Protein 6KVS (pdb70)

Radius of gyration: 23.6 Å; Cα contacts (8 Å, |Δi|>4): 1829; chains: 2; bounding box: 57×62×59 Å

Solvent-accessible surface area: 22141 Å² total; per-residue (Å²): 124,39,2,0,11,48,1,10,4,2,47,22,1,152,90,91,14,76,1,54,75,4,90,123,136,31,122,18,41,55,123,150,1,25,129,57,10,14,0,100,61,0,24,23,6,54,147,136,25,36,0,7,37,0,0,53,60,0,0,51,90,0,10,79,76,10,70,24,111,40,134,58,2,33,5,0,0,0,0,4,10,8,24,26,32,42,8,5,0,0,0,0,41,0,9,81,101,14,52,12,35,121,25,4,0,3,1,0,15,2,8,21,0,1,3,1,0,0,0,0,0,0,26,2,4,4,53,39,37,92,22,105,15,0,0,0,0,0,0,0,16,6,20,64,18,1,29,83,116,54,122,71,6,0,7,25,18,0,0,0,0,0,0,0,0,0,0,104,13,59,150,31,46,0,12,78,10,30,47,20,0,0,23,8,71,4,6,151,36,14,67,19,25,126,140,78,28,67,13,74,60,70,32,177,69,11,61,114,21,0,31,120,8,1,0,63,3,0,35,130,0,7,107,106,14,139,51,82,29,139,66,3,58,8,0,0,0,2,2,19,17,49,113,10,1,48,40,0,37,123,144,12,56,9,54,130,125,79,13,2,46,1,0,54,65,30,1,7,1,5,1,0,2,4,0,3,0,1,20,28,12,54,146,100,36,131,6,127,83,72,29,14,0,0,0,0,0,10,0,1,0,8,0,22,0,0,0,0,1,66,21,7,113,130,56,2,0,9,42,1,12,3,1,47,24,1,155,86,95,10,79,1,53,81,0,88,136,91,26,117,16,38,63,124,73,0,28,170,72,0,17,0,108,53,0,21,23,5,62,147,129,25,22,0,8,36,0,0,51,63,0,0,53,87,0,15,79,76,10,69,26,107,30,121,65,3,33,0,0,0,0,0,4,10,7,21,20,22,42,8,7,0,1,0,0,38,0,7,85,109,14,48,13,38,122,25,4,0,0,2,1,16,1,9,23,0,1,3,1,7,0,0,1,0,0,29,3,0,2,59,39,37,89,23,96,15,0,0,0,0,0,0,0,14,7,19,75,18,0,22,63,117,54,97,49,5,0,0,25,17,0,0,0,0,0,0,0,0,0,0,99,11,59,168,42,47,0,14,79,4,26,37,21,0,0,19,4,75,4,7,143,32,16,67,20,32,165,133,80,27,63,13,70,62,70,33,213,62,11,69,139,24,0,47,133,2,2,2,28,0,0,44,105,0,10,124,137,14,140,47,91,38,144,63,3,56,5,0,0,0,6,1,23,21,46,118,14,1,43,35,1,27,116,124,15,51,15,51,149,123,76,13,0,54,0,0,49,69,32,1,4,1,5,1,0,2,6,0,4,0,2,19,26,13,51,146,94,32,136,6,124,86,66,28,12,0,0,0,0,0,15,0,3,0,8,0,20,0,0,0,0,1,63,20,7,111

Organism: Staphylococcus aureus (strain Mu3 / ATCC 700698) (NCBI:txid418127)

Sequence (626 aa):
MNVGIKGFGAYAPEKIIDNAYFEQFFLDTSDEWISKMTGIKERHWADDDDQDTSDLAYEASVKAIADAGIQPEDIDMIIVATATGDMPFPTVANMLQERLGTGKVASMMDQLAACSGFMYSMITAKQYVQSGDYHNILVVGADKLSKITDLTDRSTAVLFGDGAGAVIIGEVSEGRGIISYEMGSDGTGGKHLYLDKDTGKLKMNGREVFKFAVRIMGDASTRVVEKANLTSDDIDLFIPHQANIRIMESARERLGISKDKMSVSVNKYGNTSAASIPLSIDQELKNGKLKDDDTIVLVGFGGGLTWGAMTIKWGKMNVGIKGFGAYAPEKIIDNAYFEQFLDTSDEWISKMTGIKERHWADDDQDTSDLAYEASVKAIADAGIQPEDIDMIIVATATGDMPFPTVANMLQERLGTGKVASMDQLAACSGFMYSMITAKQYVQSGDYHNILVVGADKLSKITDLTDRSTAVLFGDGAGAVIIGEVSEGRGIISYEMMGSDGTGGKHLYLDKDTGKLKMNGREVFKFAVRIMGDASTRVVEKANLTSDDIDLFIPHHQANIRIMESARERLGISKDKMSVSVNKYGNTSAASIPLSIDQELKNGKLKDDDTIVLVGFGGGLTWGAMTIKWGK

Secondary structure (DSSP, 8-state):
--EEEEEEEEE--SEEEEGGGGGGTSS--HHHHHHHH--SEEEE--TT--HHHHHHHHHHHHHHHHT--GGG--EEEEE-SS-S-SSS-HHHHHHHHHT--SB-EEEEE-GGGHHHHHHHHHHHHHHTTS-S-EEEEEEEEGGGG--TT-HHHHTTB-EEEEEEEEEE-STT-EEEEEEEEE-GGGGGGEEE-TTT--EEE-HHHHHHHHHHHHHHHHHHHHHHTT--GGG-SEEEE--S-HHHHHHHHHHHT--GGGB---HHHH-B-GGGHHHHHHHHHHHTT---TT-EEEEEEEETTTEEEEEEEE---/--EEEEEEEEE--SEEEEGGGGGGTSS--HHHHHHHH--SEEEE--TT--HHHHHHHHHHHHHHHHT--GGG--EEEEE-SS-S-SSS-HHHHHHHHHT--S--EEEEE-GGGHHHHHHHHHHHHHHTTS-S-EEEEEEEEGGGG--TT-HHHHTTB-EEEEEEEEEE-STT-EEEEEEEEE-GGGGGGEEE-TTT-SEEE-HHHHHHHHHHHHHHHHHHHHHHTT--GGG-SEEEE-SS-HHHHHHHHHHTT--GGGB---HHHH-B-GGGHHHHHHHHHHHTT---TT-EEEEEEEETTTEEEEEEEE---

Structure (mmCIF, N/CA/C/O backbone):
data_6KVS
#
_entry.id   6KVS
#
_cell.length_a   64.754
_cell.length_b   91.573
_cell.length_c   109.811
_cell.angle_alpha   90.000
_cell.angle_beta   90.000
_cell.angle_gamma   90.000
#
_symmetry.space_group_name_H-M   'P 21 21 21'
#
loop_
_entity.id
_entity.type
_entity.pdbx_description
1 polymer '3-oxoacyl-[acyl-carrier-protein] synthase 3'
2 non-polymer 4-chloranyl-N-[[cyclopropylmethyl(methanoyl)amino]methyl]benzamide
3 water water
#
loop_
_atom_site.group_PDB
_atom_site.id
_atom_site.type_symbol
_atom_site.label_atom_id
_atom_site.label_alt_id
_atom_site.label_comp_id
_atom_site.label_asym_id
_atom_site.label_entity_id
_atom_site.label_seq_id
_atom_site.pdbx_PDB_ins_code
_atom_site.Cartn_x
_atom_site.Cartn_y
_atom_site.Cartn_z
_atom_site.occupancy
_atom_site.B_iso_or_equiv
_atom_site.auth_seq_id
_atom_site.auth_comp_id
_atom_site.auth_asym_id
_atom_site.auth_atom_id
_atom_site.pdbx_PDB_model_num
ATOM 1 N N . MET A 1 1 ? -18.040 -4.496 2.363 1.00 36.28 314 MET A N 1
ATOM 2 C CA . MET A 1 1 ? -17.167 -5.095 3.429 1.00 36.77 314 MET A CA 1
ATOM 3 C C . MET A 1 1 ? -16.501 -3.975 4.251 1.00 34.44 314 MET A C 1
ATOM 4 O O . MET A 1 1 ? -16.239 -2.898 3.693 1.00 31.94 314 MET A O 1
ATOM 9 N N . ASN A 1 2 ? -16.273 -4.220 5.544 1.00 32.68 315 ASN A N 1
ATOM 10 C CA . ASN A 1 2 ? -15.579 -3.289 6.471 1.00 31.84 315 ASN A CA 1
ATOM 11 C C . ASN A 1 2 ? -14.125 -3.758 6.608 1.00 31.92 315 ASN A C 1
ATOM 12 O O . ASN A 1 2 ? -13.884 -4.796 7.256 1.00 33.35 315 ASN A O 1
ATOM 17 N N . VAL A 1 3 ? -13.179 -3.033 6.013 1.00 28.63 316 VAL A N 1
ATOM 18 C CA . VAL A 1 3 ? -11.741 -3.417 6.048 1.00 26.11 316 VAL A CA 1
ATOM 19 C C . VAL A 1 3 ? -10.979 -2.294 6.732 1.00 23.50 316 VAL A C 1
ATOM 20 O O . VAL A 1 3 ? -11.072 -1.148 6.268 1.00 23.31 316 VAL A O 1
ATOM 24 N N . GLY A 1 4 ? -10.254 -2.629 7.793 1.00 22.13 317 GLY A N 1
ATOM 25 C CA . GLY A 1 4 ? -9.665 -1.639 8.708 1.00 20.12 317 GLY A CA 1
ATOM 26 C C . GLY A 1 4 ? -8.387 -2.156 9.316 1.00 19.85 317 GLY A C 1
ATOM 27 O O . GLY A 1 4 ? -7.783 -3.075 8.737 1.00 17.29 317 GLY A O 1
ATOM 28 N N . ILE A 1 5 ? -7.988 -1.553 10.432 1.00 20.99 318 ILE A N 1
ATOM 29 C CA . ILE A 1 5 ? -6.733 -1.869 11.155 1.00 22.25 318 ILE A CA 1
ATOM 30 C C . ILE A 1 5 ? -7.069 -2.786 12.340 1.00 25.75 318 ILE A C 1
ATOM 31 O O . ILE A 1 5 ? -7.702 -2.308 13.304 1.00 25.69 318 ILE A O 1
ATOM 36 N N . LYS A 1 6 ? -6.729 -4.078 12.221 1.00 25.68 319 LYS A N 1
ATOM 37 C CA . LYS A 1 6 ? -7.034 -5.122 13.230 1.00 25.21 319 LYS A CA 1
ATOM 38 C C . LYS A 1 6 ? -5.994 -5.081 14.346 1.00 24.42 319 LYS A C 1
ATOM 39 O O . LYS A 1 6 ? -6.279 -5.627 15.433 1.00 23.51 319 LYS A O 1
ATOM 45 N N . GLY A 1 7 ? -4.810 -4.526 14.054 1.00 22.65 320 GLY A N 1
ATOM 46 C CA . GLY A 1 7 ? -3.727 -4.303 15.033 1.00 21.16 320 GLY A CA 1
ATOM 47 C C . GLY A 1 7 ? -2.706 -3.297 14.524 1.00 20.29 320 GLY A C 1
ATOM 48 O O . GLY A 1 7 ? -2.557 -3.153 13.297 1.00 20.66 320 GLY A O 1
ATOM 49 N N . PHE A 1 8 ? -1.998 -2.637 15.434 1.00 20.37 321 PHE A N 1
ATOM 50 C CA . PHE A 1 8 ? -1.026 -1.563 15.120 1.00 19.68 321 PHE A CA 1
ATOM 51 C C . PHE A 1 8 ? 0.194 -1.660 16.027 1.00 18.16 321 PHE A C 1
ATOM 52 O O . PHE A 1 8 ? 0.041 -1.998 17.196 1.00 17.89 321 PHE A O 1
ATOM 60 N N . GLY A 1 9 ? 1.358 -1.295 15.490 1.00 18.67 322 GLY A N 1
ATOM 61 C CA . GLY A 1 9 ? 2.626 -1.154 16.229 1.00 18.42 322 GLY A CA 1
ATOM 62 C C . GLY A 1 9 ? 3.588 -0.227 15.502 1.00 19.39 322 GLY A C 1
ATOM 63 O O . GLY A 1 9 ? 3.454 -0.018 14.284 1.00 22.32 322 GLY A O 1
ATOM 64 N N . ALA A 1 10 ? 4.519 0.367 16.225 1.00 18.97 323 ALA A N 1
ATOM 65 C CA . ALA A 1 10 ? 5.504 1.302 15.655 1.00 18.54 323 ALA A CA 1
ATOM 66 C C . ALA A 1 10 ? 6.813 1.135 16.427 1.00 18.63 323 ALA A C 1
ATOM 67 O O . ALA A 1 10 ? 6.769 0.692 17.590 1.00 18.03 323 ALA A O 1
ATOM 69 N N . TYR A 1 11 ? 7.928 1.485 15.797 1.00 18.82 324 TYR A N 1
ATOM 70 C CA . TYR A 1 11 ? 9.276 1.378 16.389 1.00 17.64 324 TYR A CA 1
ATOM 71 C C . TYR A 1 11 ? 10.172 2.437 15.756 1.00 17.31 324 TYR A C 1
ATOM 72 O O . TYR A 1 11 ? 10.247 2.508 14.530 1.00 15.43 324 TYR A O 1
ATOM 81 N N . ALA A 1 12 ? 10.822 3.220 16.610 1.00 17.89 325 ALA A N 1
ATOM 82 C CA . ALA A 1 12 ? 11.985 4.073 16.303 1.00 18.92 325 ALA A CA 1
ATOM 83 C C . ALA A 1 12 ? 13.204 3.472 16.998 1.00 19.27 325 ALA A C 1
ATOM 84 O O . ALA A 1 12 ? 13.093 3.002 18.126 1.00 19.60 325 ALA A O 1
ATOM 86 N N . PRO A 1 13 ? 14.404 3.480 16.379 1.00 19.50 326 PRO A N 1
ATOM 87 C CA . PRO A 1 13 ? 15.600 2.918 17.020 1.00 21.54 326 PRO A CA 1
ATOM 88 C C . PRO A 1 13 ? 16.046 3.749 18.239 1.00 23.65 326 PRO A C 1
ATOM 89 O O . PRO A 1 13 ? 15.467 4.824 18.483 1.00 25.66 326 PRO A O 1
ATOM 93 N N . GLU A 1 14 ? 17.033 3.233 18.982 1.00 25.81 327 GLU A N 1
ATOM 94 C CA . GLU A 1 14 ? 17.501 3.749 20.309 1.00 28.76 327 GLU A CA 1
ATOM 95 C C . GLU A 1 14 ? 18.192 5.113 20.170 1.00 25.11 327 GLU A C 1
ATOM 96 O O . GLU A 1 14 ? 17.920 6.016 20.988 1.00 25.39 327 GLU A O 1
ATOM 102 N N . LYS A 1 15 ? 19.143 5.215 19.241 1.00 23.83 328 LYS A N 1
ATOM 103 C CA . LYS A 1 15 ? 20.048 6.385 19.132 1.00 24.12 328 LYS A CA 1
ATOM 104 C C . LYS A 1 15 ? 19.235 7.605 18.699 1.00 23.50 328 LYS A C 1
ATOM 105 O O . LYS A 1 15 ? 18.676 7.578 17.608 1.00 22.14 328 LYS A O 1
ATOM 111 N N . ILE A 1 16 ? 19.157 8.593 19.590 1.00 25.20 329 ILE A N 1
ATOM 112 C CA . ILE A 1 16 ? 18.462 9.899 19.433 1.00 26.25 329 ILE A CA 1
ATOM 113 C C . ILE A 1 16 ? 19.537 10.950 19.143 1.00 27.10 329 ILE A C 1
ATOM 114 O O . ILE A 1 16 ? 20.510 11.031 19.902 1.00 26.49 329 ILE A O 1
ATOM 119 N N . ILE A 1 17 ? 19.357 11.724 18.076 1.00 27.34 330 ILE A N 1
ATOM 120 C CA . ILE A 1 17 ? 20.309 12.776 17.619 1.00 25.05 330 ILE A CA 1
ATOM 121 C C . ILE A 1 17 ? 19.611 14.118 17.818 1.00 23.47 330 ILE A C 1
ATOM 122 O O . ILE A 1 17 ? 18.517 14.279 17.262 1.00 26.38 330 ILE A O 1
ATOM 127 N N . ASP A 1 18 ? 20.177 15.010 18.621 1.00 22.82 331 ASP A N 1
ATOM 128 C CA . ASP A 1 18 ? 19.625 16.377 18.817 1.00 23.34 331 ASP A CA 1
ATOM 129 C C . ASP A 1 18 ? 20.147 17.300 17.704 1.00 21.17 331 ASP A C 1
ATOM 130 O O . ASP A 1 18 ? 21.066 16.919 16.945 1.00 19.04 331 ASP A O 1
ATOM 135 N N . ASN A 1 19 ? 19.520 18.462 17.588 1.00 20.10 332 ASN A N 1
ATOM 136 C CA . ASN A 1 19 ? 19.882 19.528 16.628 1.00 20.25 332 ASN A CA 1
ATOM 137 C C . ASN A 1 19 ? 21.334 19.961 16.869 1.00 21.32 332 ASN A C 1
ATOM 138 O O . ASN A 1 19 ? 22.064 20.099 15.885 1.00 20.17 332 ASN A O 1
ATOM 143 N N . ALA A 1 20 ? 21.739 20.145 18.130 1.00 23.63 333 ALA A N 1
ATOM 144 C CA . ALA A 1 20 ? 23.075 20.671 18.514 1.00 25.51 333 ALA A CA 1
ATOM 145 C C . ALA A 1 20 ? 24.188 19.766 17.954 1.00 24.53 333 ALA A C 1
ATOM 146 O O . ALA A 1 20 ? 25.275 20.308 17.666 1.00 25.37 333 ALA A O 1
ATOM 148 N N . TYR A 1 21 ? 23.909 18.469 17.747 1.00 24.79 334 TYR A N 1
ATOM 149 C CA . TYR A 1 21 ? 24.849 17.440 17.215 1.00 24.28 334 TYR A CA 1
ATOM 150 C C . TYR A 1 21 ? 25.493 17.889 15.898 1.00 23.40 334 TYR A C 1
ATOM 151 O O . TYR A 1 21 ? 26.666 17.567 15.675 1.00 22.74 334 TYR A O 1
ATOM 160 N N . PHE A 1 22 ? 24.733 18.543 15.019 1.00 23.31 335 PHE A N 1
ATOM 161 C CA . PHE A 1 22 ? 25.147 18.843 13.618 1.00 21.97 335 PHE A CA 1
ATOM 162 C C . PHE A 1 22 ? 26.175 19.987 13.593 1.00 23.30 335 PHE A C 1
ATOM 163 O O . PHE A 1 22 ? 26.966 20.036 12.631 1.00 22.74 335 PHE A O 1
ATOM 171 N N . GLU A 1 23 ? 26.162 20.859 14.611 1.00 24.70 336 GLU A N 1
ATOM 172 C CA . GLU A 1 23 ? 26.997 22.095 14.733 1.00 27.44 336 GLU A CA 1
ATOM 173 C C . GLU A 1 23 ? 28.496 21.774 14.684 1.00 30.15 336 GLU A C 1
ATOM 174 O O . GLU A 1 23 ? 29.294 22.695 14.455 1.00 33.55 336 GLU A O 1
ATOM 180 N N . GLN A 1 24 ? 28.891 20.533 14.937 1.00 30.53 337 GLN A N 1
ATOM 181 C CA . GLN A 1 24 ? 30.328 20.176 14.994 1.00 31.40 337 GLN A CA 1
ATOM 182 C C . GLN A 1 24 ? 30.885 19.858 13.589 1.00 31.08 337 GLN A C 1
ATOM 183 O O . GLN A 1 24 ? 32.141 19.865 13.451 1.00 31.57 337 GLN A O 1
ATOM 189 N N A PHE A 1 25 ? 29.999 19.599 12.614 0.50 30.32 338 PHE A N 1
ATOM 190 N N B PHE A 1 25 ? 30.060 19.604 12.561 0.50 29.49 338 PHE A N 1
ATOM 191 C CA A PHE A 1 25 ? 30.337 19.219 11.212 0.50 31.10 338 PHE A CA 1
ATOM 192 C CA B PHE A 1 25 ? 30.572 19.448 11.165 0.50 29.67 338 PHE A CA 1
ATOM 193 C C A PHE A 1 25 ? 29.812 20.256 10.187 0.50 31.39 338 PHE A C 1
ATOM 194 C C B PHE A 1 25 ? 29.805 20.287 10.130 0.50 30.44 338 PHE A C 1
ATOM 195 O O A PHE A 1 25 ? 30.398 20.320 9.084 0.50 31.55 338 PHE A O 1
ATOM 196 O O B PHE A 1 25 ? 30.211 20.224 8.948 0.50 30.61 338 PHE A O 1
ATOM 211 N N . LEU A 1 26 ? 28.773 21.046 10.523 1.00 29.89 339 LEU A N 1
ATOM 212 C CA . LEU A 1 26 ? 27.974 21.878 9.565 1.00 28.12 339 LEU A CA 1
ATOM 213 C C . LEU A 1 26 ? 27.674 23.258 10.147 1.00 27.78 339 LEU A C 1
ATOM 214 O O . LEU A 1 26 ? 27.613 23.397 11.369 1.00 29.10 339 LEU A O 1
ATOM 219 N N . ASP A 1 27 ? 27.409 24.232 9.287 1.00 27.87 340 ASP A N 1
ATOM 220 C CA . ASP A 1 27 ? 27.000 25.592 9.721 1.00 28.48 340 ASP A CA 1
ATOM 221 C C . ASP A 1 27 ? 25.472 25.605 9.906 1.00 28.24 340 ASP A C 1
ATOM 222 O O . ASP A 1 27 ? 24.758 26.144 9.044 1.00 29.66 340 ASP A O 1
ATOM 227 N N . THR A 1 28 ? 24.985 24.991 10.985 1.00 25.83 341 THR A N 1
ATOM 228 C CA . THR A 1 28 ? 23.553 24.904 11.356 1.00 25.91 341 THR A CA 1
ATOM 229 C C . THR A 1 28 ? 23.423 25.337 12.810 1.00 26.38 341 THR A C 1
ATOM 230 O O . THR A 1 28 ? 24.442 25.334 13.513 1.00 24.99 341 THR A O 1
ATOM 234 N N . SER A 1 29 ? 22.205 25.623 13.255 1.00 28.41 342 SER A N 1
ATOM 235 C CA . SER A 1 29 ? 21.865 25.812 14.686 1.00 28.23 342 SER A CA 1
ATOM 236 C C . SER A 1 29 ? 20.501 25.180 14.966 1.00 28.75 342 SER A C 1
ATOM 237 O O . SER A 1 29 ? 19.665 25.111 14.033 1.00 25.76 342 SER A O 1
ATOM 240 N N . ASP A 1 30 ? 20.347 24.690 16.199 1.00 30.02 343 ASP A N 1
ATOM 241 C CA . ASP A 1 30 ? 19.067 24.402 16.890 1.00 31.14 343 ASP A CA 1
ATOM 242 C C . ASP A 1 30 ? 18.010 25.433 16.477 1.00 32.73 343 ASP A C 1
ATOM 243 O O . ASP A 1 30 ? 16.931 25.024 15.978 1.00 33.12 343 ASP A O 1
ATOM 248 N N . GLU A 1 31 ? 18.305 26.720 16.688 1.00 34.82 344 GLU A N 1
ATOM 249 C CA . GLU A 1 31 ? 17.376 27.854 16.418 1.00 36.35 344 GLU A CA 1
ATOM 250 C C . GLU A 1 31 ? 16.953 27.819 14.939 1.00 32.98 344 GLU A C 1
ATOM 251 O O . GLU A 1 31 ? 15.732 27.885 14.681 1.00 32.63 344 GLU A O 1
ATOM 257 N N . TRP A 1 32 ? 17.911 27.699 14.014 1.00 33.17 345 TRP A N 1
ATOM 258 C CA . TRP A 1 32 ? 17.655 27.594 12.547 1.00 35.43 345 TRP A CA 1
ATOM 259 C C . TRP A 1 32 ? 16.757 26.382 12.245 1.00 31.20 345 TRP A C 1
ATOM 260 O O . TRP A 1 32 ? 15.687 26.583 11.675 1.00 29.60 345 TRP A O 1
ATOM 271 N N . ILE A 1 33 ? 17.189 25.174 12.638 1.00 32.30 346 ILE A N 1
ATOM 272 C CA . ILE A 1 33 ? 16.530 23.864 12.341 1.00 30.65 346 ILE A CA 1
ATOM 273 C C . ILE A 1 33 ? 15.120 23.838 12.944 1.00 30.00 346 ILE A C 1
ATOM 274 O O . ILE A 1 33 ? 14.199 23.401 12.241 1.00 28.83 346 ILE A O 1
ATOM 279 N N . SER A 1 34 ? 14.979 24.251 14.207 1.00 31.62 347 SER A N 1
ATOM 280 C CA . SER A 1 34 ? 13.687 24.339 14.941 1.00 34.08 347 SER A CA 1
ATOM 281 C C . SER A 1 34 ? 12.706 25.266 14.216 1.00 34.51 347 SER A C 1
ATOM 282 O O . SER A 1 34 ? 11.584 24.827 13.939 1.00 39.21 347 SER A O 1
ATOM 285 N N . LYS A 1 35 ? 13.094 26.518 13.987 1.00 38.60 348 LYS A N 1
ATOM 286 C CA . LYS A 1 35 ? 12.265 27.541 13.293 1.00 43.39 348 LYS A CA 1
ATOM 287 C C . LYS A 1 35 ? 11.705 26.953 11.995 1.00 42.24 348 LYS A C 1
ATOM 288 O O . LYS A 1 35 ? 10.483 27.030 11.793 1.00 42.15 348 LYS A O 1
ATOM 294 N N . MET A 1 36 ? 12.593 26.422 11.148 1.00 41.04 349 MET A N 1
ATOM 295 C CA . MET A 1 36 ? 12.309 26.054 9.736 1.00 41.21 349 MET A CA 1
ATOM 296 C C . MET A 1 36 ? 11.505 24.749 9.661 1.00 36.99 349 MET A C 1
ATOM 297 O O . MET A 1 36 ? 10.687 24.657 8.729 1.00 37.49 349 MET A O 1
ATOM 302 N N . THR A 1 37 ? 11.712 23.790 10.579 1.00 30.35 350 THR A N 1
ATOM 303 C CA . THR A 1 37 ? 11.189 22.397 10.431 1.00 28.60 350 THR A CA 1
ATOM 304 C C . THR A 1 37 ? 10.309 21.960 11.611 1.00 25.35 350 THR A C 1
ATOM 305 O O . THR A 1 37 ? 9.462 21.086 11.399 1.00 25.10 350 THR A O 1
ATOM 309 N N . GLY A 1 38 ? 10.536 22.500 12.806 1.00 23.50 351 GLY A N 1
ATOM 310 C CA . GLY A 1 38 ? 9.921 22.009 14.048 1.00 22.61 351 GLY A CA 1
ATOM 311 C C . GLY A 1 38 ? 10.622 20.774 14.591 1.00 22.53 351 GLY A C 1
ATOM 312 O O . GLY A 1 38 ? 10.123 20.204 15.580 1.00 26.11 351 GLY A O 1
ATOM 313 N N . ILE A 1 39 ? 11.743 20.357 14.010 1.00 21.65 352 ILE A N 1
ATOM 314 C CA . ILE A 1 39 ? 12.492 19.156 14.490 1.00 22.42 352 ILE A CA 1
ATOM 315 C C . ILE A 1 39 ? 13.389 19.566 15.658 1.00 21.88 352 ILE A C 1
ATOM 316 O O . ILE A 1 39 ? 14.043 20.600 15.547 1.00 20.48 352 ILE A O 1
ATOM 321 N N . LYS A 1 40 ? 13.398 18.762 16.721 1.00 22.42 353 LYS A N 1
ATOM 322 C CA . LYS A 1 40 ? 14.262 18.951 17.917 1.00 24.41 353 LYS A CA 1
ATOM 323 C C . LYS A 1 40 ? 15.253 17.792 17.992 1.00 22.76 353 LYS A C 1
ATOM 324 O O . LYS A 1 40 ? 16.455 18.040 18.249 1.00 23.28 353 LYS A O 1
ATOM 330 N N . GLU A 1 41 ? 14.739 16.574 17.819 1.00 21.14 354 GLU A N 1
ATOM 331 C CA . GLU A 1 41 ? 15.549 15.348 17.727 1.00 21.54 354 GLU A CA 1
ATOM 332 C C . GLU A 1 41 ? 15.009 14.476 16.599 1.00 19.73 354 GLU A C 1
ATOM 333 O O . GLU A 1 41 ? 13.889 14.713 16.111 1.00 17.76 354 GLU A O 1
ATOM 339 N N . ARG A 1 42 ? 15.815 13.488 16.232 1.00 19.22 355 ARG A N 1
ATOM 340 C CA . ARG A 1 42 ? 15.439 12.373 15.333 1.00 18.65 355 ARG A CA 1
ATOM 341 C C . ARG A 1 42 ? 16.145 11.110 15.827 1.00 17.97 355 ARG A C 1
ATOM 342 O O . ARG A 1 42 ? 17.132 11.230 16.588 1.00 18.78 355 ARG A O 1
ATOM 350 N N . HIS A 1 43 ? 15.629 9.949 15.432 1.00 18.49 356 HIS A N 1
ATOM 351 C CA . HIS A 1 43 ? 16.181 8.616 15.766 1.00 18.85 356 HIS A CA 1
ATOM 352 C C . HIS A 1 43 ? 16.887 8.070 14.528 1.00 19.13 356 HIS A C 1
ATOM 353 O O . HIS A 1 43 ? 16.307 8.166 13.402 1.00 17.55 356 HIS A O 1
ATOM 360 N N . TRP A 1 44 ? 18.088 7.523 14.753 1.00 18.71 357 TRP A N 1
ATOM 361 C CA . TRP A 1 44 ? 18.961 6.919 13.719 1.00 18.83 357 TRP A CA 1
ATOM 362 C C . TRP A 1 44 ? 19.250 5.485 14.126 1.00 20.28 357 TRP A C 1
ATOM 363 O O . TRP A 1 44 ? 19.714 5.268 15.272 1.00 21.13 357 TRP A O 1
ATOM 374 N N . ALA A 1 45 ? 18.943 4.558 13.227 1.00 20.91 358 ALA A N 1
ATOM 375 C CA . ALA A 1 45 ? 19.344 3.152 13.331 1.00 21.92 358 ALA A CA 1
ATOM 376 C C . ALA A 1 45 ? 20.875 3.081 13.420 1.00 22.38 358 ALA A C 1
ATOM 377 O O . ALA A 1 45 ? 21.572 3.869 12.732 1.00 23.23 358 ALA A O 1
ATOM 379 N N A ASP A 1 46 ? 21.354 2.134 14.245 0.70 23.64 359 ASP A N 1
ATOM 380 N N B ASP A 1 46 ? 21.416 2.201 14.258 0.30 22.39 359 ASP A N 1
ATOM 381 C CA A ASP A 1 46 ? 22.769 1.686 14.386 0.70 23.59 359 ASP A CA 1
ATOM 382 C CA B ASP A 1 46 ? 22.884 1.994 14.273 0.30 22.03 359 ASP A CA 1
ATOM 383 C C A ASP A 1 46 ? 23.201 1.058 13.054 0.70 24.08 359 ASP A C 1
ATOM 384 C C B ASP A 1 46 ? 23.219 1.104 13.075 0.30 23.32 359 ASP A C 1
ATOM 385 O O A ASP A 1 46 ? 22.305 0.600 12.288 0.70 23.12 359 ASP A O 1
ATOM 386 O O B ASP A 1 46 ? 22.289 0.565 12.427 0.30 22.91 359 ASP A O 1
ATOM 395 N N . ASP A 1 47 ? 24.514 0.980 12.822 1.00 24.70 360 ASP A N 1
ATOM 396 C CA . ASP A 1 47 ? 25.130 0.484 11.568 1.00 28.59 360 ASP A CA 1
ATOM 397 C C . ASP A 1 47 ? 24.724 -0.967 11.260 1.00 30.28 360 ASP A C 1
ATOM 398 O O . ASP A 1 47 ? 24.726 -1.307 10.064 1.00 31.40 360 ASP A O 1
ATOM 403 N N . ASP A 1 48 ? 24.364 -1.777 12.264 1.00 30.92 361 ASP A N 1
ATOM 404 C CA . ASP A 1 48 ? 24.064 -3.226 12.083 1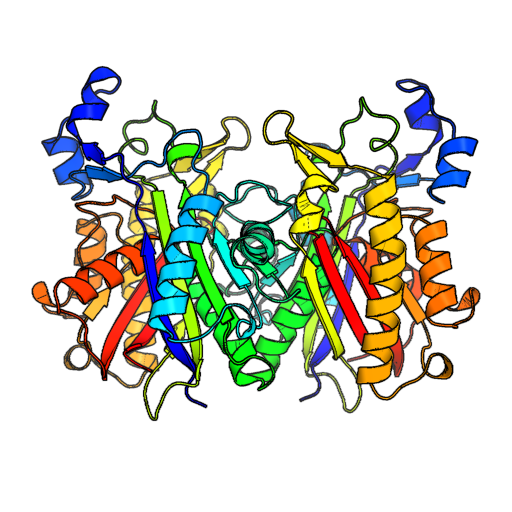.00 35.66 361 ASP A CA 1
ATOM 405 C C . ASP A 1 48 ? 22.550 -3.463 12.106 1.00 33.80 361 ASP A C 1
ATOM 406 O O . ASP A 1 48 ? 22.141 -4.645 12.090 1.00 37.50 361 ASP A O 1
ATOM 411 N N . GLN A 1 49 ? 21.764 -2.379 12.146 1.00 31.21 362 GLN A N 1
ATOM 412 C CA . GLN A 1 49 ? 20.281 -2.370 12.258 1.00 27.37 362 GLN A CA 1
ATOM 413 C C . GLN A 1 49 ? 19.732 -1.731 10.965 1.00 24.72 362 GLN A C 1
ATOM 414 O O . GLN A 1 49 ? 19.778 -0.494 10.818 1.00 22.10 362 GLN A O 1
ATOM 420 N N . ASP A 1 50 ? 19.295 -2.543 10.010 1.00 22.91 363 ASP A N 1
ATOM 421 C CA . ASP A 1 50 ? 18.790 -2.048 8.707 1.00 21.47 363 ASP A CA 1
ATOM 422 C C . ASP A 1 50 ? 17.264 -1.853 8.765 1.00 22.23 363 ASP A C 1
ATOM 423 O O . ASP A 1 50 ? 16.611 -2.191 9.794 1.00 21.43 363 ASP A O 1
ATOM 428 N N . THR A 1 51 ? 16.704 -1.332 7.676 1.00 19.59 364 THR A N 1
ATOM 429 C CA . THR A 1 51 ? 15.256 -1.120 7.516 1.00 17.73 364 THR A CA 1
ATOM 430 C C . THR A 1 51 ? 14.492 -2.356 7.984 1.00 17.57 364 THR A C 1
ATOM 431 O O . THR A 1 51 ? 13.529 -2.167 8.742 1.00 18.19 364 THR A O 1
ATOM 435 N N . SER A 1 52 ? 14.886 -3.550 7.530 1.00 17.05 365 SER A N 1
ATOM 436 C CA . SER A 1 52 ? 14.197 -4.833 7.842 1.00 17.04 365 SER A CA 1
ATOM 437 C C . SER A 1 52 ? 14.106 -5.026 9.365 1.00 16.96 365 SER A C 1
ATOM 438 O O . SER A 1 52 ? 13.091 -5.507 9.824 1.00 15.76 365 SER A O 1
ATOM 441 N N . ASP A 1 53 ? 15.138 -4.640 10.112 1.00 19.06 366 ASP A N 1
ATOM 442 C CA . ASP A 1 53 ? 15.196 -4.769 11.596 1.00 19.77 366 ASP A CA 1
ATOM 443 C C . ASP A 1 53 ? 14.158 -3.837 12.203 1.00 20.40 366 ASP A C 1
ATOM 444 O O . ASP A 1 53 ? 13.476 -4.278 13.157 1.00 21.58 366 ASP A O 1
ATOM 449 N N . LEU A 1 54 ? 14.021 -2.619 11.662 1.00 19.11 367 LEU A N 1
ATOM 450 C CA . LEU A 1 54 ? 13.003 -1.658 12.153 1.00 18.77 367 LEU A CA 1
ATOM 451 C C . LEU A 1 54 ? 11.617 -2.236 11.866 1.00 18.52 367 LEU A C 1
ATOM 452 O O . LEU A 1 54 ? 10.770 -2.167 12.761 1.00 17.17 367 LEU A O 1
ATOM 457 N N . ALA A 1 55 ? 11.428 -2.781 10.658 1.00 17.73 368 ALA A N 1
ATOM 458 C CA . ALA A 1 55 ? 10.164 -3.362 10.162 1.00 17.44 368 ALA A CA 1
ATOM 459 C C . ALA A 1 55 ? 9.725 -4.511 11.077 1.00 17.49 368 ALA A C 1
ATOM 460 O O . ALA A 1 55 ? 8.518 -4.552 11.438 1.00 17.69 368 ALA A O 1
ATOM 462 N N . TYR A 1 56 ? 10.662 -5.409 11.393 1.00 17.04 369 TYR A N 1
ATOM 463 C CA . TYR A 1 56 ? 10.510 -6.561 12.321 1.00 18.18 369 TYR A CA 1
ATOM 464 C C . TYR A 1 56 ? 9.931 -6.088 13.659 1.00 17.55 369 TYR A C 1
ATOM 465 O O . TYR A 1 56 ? 8.931 -6.641 14.074 1.00 17.01 369 TYR A O 1
ATOM 474 N N . GLU A 1 57 ? 10.543 -5.077 14.277 1.00 17.74 370 GLU A N 1
ATOM 475 C CA . GLU A 1 57 ? 10.168 -4.554 15.616 1.00 19.14 370 GLU A CA 1
ATOM 476 C C . GLU A 1 57 ? 8.726 -4.027 15.575 1.00 20.27 370 GLU A C 1
ATOM 477 O O . GLU A 1 57 ? 7.943 -4.382 16.497 1.00 19.38 370 GLU A O 1
ATOM 483 N N . ALA A 1 58 ? 8.360 -3.256 14.546 1.00 19.64 371 ALA A N 1
ATOM 484 C CA . ALA A 1 58 ? 6.988 -2.723 14.372 1.00 19.08 371 ALA A CA 1
ATOM 485 C C . ALA A 1 58 ? 5.975 -3.859 14.109 1.00 19.94 371 ALA A C 1
ATOM 486 O O . ALA A 1 58 ? 4.864 -3.796 14.711 1.00 19.20 371 ALA A O 1
ATOM 488 N N . SER A 1 59 ? 6.314 -4.851 13.269 1.00 18.58 372 SER A N 1
ATOM 489 C CA . SER A 1 59 ? 5.419 -5.976 12.869 1.00 19.20 372 SER A CA 1
ATOM 490 C C . SER A 1 59 ? 5.065 -6.871 14.085 1.00 20.51 372 SER A C 1
ATOM 491 O O . SER A 1 59 ? 3.872 -7.185 14.278 1.00 20.79 372 SER A O 1
ATOM 494 N N . VAL A 1 60 ? 6.034 -7.282 14.903 1.00 22.62 373 VAL A N 1
ATOM 495 C CA . VAL A 1 60 ? 5.759 -8.155 16.093 1.00 26.84 373 VAL A CA 1
ATOM 496 C C . VAL A 1 60 ? 4.766 -7.451 17.037 1.00 25.92 373 VAL A C 1
ATOM 497 O O . VAL A 1 60 ? 3.901 -8.155 17.624 1.00 24.69 373 VAL A O 1
ATOM 501 N N . LYS A 1 61 ? 4.887 -6.131 17.207 1.00 24.57 374 LYS A N 1
ATOM 502 C CA . LYS A 1 61 ? 3.940 -5.332 18.043 1.00 25.10 374 LYS A CA 1
ATOM 503 C C . LYS A 1 61 ? 2.556 -5.299 17.386 1.00 23.48 374 LYS A C 1
ATOM 504 O O . LYS A 1 61 ? 1.580 -5.483 18.129 1.00 26.97 374 LYS A O 1
ATOM 510 N N . ALA A 1 62 ? 2.478 -5.093 16.061 1.00 22.02 375 ALA A N 1
ATOM 511 C CA . ALA A 1 62 ? 1.224 -5.132 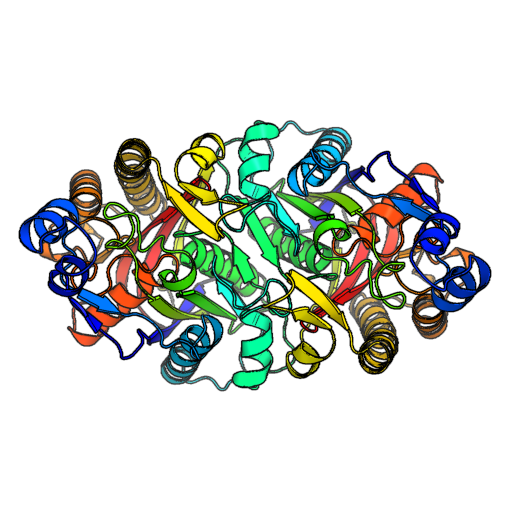15.265 1.00 22.15 375 ALA A CA 1
ATOM 512 C C . ALA A 1 62 ? 0.515 -6.476 15.474 1.00 22.34 375 ALA A C 1
ATOM 513 O O . ALA A 1 62 ? -0.723 -6.497 15.582 1.00 20.66 375 ALA A O 1
ATOM 515 N N . ILE A 1 63 ? 1.270 -7.571 15.467 1.00 22.63 376 ILE A N 1
ATOM 516 C CA . ILE A 1 63 ? 0.678 -8.931 15.530 1.00 23.92 376 ILE A CA 1
ATOM 517 C C . ILE A 1 63 ? 0.132 -9.164 16.955 1.00 23.41 376 ILE A C 1
ATOM 518 O O . ILE A 1 63 ? -1.007 -9.649 17.068 1.00 23.99 376 ILE A O 1
ATOM 523 N N . ALA A 1 64 ? 0.858 -8.751 17.995 1.00 22.75 377 ALA A N 1
ATOM 524 C CA . ALA A 1 64 ? 0.405 -8.838 19.405 1.00 24.63 377 ALA A CA 1
ATOM 525 C C . ALA A 1 64 ? -0.846 -7.961 19.593 1.00 25.53 377 ALA A C 1
ATOM 526 O O . ALA A 1 64 ? -1.847 -8.498 20.130 1.00 24.93 377 ALA A O 1
ATOM 528 N N . ASP A 1 65 ? -0.824 -6.706 19.101 1.00 24.79 378 ASP A N 1
ATOM 529 C CA . ASP A 1 65 ? -1.978 -5.768 19.183 1.00 23.64 378 ASP A CA 1
ATOM 530 C C . ASP A 1 65 ? -3.177 -6.355 18.440 1.00 22.72 378 ASP A C 1
ATOM 531 O O . ASP A 1 65 ? -4.297 -6.074 18.864 1.00 21.85 378 ASP A O 1
ATOM 536 N N . ALA A 1 66 ? -2.955 -7.161 17.402 1.00 23.34 379 ALA A N 1
ATOM 537 C CA . ALA A 1 66 ? -4.027 -7.764 16.576 1.00 25.39 379 ALA A CA 1
ATOM 538 C C . ALA A 1 66 ? -4.615 -9.007 17.258 1.00 27.83 379 ALA A C 1
ATOM 539 O O . ALA A 1 66 ? -5.715 -9.435 16.838 1.00 28.95 379 ALA A O 1
ATOM 541 N N . GLY A 1 67 ? -3.896 -9.584 18.233 1.00 29.81 380 GLY A N 1
ATOM 542 C CA . GLY A 1 67 ? -4.256 -10.847 18.915 1.00 29.83 380 GLY A CA 1
ATOM 543 C C . GLY A 1 67 ? -4.316 -12.033 17.958 1.00 31.24 380 GLY A C 1
ATOM 544 O O . GLY A 1 67 ? -5.066 -12.968 18.236 1.00 32.77 380 GLY A O 1
ATOM 545 N N . ILE A 1 68 ? -3.566 -12.001 16.853 1.00 30.27 381 ILE A N 1
ATOM 546 C CA . ILE A 1 68 ? -3.435 -13.141 15.898 1.00 28.52 381 ILE A CA 1
ATOM 547 C C . ILE A 1 68 ? -2.052 -13.758 16.101 1.00 26.29 381 ILE A C 1
ATOM 548 O O . ILE A 1 68 ? -1.259 -13.182 16.852 1.00 24.11 381 ILE A O 1
ATOM 553 N N . GLN A 1 69 ? -1.798 -14.881 15.435 1.00 28.45 382 GLN A N 1
ATOM 554 C CA . GLN A 1 69 ? -0.506 -15.618 15.452 1.00 29.67 382 GLN A CA 1
ATOM 555 C C . GLN A 1 69 ? 0.168 -15.386 14.105 1.00 28.68 382 GLN A C 1
ATOM 556 O O . GLN A 1 69 ? -0.521 -15.135 13.124 1.00 26.92 382 GLN A O 1
ATOM 562 N N . PRO A 1 70 ? 1.517 -15.427 14.012 1.00 29.17 383 PRO A N 1
ATOM 563 C CA . PRO A 1 70 ? 2.189 -15.272 12.724 1.00 30.43 383 PRO A CA 1
ATOM 564 C C . PRO A 1 70 ? 1.513 -16.093 11.610 1.00 31.86 383 PRO A C 1
ATOM 565 O O . PRO A 1 70 ? 1.308 -15.544 10.534 1.00 32.50 383 PRO A O 1
ATOM 569 N N . GLU A 1 71 ? 1.098 -17.336 11.888 1.00 30.92 384 GLU A N 1
ATOM 570 C CA . GLU A 1 71 ? 0.532 -18.255 10.859 1.00 32.99 384 GLU A CA 1
ATOM 571 C C . GLU A 1 71 ? -0.797 -17.702 10.309 1.00 28.33 384 GLU A C 1
ATOM 572 O O . GLU A 1 71 ? -1.275 -18.247 9.319 1.00 24.46 384 GLU A O 1
ATOM 578 N N . ASP A 1 72 ? -1.394 -16.678 10.937 1.00 26.53 385 ASP A N 1
ATOM 579 C CA . ASP A 1 72 ? -2.659 -16.052 10.460 1.00 26.76 385 ASP A CA 1
ATOM 580 C C . ASP A 1 72 ? -2.390 -15.122 9.266 1.00 24.48 385 ASP A C 1
ATOM 581 O O . ASP A 1 72 ? -3.323 -14.883 8.512 1.00 23.04 385 ASP A O 1
ATOM 586 N N . ILE A 1 73 ? -1.169 -14.598 9.129 1.00 26.35 386 ILE A N 1
ATOM 587 C CA . ILE A 1 73 ? -0.804 -13.590 8.082 1.00 25.54 386 ILE A CA 1
ATOM 588 C C . ILE A 1 73 ? -0.872 -14.296 6.732 1.00 25.08 386 ILE A C 1
ATOM 589 O O . ILE A 1 73 ? -0.200 -15.331 6.584 1.00 24.47 386 ILE A O 1
ATOM 594 N N . ASP A 1 74 ? -1.622 -13.749 5.784 1.00 25.04 387 ASP A N 1
ATOM 595 C CA . ASP A 1 74 ? -1.806 -14.393 4.459 1.00 26.24 387 ASP A CA 1
ATOM 596 C C . ASP A 1 74 ? -1.226 -13.508 3.335 1.00 24.44 387 ASP A C 1
ATOM 597 O O . ASP A 1 74 ? -1.437 -13.848 2.159 1.00 26.06 387 ASP A O 1
ATOM 602 N N . MET A 1 75 ? -0.443 -12.485 3.689 1.00 24.69 388 MET A N 1
ATOM 603 C CA . MET A 1 75 ? 0.361 -11.628 2.765 1.00 22.81 388 MET A CA 1
ATOM 604 C C . MET A 1 75 ? 1.116 -10.575 3.576 1.00 21.63 388 MET A C 1
ATOM 605 O O . MET A 1 75 ? 0.548 -10.058 4.545 1.00 22.50 388 MET A O 1
ATOM 610 N N . ILE A 1 76 ? 2.339 -10.258 3.154 1.00 21.32 389 ILE A N 1
ATOM 611 C CA . ILE A 1 76 ? 3.181 -9.167 3.715 1.00 21.23 389 ILE A CA 1
ATOM 612 C C . ILE A 1 76 ? 3.468 -8.121 2.626 1.00 20.39 389 ILE A C 1
ATOM 613 O O . ILE A 1 76 ? 4.015 -8.473 1.580 1.00 21.46 389 ILE A O 1
ATOM 618 N N . ILE A 1 77 ? 3.081 -6.867 2.859 1.00 20.41 390 ILE A N 1
ATOM 619 C CA . ILE A 1 77 ? 3.453 -5.704 1.995 1.00 18.36 390 ILE A CA 1
ATOM 620 C C . ILE A 1 77 ? 4.251 -4.717 2.848 1.00 17.82 390 ILE A C 1
ATOM 621 O O . ILE A 1 77 ? 3.699 -4.197 3.838 1.00 18.90 390 ILE A O 1
ATOM 626 N N . VAL A 1 78 ? 5.497 -4.465 2.469 1.00 17.26 391 VAL A N 1
ATOM 627 C CA . VAL A 1 78 ? 6.359 -3.428 3.094 1.00 16.93 391 VAL A CA 1
ATOM 628 C C . VAL A 1 78 ? 6.476 -2.257 2.122 1.00 17.34 391 VAL A C 1
ATOM 629 O O . VAL A 1 78 ? 7.008 -2.455 1.016 1.00 17.27 391 VAL A O 1
ATOM 633 N N . ALA A 1 79 ? 5.976 -1.094 2.537 1.00 17.11 392 ALA A N 1
ATOM 634 C CA . ALA A 1 79 ? 6.269 0.225 1.934 1.00 16.74 392 ALA A CA 1
ATOM 635 C C . ALA A 1 79 ? 7.627 0.710 2.453 1.00 16.25 392 ALA A C 1
ATOM 636 O O . ALA A 1 79 ? 7.751 1.002 3.654 1.00 17.13 392 ALA A O 1
ATOM 638 N N . THR A 1 80 ? 8.623 0.770 1.583 1.00 16.46 393 THR A N 1
ATOM 639 C CA . THR A 1 80 ? 9.971 1.311 1.900 1.00 16.91 393 THR A CA 1
ATOM 640 C C . THR A 1 80 ? 10.620 1.797 0.612 1.00 17.46 393 THR A C 1
ATOM 641 O O . THR A 1 80 ? 10.403 1.147 -0.407 1.00 17.91 393 THR A O 1
ATOM 645 N N . ALA A 1 81 ? 11.435 2.846 0.719 1.00 17.33 394 ALA A N 1
ATOM 646 C CA . ALA A 1 81 ? 12.281 3.413 -0.349 1.00 18.05 394 ALA A CA 1
ATOM 647 C C . ALA A 1 81 ? 13.748 3.075 -0.075 1.00 18.50 394 ALA A C 1
ATOM 648 O O . ALA A 1 81 ? 14.623 3.589 -0.837 1.00 17.22 394 ALA A O 1
ATOM 650 N N . THR A 1 82 ? 14.006 2.335 1.013 1.00 17.72 395 THR A N 1
ATOM 651 C CA . THR A 1 82 ? 15.360 2.129 1.592 1.00 16.94 395 THR A CA 1
ATOM 652 C C . THR A 1 82 ? 15.497 0.683 2.071 1.00 16.58 395 THR A C 1
ATOM 653 O O . THR A 1 82 ? 16.169 0.468 3.086 1.00 16.21 395 THR A O 1
ATOM 657 N N . GLY A 1 83 ? 14.887 -0.268 1.357 1.00 17.36 396 GLY A N 1
ATOM 658 C CA . GLY A 1 83 ? 14.993 -1.705 1.678 1.00 17.76 396 GLY A CA 1
ATOM 659 C C . GLY A 1 83 ? 16.451 -2.121 1.698 1.00 18.02 396 GLY A C 1
ATOM 660 O O . GLY A 1 83 ? 17.232 -1.574 0.871 1.00 17.49 396 GLY A O 1
ATOM 661 N N . ASP A 1 84 ? 16.816 -3.006 2.625 1.00 17.08 397 ASP A N 1
ATOM 662 C CA . ASP A 1 84 ? 18.195 -3.546 2.769 1.00 18.74 397 ASP A CA 1
ATOM 663 C C . ASP A 1 84 ? 18.772 -3.860 1.380 1.00 16.59 397 ASP A C 1
ATOM 664 O O . ASP A 1 84 ? 19.940 -3.505 1.120 1.00 16.40 397 ASP A O 1
ATOM 669 N N . MET A 1 85 ? 17.973 -4.529 0.556 1.00 16.00 398 MET A N 1
ATOM 670 C CA . MET A 1 85 ? 18.297 -4.965 -0.820 1.00 17.18 398 MET A CA 1
ATOM 671 C C . MET A 1 85 ? 17.016 -4.936 -1.645 1.00 16.35 398 MET A C 1
ATOM 672 O O . MET A 1 85 ? 15.914 -4.989 -1.101 1.00 15.73 398 MET A O 1
ATOM 677 N N . PRO A 1 86 ? 17.138 -4.822 -2.982 1.00 16.69 399 PRO A N 1
ATOM 678 C CA . PRO A 1 86 ? 15.996 -4.986 -3.880 1.00 16.69 399 PRO A CA 1
ATOM 679 C C . PRO A 1 86 ? 15.454 -6.425 -3.937 1.00 16.94 399 PRO A C 1
ATOM 680 O O . PRO A 1 86 ? 14.270 -6.609 -4.170 1.00 17.30 399 PRO A O 1
ATOM 684 N N . PHE A 1 87 ? 16.324 -7.410 -3.765 1.00 17.09 400 PHE A N 1
ATOM 685 C CA . PHE A 1 87 ? 15.957 -8.833 -3.541 1.00 17.17 400 PHE A CA 1
ATOM 686 C C . PHE A 1 87 ? 17.053 -9.460 -2.681 1.00 17.13 400 PHE A C 1
ATOM 687 O O . PHE A 1 87 ? 18.221 -9.075 -2.800 1.00 15.95 400 PHE A O 1
ATOM 695 N N . PRO A 1 88 ? 16.721 -10.330 -1.700 1.00 16.47 401 PRO A N 1
ATOM 696 C CA . PRO A 1 88 ? 15.361 -10.460 -1.177 1.00 16.42 401 PRO A CA 1
ATOM 697 C C . PRO A 1 88 ? 14.877 -9.129 -0.578 1.00 16.88 401 PRO A C 1
ATOM 698 O O . PRO A 1 88 ? 15.682 -8.335 -0.136 1.00 16.88 401 PRO A O 1
ATOM 702 N N . THR A 1 89 ? 13.568 -8.919 -0.561 1.00 17.12 402 THR A N 1
ATOM 703 C CA . THR A 1 89 ? 12.930 -7.668 -0.070 1.00 17.43 402 THR A CA 1
ATOM 704 C C . THR A 1 89 ? 12.790 -7.708 1.458 1.00 18.41 402 THR A C 1
ATOM 705 O O . THR A 1 89 ? 12.993 -8.792 2.040 1.00 18.42 402 THR A O 1
ATOM 709 N N . VAL A 1 90 ? 12.516 -6.560 2.084 1.00 17.79 403 VAL A N 1
ATOM 710 C CA . VAL A 1 90 ? 12.219 -6.475 3.545 1.00 17.97 403 VAL A CA 1
ATOM 711 C C . VAL A 1 90 ? 11.052 -7.425 3.833 1.00 17.33 403 VAL A C 1
ATOM 712 O O . VAL A 1 90 ? 11.062 -8.082 4.888 1.00 16.52 403 VAL A O 1
ATOM 716 N N . ALA A 1 91 ? 10.103 -7.489 2.898 1.00 16.96 404 ALA A N 1
ATOM 717 C CA . ALA A 1 91 ? 8.891 -8.326 2.964 1.00 17.03 404 ALA A CA 1
ATOM 718 C C . ALA A 1 91 ? 9.286 -9.804 3.049 1.00 17.53 404 ALA A C 1
ATOM 719 O O . ALA A 1 91 ? 8.722 -10.525 3.927 1.00 16.87 404 ALA A O 1
ATOM 721 N N . ASN A 1 92 ? 10.205 -10.235 2.183 1.00 16.49 405 ASN A N 1
ATOM 722 C CA . ASN A 1 92 ? 10.762 -11.609 2.202 1.00 17.36 405 ASN A CA 1
ATOM 723 C C . ASN A 1 92 ? 11.408 -11.903 3.568 1.00 18.26 405 ASN A C 1
ATOM 724 O O . ASN A 1 92 ? 11.116 -12.971 4.152 1.00 20.20 405 ASN A O 1
ATOM 729 N N . MET A 1 93 ? 12.275 -11.021 4.048 1.00 17.98 406 MET A N 1
ATOM 730 C CA . MET A 1 93 ? 13.033 -11.238 5.300 1.00 18.69 406 MET A CA 1
ATOM 731 C C . MET A 1 93 ? 12.058 -11.359 6.480 1.00 19.90 406 MET A C 1
ATOM 732 O O . MET A 1 93 ? 12.360 -12.16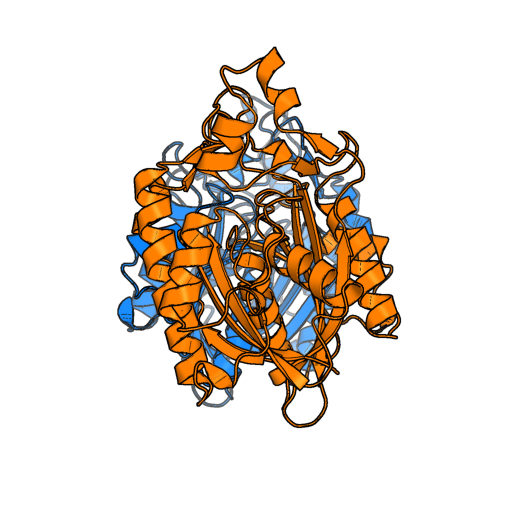6 7.396 1.00 20.62 406 MET A O 1
ATOM 737 N N . LEU A 1 94 ? 10.928 -10.638 6.450 1.00 19.72 407 LEU A N 1
ATOM 738 C CA . LEU A 1 94 ? 9.893 -10.677 7.517 1.00 20.30 407 LEU A CA 1
ATOM 739 C C . LEU A 1 94 ? 9.165 -12.022 7.459 1.00 20.88 407 LEU A C 1
ATOM 740 O O . LEU A 1 94 ? 8.805 -12.516 8.525 1.00 20.57 407 LEU A O 1
ATOM 745 N N . GLN A 1 95 ? 8.908 -12.558 6.264 1.00 21.41 408 GLN A N 1
ATOM 746 C CA . GLN A 1 95 ? 8.321 -13.914 6.114 1.00 22.29 408 GLN A CA 1
ATOM 747 C C . GLN A 1 95 ? 9.168 -14.888 6.947 1.00 25.01 408 GLN A C 1
ATOM 748 O O . GLN A 1 95 ? 8.591 -15.623 7.755 1.00 26.22 408 GLN A O 1
ATOM 754 N N . GLU A 1 96 ? 10.491 -14.843 6.797 1.00 28.06 409 GLU A N 1
ATOM 755 C CA . GLU A 1 96 ? 11.439 -15.707 7.545 1.00 31.84 409 GLU A CA 1
ATOM 756 C C . GLU A 1 96 ? 11.379 -15.371 9.042 1.00 31.55 409 GLU A C 1
ATOM 757 O O . GLU A 1 96 ? 11.045 -16.273 9.820 1.00 34.01 409 GLU A O 1
ATOM 763 N N . ARG A 1 97 ? 11.703 -14.134 9.426 1.00 31.19 410 ARG A N 1
ATOM 764 C CA . ARG A 1 97 ? 11.857 -13.691 10.847 1.00 30.87 410 ARG A CA 1
ATOM 765 C C . ARG A 1 97 ? 10.538 -13.751 11.635 1.00 29.47 410 ARG A C 1
ATOM 766 O O . ARG A 1 97 ? 10.604 -13.989 12.859 1.00 28.51 410 ARG A O 1
ATOM 774 N N . LEU A 1 98 ? 9.394 -13.469 11.010 1.00 27.81 411 LEU A N 1
ATOM 775 C CA . LEU A 1 98 ? 8.081 -13.516 11.711 1.00 28.25 411 LEU A CA 1
ATOM 776 C C . LEU A 1 98 ? 7.597 -14.972 11.835 1.00 30.39 411 LEU A C 1
ATOM 777 O O . LEU A 1 98 ? 6.731 -15.221 12.710 1.00 32.19 411 LEU A O 1
ATOM 782 N N . GLY A 1 99 ? 8.111 -15.880 10.988 1.00 28.77 412 GLY A N 1
ATOM 783 C CA . GLY A 1 99 ? 7.716 -17.303 10.936 1.00 27.07 412 GLY A CA 1
ATOM 784 C C . GLY A 1 99 ? 6.263 -17.487 10.530 1.00 25.57 412 GLY A C 1
ATOM 785 O O . GLY A 1 99 ? 5.579 -18.341 11.139 1.00 26.89 412 GLY A O 1
ATOM 786 N N . THR A 1 100 ? 5.805 -16.722 9.536 1.00 24.41 413 THR A N 1
ATOM 787 C CA . THR A 1 100 ? 4.473 -16.859 8.899 1.00 24.53 413 THR A CA 1
ATOM 788 C C . THR A 1 100 ? 4.512 -18.102 8.014 1.00 24.46 413 THR A C 1
ATOM 789 O O . THR A 1 100 ? 5.576 -18.674 7.895 1.00 22.67 413 THR A O 1
ATOM 793 N N . GLY A 1 101 ? 3.390 -18.491 7.410 1.00 26.81 414 GLY A N 1
ATOM 794 C CA . GLY A 1 101 ? 3.385 -19.427 6.272 1.00 26.20 414 GLY A CA 1
ATOM 795 C C . GLY A 1 101 ? 4.147 -18.820 5.106 1.00 27.85 414 GLY A C 1
ATOM 796 O O . GLY A 1 101 ? 4.679 -17.690 5.276 1.00 26.25 414 GLY A O 1
ATOM 797 N N . LYS A 1 102 ? 4.186 -19.528 3.969 1.00 26.90 415 LYS A N 1
ATOM 798 C CA . LYS A 1 102 ? 4.974 -19.167 2.756 1.00 27.93 415 LYS A CA 1
ATOM 799 C C . LYS A 1 102 ? 4.109 -18.271 1.847 1.00 26.46 415 LYS A C 1
ATOM 800 O O . LYS A 1 102 ? 3.894 -18.558 0.643 1.00 25.05 415 LYS A O 1
ATOM 806 N N . VAL A 1 103 ? 3.637 -17.174 2.424 1.00 24.03 416 VAL A N 1
ATOM 807 C CA . VAL A 1 103 ? 2.615 -16.283 1.806 1.00 22.24 416 VAL A CA 1
ATOM 808 C C . VAL A 1 103 ? 3.320 -15.291 0.877 1.00 20.18 416 VAL A C 1
ATOM 809 O O . VAL A 1 103 ? 4.534 -15.044 1.074 1.00 19.00 416 VAL A O 1
ATOM 813 N N . ALA A 1 104 ? 2.575 -14.740 -0.077 1.00 20.33 417 ALA A N 1
ATOM 814 C CA . ALA A 1 104 ? 3.017 -13.654 -0.979 1.00 19.85 417 ALA A CA 1
ATOM 815 C C . ALA A 1 104 ? 3.643 -12.559 -0.112 1.00 20.76 417 ALA A C 1
ATOM 816 O O . ALA A 1 104 ? 3.053 -12.218 0.933 1.00 20.14 417 ALA A O 1
ATOM 818 N N . SER A 1 105 ? 4.827 -12.078 -0.487 1.00 20.07 418 SER A N 1
ATOM 819 C CA . SER A 1 105 ? 5.487 -10.941 0.192 1.00 19.30 418 SER A CA 1
ATOM 820 C C . SER A 1 105 ? 6.237 -10.079 -0.840 1.00 18.59 418 SER A C 1
ATOM 821 O O . SER A 1 105 ? 6.927 -10.644 -1.702 1.00 17.90 418 SER A O 1
ATOM 824 N N A MET A 1 106 ? 6.045 -8.754 -0.765 0.70 19.26 419 MET A N 1
ATOM 825 N N B MET A 1 106 ? 6.066 -8.752 -0.772 0.30 18.40 419 MET A N 1
ATOM 826 C CA A MET A 1 106 ? 6.638 -7.748 -1.691 0.70 19.45 419 MET A CA 1
ATOM 827 C CA B MET A 1 106 ? 6.672 -7.785 -1.728 0.30 18.18 419 MET A CA 1
ATOM 828 C C A MET A 1 106 ? 6.849 -6.406 -0.980 0.70 19.17 419 MET A C 1
ATOM 829 C C B MET A 1 106 ? 6.779 -6.391 -1.099 0.30 18.20 419 MET A C 1
ATOM 830 O O A MET A 1 106 ? 6.129 -6.101 0.022 0.70 18.43 419 MET A O 1
ATOM 831 O O B MET A 1 106 ? 5.914 -6.034 -0.264 0.30 18.34 419 MET A O 1
ATOM 840 N N . ASP A 1 107 ? 7.828 -5.656 -1.483 1.00 17.64 420 ASP A N 1
ATOM 841 C CA . ASP A 1 107 ? 8.005 -4.217 -1.191 1.00 16.98 420 ASP A CA 1
ATOM 842 C C . ASP A 1 107 ? 7.289 -3.453 -2.298 1.00 16.31 420 ASP A C 1
ATOM 843 O O . ASP A 1 107 ? 7.282 -3.921 -3.446 1.00 15.17 420 ASP A O 1
ATOM 848 N N . GLN A 1 108 ? 6.609 -2.383 -1.899 1.00 16.82 421 GLN A N 1
ATOM 849 C CA . GLN A 1 108 ? 5.906 -1.406 -2.753 1.00 17.73 421 GLN A CA 1
ATOM 850 C C . GLN A 1 108 ? 6.638 -0.079 -2.581 1.00 15.94 421 GLN A C 1
ATOM 851 O O . GLN A 1 108 ? 6.790 0.319 -1.411 1.00 15.80 421 GLN A O 1
ATOM 857 N N . LEU A 1 109 ? 7.053 0.581 -3.665 1.00 15.11 422 LEU A N 1
ATOM 858 C CA . LEU A 1 109 ? 7.720 1.919 -3.573 1.00 15.08 422 LEU A CA 1
ATOM 859 C C . LEU A 1 109 ? 6.759 3.019 -4.046 1.00 13.97 422 LEU A C 1
ATOM 860 O O . LEU A 1 109 ? 6.338 2.997 -5.226 1.00 13.94 422 LEU A O 1
ATOM 865 N N . ALA A 1 110 ? 6.396 3.904 -3.119 1.00 13.49 423 ALA A N 1
ATOM 866 C CA . ALA A 1 110 ? 5.762 5.221 -3.367 1.00 13.43 423 ALA A CA 1
ATOM 867 C C . ALA A 1 110 ? 6.336 6.274 -2.398 1.00 13.30 423 ALA A C 1
ATOM 868 O O . ALA A 1 110 ? 5.590 7.213 -2.003 1.00 13.45 423 ALA A O 1
ATOM 870 N N . ALA A 1 111 ? 7.612 6.136 -2.025 1.00 12.97 424 ALA A N 1
ATOM 871 C CA . ALA A 1 111 ? 8.349 7.116 -1.204 1.00 13.42 424 ALA A CA 1
ATOM 872 C C . ALA A 1 111 ? 7.567 7.289 0.095 1.00 13.71 424 ALA A C 1
ATOM 873 O O . ALA A 1 111 ? 7.029 6.314 0.615 1.00 12.83 424 ALA A O 1
ATOM 875 N N . CYS A 1 112 ? 7.465 8.483 0.649 1.00 13.69 425 CYS A N 1
ATOM 876 C CA . CYS A 1 112 ? 6.739 9.116 1.727 1.00 14.42 425 CYS A CA 1
ATOM 877 C C . CYS A 1 112 ? 5.265 8.735 1.832 1.00 15.41 425 CYS A C 1
ATOM 878 O O . CYS A 1 112 ? 4.742 8.603 2.939 1.00 16.85 425 CYS A O 1
ATOM 881 N N . SER A 1 113 ? 4.669 8.325 0.685 1.00 14.86 426 SER A N 1
ATOM 882 C CA . SER A 1 113 ? 3.255 7.991 0.622 1.00 14.09 426 SER A CA 1
ATOM 883 C C . SER A 1 113 ? 3.021 6.471 0.685 1.00 13.13 426 SER A C 1
ATOM 884 O O . SER A 1 113 ? 1.884 6.073 0.654 1.00 12.78 426 SER A O 1
ATOM 887 N N . GLY A 1 114 ? 4.073 5.670 0.763 1.00 13.12 427 GLY A N 1
ATOM 888 C CA . GLY A 1 114 ? 4.052 4.204 0.637 1.00 13.48 427 GLY A CA 1
ATOM 889 C C . GLY A 1 114 ? 3.123 3.519 1.618 1.00 13.77 427 GLY A C 1
ATOM 890 O O . GLY A 1 114 ? 2.352 2.638 1.187 1.00 13.99 427 GLY A O 1
ATOM 891 N N . PHE A 1 115 ? 3.177 3.888 2.894 1.00 14.30 428 PHE A N 1
ATOM 892 C CA . PHE A 1 115 ? 2.318 3.265 3.934 1.00 14.90 428 PHE A CA 1
ATOM 893 C C . PHE A 1 115 ? 0.846 3.351 3.511 1.00 15.12 428 PHE A C 1
ATOM 894 O O . PHE A 1 115 ? 0.118 2.349 3.670 1.00 13.95 428 PHE A O 1
ATOM 902 N N . MET A 1 116 ? 0.411 4.486 2.958 1.00 15.85 429 MET A N 1
ATOM 903 C CA . MET A 1 116 ? -1.008 4.660 2.535 1.00 16.83 429 MET A CA 1
ATOM 904 C C . MET A 1 116 ? -1.302 3.834 1.280 1.00 16.85 429 MET A C 1
ATOM 905 O O . MET A 1 116 ? -2.313 3.119 1.283 1.00 16.23 429 MET A O 1
ATOM 910 N N . TYR A 1 117 ? -0.422 3.890 0.279 1.00 16.94 430 TYR A N 1
ATOM 911 C CA . TYR A 1 117 ? -0.468 3.015 -0.927 1.00 16.95 430 TYR A CA 1
ATOM 912 C C . TYR A 1 117 ? -0.587 1.531 -0.525 1.00 16.01 430 TYR A C 1
ATOM 913 O O . TYR A 1 117 ? -1.393 0.841 -1.121 1.00 17.07 430 TYR A O 1
ATOM 922 N N . SER A 1 118 ? 0.180 1.053 0.453 1.00 15.70 431 SER A N 1
ATOM 923 C CA . SER A 1 118 ? 0.222 -0.384 0.839 1.00 15.72 431 SER A CA 1
ATOM 924 C C . SER A 1 118 ? -1.053 -0.778 1.617 1.00 16.68 431 SER A C 1
ATOM 925 O O . SER A 1 118 ? -1.597 -1.898 1.402 1.00 16.24 431 SER A O 1
ATOM 928 N N . MET A 1 119 ? -1.519 0.084 2.518 1.00 16.01 432 MET A N 1
ATOM 929 C CA . MET A 1 119 ? -2.765 -0.183 3.269 1.00 16.84 432 MET A CA 1
ATOM 930 C C . MET A 1 119 ? -3.922 -0.296 2.270 1.00 17.80 432 MET A C 1
ATOM 931 O O . MET A 1 119 ? -4.723 -1.211 2.440 1.00 19.33 432 MET A O 1
ATOM 936 N N . ILE A 1 120 ? -3.960 0.556 1.244 1.00 18.29 433 ILE A N 1
ATOM 937 C CA . ILE A 1 120 ? -5.038 0.567 0.207 1.00 19.52 433 ILE A CA 1
ATOM 938 C C . ILE A 1 120 ? -4.914 -0.711 -0.616 1.00 19.20 433 ILE A C 1
ATOM 939 O O . ILE A 1 120 ? -5.952 -1.353 -0.869 1.00 19.49 433 ILE A O 1
ATOM 944 N N . THR A 1 121 ? -3.687 -1.056 -1.011 1.00 19.29 434 THR A N 1
ATOM 945 C CA . THR A 1 121 ? -3.364 -2.324 -1.709 1.00 18.47 434 THR A CA 1
ATOM 946 C C . THR A 1 121 ? -3.958 -3.449 -0.840 1.00 18.36 434 THR A C 1
ATOM 947 O O . THR A 1 121 ? -4.866 -4.140 -1.316 1.00 17.61 434 THR A O 1
ATOM 951 N N . ALA A 1 122 ? -3.558 -3.566 0.432 1.00 18.85 435 ALA A N 1
ATOM 952 C CA . ALA A 1 122 ? -4.053 -4.626 1.343 1.00 19.32 435 ALA A CA 1
ATOM 953 C C . ALA A 1 122 ? -5.589 -4.666 1.338 1.00 21.04 435 ALA A C 1
ATOM 954 O O . ALA A 1 122 ? -6.158 -5.789 1.318 1.00 19.99 435 ALA A O 1
ATOM 956 N N . LYS A 1 123 ? -6.243 -3.498 1.354 1.00 21.13 436 LYS A N 1
ATOM 957 C CA . LYS A 1 123 ? -7.727 -3.401 1.391 1.00 22.12 436 LYS A CA 1
ATOM 958 C C . LYS A 1 123 ? -8.313 -4.146 0.180 1.00 21.14 436 LYS A C 1
ATOM 959 O O . LYS A 1 123 ? -9.266 -4.953 0.378 1.00 21.66 436 LYS A O 1
ATOM 965 N N . GLN A 1 124 ? -7.777 -3.905 -1.017 1.00 19.54 437 GLN A N 1
ATOM 966 C CA . GLN A 1 124 ? -8.287 -4.520 -2.271 1.00 19.43 437 GLN A CA 1
ATOM 967 C C . GLN A 1 124 ? -8.260 -6.044 -2.099 1.00 19.84 437 GLN A C 1
ATOM 968 O O . GLN A 1 124 ? -9.295 -6.698 -2.354 1.00 20.25 437 GLN A O 1
ATOM 974 N N . TYR A 1 125 ? -7.145 -6.585 -1.608 1.00 20.02 438 TYR A N 1
ATOM 975 C CA . TYR A 1 125 ? -6.972 -8.038 -1.370 1.00 21.26 438 TYR A CA 1
ATOM 976 C C . TYR A 1 125 ? -8.050 -8.547 -0.398 1.00 22.63 438 TYR A C 1
ATOM 977 O O . TYR A 1 125 ? -8.742 -9.504 -0.750 1.00 26.49 438 TYR A O 1
ATOM 986 N N . VAL A 1 126 ? -8.197 -7.944 0.781 1.00 24.06 439 VAL A N 1
ATOM 987 C CA . VAL A 1 126 ? -9.177 -8.377 1.828 1.00 25.04 439 VAL A CA 1
ATOM 988 C C . VAL A 1 126 ? -10.610 -8.362 1.267 1.00 26.20 439 VAL A C 1
ATOM 989 O O . VAL A 1 126 ? -11.406 -9.246 1.634 1.00 26.57 439 VAL A O 1
ATOM 993 N N . GLN A 1 127 ? -10.929 -7.385 0.424 1.00 28.02 440 GLN A N 1
ATOM 994 C CA . GLN A 1 127 ? -12.279 -7.203 -0.169 1.00 31.24 440 GLN A CA 1
ATOM 995 C C . GLN A 1 127 ? -12.606 -8.328 -1.163 1.00 29.96 440 GLN A C 1
ATOM 996 O O . GLN A 1 127 ? -13.790 -8.522 -1.419 1.00 28.17 440 GLN A O 1
ATOM 1002 N N . SER A 1 128 ? -11.609 -9.015 -1.726 1.00 30.14 441 SER A N 1
ATOM 1003 C CA . SER A 1 128 ? -11.809 -10.151 -2.668 1.00 31.00 441 SER A CA 1
ATOM 1004 C C . SER A 1 128 ? -12.407 -11.368 -1.933 1.00 31.01 441 SER A C 1
ATOM 1005 O O . SER A 1 128 ? -13.054 -12.196 -2.601 1.00 33.57 441 SER A O 1
ATOM 1008 N N . GLY A 1 129 ? -12.174 -11.498 -0.623 1.00 29.20 442 GLY A N 1
ATOM 1009 C CA . GLY A 1 129 ? -12.606 -12.651 0.199 1.00 29.00 442 GLY A CA 1
ATOM 1010 C C . GLY A 1 129 ? -11.468 -13.627 0.472 1.00 28.31 442 GLY A C 1
ATOM 1011 O O . GLY A 1 129 ? -11.633 -14.504 1.318 1.00 28.81 442 GLY A O 1
ATOM 1012 N N . ASP A 1 130 ? -10.332 -13.464 -0.208 1.00 29.40 443 ASP A N 1
ATOM 1013 C CA . ASP A 1 130 ? -9.231 -14.462 -0.261 1.00 28.43 443 ASP A CA 1
ATOM 1014 C C . ASP A 1 130 ? -8.189 -14.155 0.821 1.00 27.07 443 ASP A C 1
ATOM 1015 O O . ASP A 1 130 ? -7.368 -15.032 1.107 1.00 28.90 443 ASP A O 1
ATOM 1020 N N . TYR A 1 131 ? -8.218 -12.964 1.412 1.00 26.12 444 TYR A N 1
ATOM 1021 C CA . TYR A 1 131 ? -7.199 -12.524 2.394 1.00 25.13 444 TYR A CA 1
ATOM 1022 C C . TYR A 1 131 ? -7.913 -11.938 3.609 1.00 23.82 444 TYR A C 1
ATOM 1023 O O . TYR A 1 131 ? -8.936 -11.274 3.410 1.00 20.91 444 TYR A O 1
ATOM 1032 N N . HIS A 1 132 ? -7.369 -12.208 4.806 1.00 23.22 445 HIS A N 1
ATOM 1033 C CA . HIS A 1 132 ? -8.020 -12.031 6.133 1.00 22.61 445 HIS A CA 1
ATOM 1034 C C . HIS A 1 132 ? -7.108 -11.249 7.093 1.00 22.71 445 HIS A C 1
ATOM 1035 O O . HIS A 1 132 ? -7.646 -10.527 7.972 1.00 22.39 445 HIS A O 1
ATOM 1042 N N . ASN A 1 133 ? -5.786 -11.380 6.961 1.00 21.17 446 ASN A N 1
ATOM 1043 C CA . ASN A 1 133 ? -4.825 -10.776 7.910 1.00 21.15 446 ASN A CA 1
ATOM 1044 C C . ASN A 1 133 ? -3.577 -10.364 7.134 1.00 22.22 446 ASN A C 1
ATOM 1045 O O . ASN A 1 133 ? -2.582 -11.129 7.163 1.00 25.44 446 ASN A O 1
ATOM 1050 N N . ILE A 1 134 ? -3.595 -9.193 6.490 1.00 20.94 447 ILE A N 1
ATOM 1051 C CA . ILE A 1 134 ? -2.431 -8.733 5.675 1.00 19.67 447 ILE A CA 1
ATOM 1052 C C . ILE A 1 134 ? -1.561 -7.789 6.510 1.00 19.97 447 ILE A C 1
ATOM 1053 O O . ILE A 1 134 ? -2.064 -6.737 6.937 1.00 21.31 447 ILE A O 1
ATOM 1058 N N . LEU A 1 135 ? -0.294 -8.149 6.709 1.00 18.69 448 LEU A N 1
ATOM 1059 C CA . LEU A 1 135 ? 0.701 -7.296 7.401 1.00 17.91 448 LEU A CA 1
ATOM 1060 C C . LEU A 1 135 ? 1.204 -6.243 6.418 1.00 17.25 448 LEU A C 1
ATOM 1061 O O . LEU A 1 135 ? 1.777 -6.621 5.373 1.00 15.30 448 LEU A O 1
ATOM 1066 N N . VAL A 1 136 ? 0.940 -4.975 6.742 1.00 16.82 449 VAL A N 1
ATOM 1067 C CA . VAL A 1 136 ? 1.400 -3.794 5.972 1.00 15.64 449 VAL A CA 1
ATOM 1068 C C . VAL A 1 136 ? 2.389 -3.058 6.865 1.00 14.53 449 VAL A C 1
ATOM 1069 O O . VAL A 1 136 ? 2.030 -2.782 8.021 1.00 13.20 449 VAL A O 1
ATOM 1073 N N . VAL A 1 137 ? 3.602 -2.835 6.364 1.00 13.61 450 VAL A N 1
ATOM 1074 C CA . VAL A 1 137 ? 4.679 -2.145 7.119 1.00 13.38 450 VAL A CA 1
ATOM 1075 C C . VAL A 1 137 ? 4.998 -0.886 6.327 1.00 13.93 450 VAL A C 1
ATOM 1076 O O . VAL A 1 137 ? 4.960 -0.956 5.090 1.00 15.00 450 VAL A O 1
ATOM 1080 N N . GLY A 1 138 ? 5.247 0.216 7.025 1.00 13.64 451 GLY A N 1
ATOM 1081 C CA . GLY A 1 138 ? 5.972 1.372 6.483 1.00 13.68 451 GLY A CA 1
ATOM 1082 C C . GLY A 1 138 ? 7.263 1.545 7.238 1.00 13.27 451 GLY A C 1
ATOM 1083 O O . GLY A 1 138 ? 7.200 1.897 8.440 1.00 14.22 451 GLY A O 1
ATOM 1084 N N . ALA A 1 139 ? 8.388 1.312 6.573 1.00 13.06 452 ALA A N 1
ATOM 1085 C CA . ALA A 1 139 ? 9.737 1.333 7.185 1.00 13.33 452 ALA A CA 1
ATOM 1086 C C . ALA A 1 139 ? 10.688 2.102 6.283 1.00 12.81 452 ALA A C 1
ATOM 1087 O O . ALA A 1 139 ? 10.780 1.794 5.101 1.00 12.71 452 ALA A O 1
ATOM 1089 N N . ASP A 1 140 ? 11.427 3.038 6.843 1.00 13.31 453 ASP A N 1
ATOM 1090 C CA . ASP A 1 140 ? 12.543 3.656 6.101 1.00 13.46 453 ASP A CA 1
ATOM 1091 C C . ASP A 1 140 ? 13.675 3.883 7.077 1.00 13.96 453 ASP A C 1
ATOM 1092 O O . ASP A 1 140 ? 13.411 4.440 8.160 1.00 13.98 453 ASP A O 1
ATOM 1097 N N . LYS A 1 141 ? 14.876 3.490 6.668 1.00 14.58 454 LYS A N 1
ATOM 1098 C CA . LYS A 1 141 ? 16.130 3.975 7.284 1.00 15.60 454 LYS A CA 1
ATOM 1099 C C . LYS A 1 141 ? 16.646 5.111 6.402 1.00 14.67 454 LYS A C 1
ATOM 1100 O O . LYS A 1 141 ? 17.484 4.846 5.506 1.00 14.49 454 LYS A O 1
ATOM 1106 N N . LEU A 1 142 ? 16.151 6.323 6.607 1.00 14.05 455 LEU A N 1
ATOM 1107 C CA . LEU A 1 142 ? 16.517 7.447 5.708 1.00 14.45 455 LEU A CA 1
ATOM 1108 C C . LEU A 1 142 ? 17.968 7.867 5.984 1.00 15.43 455 LEU A C 1
ATOM 1109 O O . LEU A 1 142 ? 18.596 8.404 5.068 1.00 15.45 455 LEU A O 1
ATOM 1114 N N . SER A 1 143 ? 18.480 7.592 7.188 1.00 15.88 456 SER A N 1
ATOM 1115 C CA . SER A 1 143 ? 19.881 7.866 7.610 1.00 16.80 456 SER A CA 1
ATOM 1116 C C . SER A 1 143 ? 20.865 7.286 6.591 1.00 16.12 456 SER A C 1
ATOM 1117 O O . SER A 1 143 ? 21.908 7.890 6.439 1.00 16.42 456 SER A O 1
ATOM 1120 N N . LYS A 1 144 ? 20.529 6.191 5.906 1.00 16.23 457 LYS A N 1
ATOM 1121 C CA . LYS A 1 144 ? 21.401 5.552 4.876 1.00 16.85 457 LYS A CA 1
ATOM 1122 C C . LYS A 1 144 ? 21.569 6.448 3.641 1.00 16.63 457 LYS A C 1
ATOM 1123 O O . LYS A 1 144 ? 22.587 6.287 2.961 1.00 18.47 457 LYS A O 1
ATOM 1129 N N . ILE A 1 145 ? 20.567 7.260 3.292 1.00 16.35 458 ILE A N 1
ATOM 1130 C CA . ILE A 1 145 ? 20.534 8.042 2.015 1.00 16.22 458 ILE A CA 1
ATOM 1131 C C . ILE A 1 145 ? 20.642 9.546 2.306 1.00 17.33 458 ILE A C 1
ATOM 1132 O O . ILE A 1 145 ? 20.430 10.345 1.374 1.00 17.87 458 ILE A O 1
ATOM 1137 N N . THR A 1 146 ? 20.955 9.934 3.546 1.00 18.19 459 THR A N 1
ATOM 1138 C CA . THR A 1 146 ? 21.084 11.359 3.943 1.00 18.34 459 THR A CA 1
ATOM 1139 C C . THR A 1 146 ? 22.504 11.773 3.573 1.00 18.76 459 THR A C 1
ATOM 1140 O O . THR A 1 146 ? 23.435 11.026 3.922 1.00 18.32 459 THR A O 1
ATOM 1144 N N . ASP A 1 147 ? 22.650 12.879 2.842 1.00 19.31 460 ASP A N 1
ATOM 1145 C CA . ASP A 1 147 ? 23.952 13.539 2.573 1.00 20.11 460 ASP A CA 1
ATOM 1146 C C . ASP A 1 147 ? 24.332 14.323 3.830 1.00 19.74 460 ASP A C 1
ATOM 1147 O O . ASP A 1 147 ? 23.798 15.438 4.018 1.00 19.14 460 ASP A O 1
ATOM 1152 N N . LEU A 1 148 ? 25.198 13.764 4.679 1.00 20.66 461 LEU A N 1
ATOM 1153 C CA . LEU A 1 148 ? 25.563 14.394 5.977 1.00 21.95 461 LEU A CA 1
ATOM 1154 C C . LEU A 1 148 ? 26.482 15.609 5.725 1.00 23.21 461 LEU A C 1
ATOM 1155 O O . LEU A 1 148 ? 26.769 16.333 6.715 1.00 22.24 461 LEU A O 1
ATOM 1160 N N . THR A 1 149 ? 26.905 15.855 4.473 1.00 21.96 462 THR A N 1
ATOM 1161 C CA . THR A 1 149 ? 27.668 17.074 4.103 1.00 23.03 462 THR A CA 1
ATOM 1162 C C . THR A 1 149 ? 26.720 18.230 3.742 1.00 23.13 462 THR A C 1
ATOM 1163 O O . THR A 1 149 ? 27.223 19.353 3.684 1.00 22.93 462 THR A O 1
ATOM 1167 N N . ASP A 1 150 ? 25.418 17.993 3.528 1.00 21.73 463 ASP A N 1
ATOM 1168 C CA . ASP A 1 150 ? 24.459 19.057 3.141 1.00 21.06 463 ASP A CA 1
ATOM 1169 C C . ASP A 1 150 ? 23.582 19.441 4.329 1.00 21.58 463 ASP A C 1
ATOM 1170 O O . ASP A 1 150 ? 22.600 18.718 4.599 1.00 22.77 463 ASP A O 1
ATOM 1175 N N . ARG A 1 151 ? 23.869 20.591 4.943 1.00 20.50 464 ARG A N 1
ATOM 1176 C CA . ARG A 1 151 ? 23.087 21.125 6.091 1.00 21.16 464 ARG A CA 1
ATOM 1177 C C . ARG A 1 151 ? 21.589 21.168 5.781 1.00 20.12 464 ARG A C 1
ATOM 1178 O O . ARG A 1 151 ? 20.807 21.026 6.716 1.00 22.56 464 ARG A O 1
ATOM 1186 N N . SER A 1 152 ? 21.193 21.392 4.536 1.00 20.93 465 SER A N 1
ATOM 1187 C CA . SER A 1 152 ? 19.763 21.585 4.174 1.00 21.37 465 SER A CA 1
ATOM 1188 C C . SER A 1 152 ? 19.004 20.255 4.272 1.00 20.62 465 SER A C 1
ATOM 1189 O O . SER A 1 152 ? 17.788 20.324 4.541 1.00 21.25 465 SER A O 1
ATOM 1192 N N . THR A 1 153 ? 19.668 19.103 4.085 1.00 19.38 466 THR A N 1
ATOM 1193 C CA . THR A 1 153 ? 18.990 17.779 4.133 1.00 18.90 466 THR A CA 1
ATOM 1194 C C . THR A 1 153 ? 19.452 16.975 5.352 1.00 18.65 466 THR A C 1
ATOM 1195 O O . THR A 1 153 ? 18.613 16.239 5.901 1.00 16.80 466 THR A O 1
ATOM 1199 N N . ALA A 1 154 ? 20.717 17.108 5.761 1.00 18.45 467 ALA A N 1
ATOM 1200 C CA . ALA A 1 154 ? 21.324 16.269 6.816 1.00 18.15 467 ALA A CA 1
ATOM 1201 C C . ALA A 1 154 ? 20.455 16.318 8.071 1.00 17.68 467 ALA A C 1
ATOM 1202 O O . ALA A 1 154 ? 20.391 15.323 8.778 1.00 18.89 467 ALA A O 1
ATOM 1204 N N . VAL A 1 155 ? 19.788 17.437 8.325 1.00 18.05 468 VAL A N 1
ATOM 1205 C CA . VAL A 1 155 ? 19.026 17.652 9.590 1.00 18.18 468 VAL A CA 1
ATOM 1206 C C . VAL A 1 155 ? 17.588 17.157 9.456 1.00 17.51 468 VAL A C 1
ATOM 1207 O O . VAL A 1 155 ? 16.888 17.193 10.465 1.00 17.92 468 VAL A O 1
ATOM 1211 N N . LEU A 1 156 ? 17.149 16.733 8.274 1.00 17.71 469 LEU A N 1
ATOM 1212 C CA . LEU A 1 156 ? 15.690 16.559 8.017 1.00 18.76 469 LEU A CA 1
ATOM 1213 C C . LEU A 1 156 ? 15.253 15.194 8.543 1.00 18.23 469 LEU A C 1
ATOM 1214 O O . LEU A 1 156 ? 14.132 15.082 9.055 1.00 19.11 469 LEU A O 1
ATOM 1219 N N . PHE A 1 157 ? 16.115 14.195 8.389 1.00 18.01 470 PHE A N 1
ATOM 1220 C CA . PHE A 1 157 ? 15.698 12.790 8.193 1.00 17.52 470 PHE A CA 1
ATOM 1221 C C . PHE A 1 157 ? 16.080 11.931 9.396 1.00 16.71 470 PHE A C 1
ATOM 1222 O O . PHE A 1 157 ? 17.142 12.165 10.016 1.00 14.92 470 PHE A O 1
ATOM 1230 N N . GLY A 1 158 ? 15.198 10.971 9.697 1.00 15.33 471 GLY A N 1
ATOM 1231 C CA . GLY A 1 158 ? 15.455 9.883 10.646 1.00 15.29 471 GLY A CA 1
ATOM 1232 C C . GLY A 1 158 ? 14.885 8.561 10.184 1.00 15.81 471 GLY A C 1
ATOM 1233 O O . GLY A 1 158 ? 14.482 8.423 9.002 1.00 15.99 471 GLY A O 1
ATOM 1234 N N . ASP A 1 159 ? 14.830 7.617 11.114 1.00 15.20 472 ASP A N 1
ATOM 1235 C CA . ASP A 1 159 ? 14.584 6.188 10.828 1.00 14.88 472 ASP A CA 1
ATOM 1236 C C . ASP A 1 159 ? 13.420 5.723 11.703 1.00 14.41 472 ASP A C 1
ATOM 1237 O O . ASP A 1 159 ? 13.212 6.288 12.818 1.00 13.81 472 ASP A O 1
ATOM 1242 N N . GLY A 1 160 ? 12.691 4.734 11.208 1.00 13.39 473 GLY A N 1
ATOM 1243 C CA . GLY A 1 160 ? 11.636 4.072 11.980 1.00 13.83 473 GLY A CA 1
ATOM 1244 C C . GLY A 1 160 ? 10.794 3.189 11.103 1.00 13.66 473 GLY A C 1
ATOM 1245 O O . GLY A 1 160 ? 11.054 3.103 9.890 1.00 14.25 473 GLY A O 1
ATOM 1246 N N . ALA A 1 161 ? 9.791 2.584 11.710 1.00 13.97 474 ALA A N 1
ATOM 1247 C CA . ALA A 1 161 ? 8.876 1.618 11.076 1.00 14.13 474 ALA A CA 1
ATOM 1248 C C . ALA A 1 161 ? 7.541 1.676 11.794 1.00 13.58 474 ALA A C 1
ATOM 1249 O O . ALA A 1 161 ? 7.519 1.891 13.006 1.00 13.26 474 ALA A O 1
ATOM 1251 N N . GLY A 1 162 ? 6.481 1.469 11.037 1.00 13.63 475 GLY A N 1
ATOM 1252 C CA . GLY A 1 162 ? 5.150 1.196 11.573 1.00 13.82 475 GLY A CA 1
ATOM 1253 C C . GLY A 1 162 ? 4.632 -0.048 10.912 1.00 13.51 475 GLY A C 1
ATOM 1254 O O . GLY A 1 162 ? 5.201 -0.425 9.893 1.00 13.82 475 GLY A O 1
ATOM 1255 N N . ALA A 1 163 ? 3.562 -0.620 11.440 1.00 13.26 476 ALA A N 1
ATOM 1256 C CA . ALA A 1 163 ? 2.926 -1.814 10.867 1.00 14.19 476 ALA A CA 1
ATOM 1257 C C . ALA A 1 163 ? 1.506 -1.883 11.392 1.00 14.81 476 ALA A C 1
ATOM 1258 O O . ALA A 1 163 ? 1.241 -1.386 12.510 1.00 15.96 476 ALA A O 1
ATOM 1260 N N . VAL A 1 164 ? 0.642 -2.422 10.545 1.00 15.38 477 VAL A N 1
ATOM 1261 C CA . VAL A 1 164 ? -0.788 -2.708 10.822 1.00 16.14 477 VAL A CA 1
ATOM 1262 C C . VAL A 1 164 ? -1.063 -4.075 10.219 1.00 17.53 477 VAL A C 1
ATOM 1263 O O . VAL A 1 164 ? -0.388 -4.463 9.212 1.00 17.01 477 VAL A O 1
ATOM 1267 N N . ILE A 1 165 ? -1.980 -4.801 10.840 1.00 18.47 478 ILE A N 1
ATOM 1268 C CA . ILE A 1 165 ? -2.689 -5.917 10.165 1.00 18.34 478 ILE A CA 1
ATOM 1269 C C . ILE A 1 165 ? -3.926 -5.277 9.561 1.00 17.44 478 ILE A C 1
ATOM 1270 O O . ILE A 1 165 ? -4.681 -4.653 10.309 1.00 18.38 478 ILE A O 1
ATOM 1275 N N . ILE A 1 166 ? -4.099 -5.418 8.259 1.00 18.21 479 ILE A N 1
ATOM 1276 C CA . ILE A 1 166 ? -5.353 -5.040 7.556 1.00 19.15 479 ILE A CA 1
ATOM 1277 C C . ILE A 1 166 ? -6.222 -6.300 7.463 1.00 21.18 479 ILE A C 1
ATOM 1278 O O . ILE A 1 166 ? -5.705 -7.343 7.015 1.00 21.32 479 ILE A O 1
ATOM 1283 N N . GLY A 1 167 ? -7.466 -6.220 7.949 1.00 22.47 480 GLY A N 1
ATOM 1284 C CA . GLY A 1 167 ? -8.461 -7.311 7.867 1.00 22.29 480 GLY A CA 1
ATOM 1285 C C . GLY A 1 167 ? -9.866 -6.797 8.102 1.00 22.19 480 GLY A C 1
ATOM 1286 O O . GLY A 1 167 ? -10.021 -5.563 8.203 1.00 20.95 480 GLY A O 1
ATOM 1287 N N . GLU A 1 168 ? -10.849 -7.693 8.229 1.00 23.00 481 GLU A N 1
ATOM 1288 C CA . GLU A 1 168 ? -12.245 -7.299 8.554 1.00 24.82 481 GLU A CA 1
ATOM 1289 C C . GLU A 1 168 ? -12.283 -6.644 9.944 1.00 23.58 481 GLU A C 1
ATOM 1290 O O . GLU A 1 168 ? -11.578 -7.097 10.867 1.00 19.80 481 GLU A O 1
ATOM 1296 N N . VAL A 1 169 ? -13.084 -5.585 10.072 1.00 23.65 482 VAL A N 1
ATOM 1297 C CA . VAL A 1 169 ? -13.400 -4.931 11.376 1.00 23.21 482 VAL A CA 1
ATOM 1298 C C . VAL A 1 169 ? -14.923 -4.816 11.488 1.00 23.43 482 VAL A C 1
ATOM 1299 O O . VAL A 1 169 ? -15.609 -5.104 10.494 1.00 21.80 482 VAL A O 1
ATOM 1303 N N . SER A 1 170 ? -15.433 -4.381 12.639 1.00 26.80 483 SER A N 1
ATOM 1304 C CA . SER A 1 170 ? -16.890 -4.308 12.934 1.00 29.64 483 SER A CA 1
ATOM 1305 C C . SER A 1 170 ? -17.549 -3.174 12.133 1.00 32.39 483 SER A C 1
ATOM 1306 O O . SER A 1 170 ? -16.821 -2.360 11.501 1.00 30.04 483 SER A O 1
ATOM 1309 N N . GLU A 1 171 ? -18.885 -3.121 12.165 1.00 33.29 484 GLU A N 1
ATOM 1310 C CA . GLU A 1 171 ? -19.710 -2.274 11.266 1.00 36.08 484 GLU A CA 1
ATOM 1311 C C . GLU A 1 171 ? -19.333 -0.784 11.417 1.00 34.26 484 GLU A C 1
ATOM 1312 O O . GLU A 1 171 ? -19.245 -0.296 12.558 1.00 31.14 484 GLU A O 1
ATOM 1318 N N . GLY A 1 172 ? -19.091 -0.106 10.284 1.00 30.79 485 GLY A N 1
ATOM 1319 C CA . GLY A 1 172 ? -18.861 1.344 10.192 1.00 29.88 485 GLY A CA 1
ATOM 1320 C C . GLY A 1 172 ? -17.407 1.727 10.437 1.00 28.65 485 GLY A C 1
ATOM 1321 O O . GLY A 1 172 ? -17.087 2.914 10.179 1.00 25.58 485 GLY A O 1
ATOM 1322 N N . ARG A 1 173 ? -16.563 0.792 10.908 1.00 25.55 486 ARG A N 1
ATOM 1323 C CA . ARG A 1 173 ? -15.137 1.069 11.232 1.00 25.55 486 ARG A CA 1
ATOM 1324 C C . ARG A 1 173 ? -14.275 0.786 9.997 1.00 25.17 486 ARG A C 1
ATOM 1325 O O . ARG A 1 173 ? -14.790 0.210 9.035 1.00 27.05 486 ARG A O 1
ATOM 1333 N N . GLY A 1 174 ? -13.012 1.216 10.015 1.00 24.67 487 GLY A N 1
ATOM 1334 C CA . GLY A 1 174 ? -12.023 0.876 8.975 1.00 23.96 487 GLY A CA 1
ATOM 1335 C C . GLY A 1 174 ? -11.828 1.980 7.948 1.00 22.82 487 GLY A C 1
ATOM 1336 O O . GLY A 1 174 ? -12.068 3.165 8.271 1.00 20.81 487 GLY A O 1
ATOM 1337 N N . ILE A 1 175 ? -11.380 1.600 6.755 1.00 21.55 488 ILE A N 1
ATOM 1338 C CA . ILE A 1 175 ? -11.030 2.562 5.679 1.00 22.80 488 ILE A CA 1
ATOM 1339 C C . ILE A 1 175 ? -12.315 2.963 4.958 1.00 21.38 488 ILE A C 1
ATOM 1340 O O . ILE A 1 175 ? -12.839 2.173 4.195 1.00 22.25 488 ILE A O 1
ATOM 1345 N N . ILE A 1 176 ? -12.757 4.193 5.200 1.00 21.92 489 ILE A N 1
ATOM 1346 C CA . ILE A 1 176 ? -14.021 4.769 4.659 1.00 22.14 489 ILE A CA 1
ATOM 1347 C C . ILE A 1 176 ? -13.784 5.318 3.249 1.00 19.86 489 ILE A C 1
ATOM 1348 O O . ILE A 1 176 ? -14.691 5.244 2.437 1.00 20.87 489 ILE A O 1
ATOM 1353 N N . SER A 1 177 ? -12.659 5.989 3.033 1.00 19.04 490 SER A N 1
ATOM 1354 C CA . SER A 1 177 ? -12.344 6.707 1.780 1.00 17.13 490 SER A CA 1
ATOM 1355 C C . SER A 1 177 ? -10.829 6.797 1.653 1.00 16.45 490 SER A C 1
ATOM 1356 O O . SER A 1 177 ? -10.149 6.798 2.678 1.00 15.89 490 SER A O 1
ATOM 1359 N N . TYR A 1 178 ? -10.337 6.830 0.423 1.00 17.39 491 TYR A N 1
ATOM 1360 C CA . TYR A 1 178 ? -8.909 7.040 0.109 1.00 18.52 491 TYR A CA 1
ATOM 1361 C C . TYR A 1 178 ? -8.802 7.771 -1.217 1.00 19.23 491 TYR A C 1
ATOM 1362 O O . TYR A 1 178 ? -9.754 7.765 -2.035 1.00 18.31 491 TYR A O 1
ATOM 1371 N N . GLU A 1 179 ? -7.621 8.348 -1.379 1.00 19.92 492 GLU A N 1
ATOM 1372 C CA . GLU A 1 179 ? -7.144 9.097 -2.556 1.00 22.07 492 GLU A CA 1
ATOM 1373 C C . GLU A 1 179 ? -5.660 8.736 -2.700 1.00 21.61 492 GLU A C 1
ATOM 1374 O O . GLU A 1 179 ? -4.911 8.808 -1.683 1.00 20.51 492 GLU A O 1
ATOM 1380 N N . MET A 1 180 ? -5.271 8.297 -3.890 1.00 20.15 493 MET A N 1
ATOM 1381 C CA . MET A 1 180 ? -3.861 8.068 -4.260 1.00 20.05 493 MET A CA 1
ATOM 1382 C C . MET A 1 180 ? -3.599 8.858 -5.536 1.00 18.70 493 MET A C 1
ATOM 1383 O O . MET A 1 180 ? -4.528 8.979 -6.312 1.00 19.21 493 MET A O 1
ATOM 1388 N N . GLY A 1 181 ? -2.382 9.367 -5.733 1.00 17.53 494 GLY A N 1
ATOM 1389 C CA . GLY A 1 181 ? -1.989 9.904 -7.045 1.00 16.19 494 GLY A CA 1
ATOM 1390 C C . GLY A 1 181 ? -0.492 10.031 -7.197 1.00 15.14 494 GLY A C 1
ATOM 1391 O O . GLY A 1 181 ? 0.251 9.724 -6.247 1.00 14.07 494 GLY A O 1
ATOM 1392 N N . SER A 1 182 ? -0.062 10.500 -8.362 1.00 14.76 495 SER A N 1
ATOM 1393 C CA . SER A 1 182 ? 1.359 10.809 -8.637 1.00 14.77 495 SER A CA 1
ATOM 1394 C C . SER A 1 182 ? 1.455 11.837 -9.757 1.00 15.19 495 SER A C 1
ATOM 1395 O O . SER A 1 182 ? 0.482 11.985 -10.518 1.00 14.95 495 SER A O 1
ATOM 1398 N N . ASP A 1 183 ? 2.625 12.461 -9.873 1.00 15.58 496 ASP A N 1
ATOM 1399 C CA . ASP A 1 183 ? 2.938 13.444 -10.928 1.00 16.29 496 ASP A CA 1
ATOM 1400 C C . ASP A 1 183 ? 4.442 13.402 -11.149 1.00 16.61 496 ASP A C 1
ATOM 1401 O O . ASP A 1 183 ? 5.177 14.085 -10.408 1.00 17.71 496 ASP A O 1
ATOM 1406 N N . GLY A 1 184 ? 4.866 12.595 -12.109 1.00 16.06 497 GLY A N 1
ATOM 1407 C CA . GLY A 1 184 ? 6.276 12.399 -12.460 1.00 17.13 497 GLY A CA 1
ATOM 1408 C C . GLY A 1 184 ? 6.967 13.663 -12.931 1.00 17.29 497 GLY A C 1
ATOM 1409 O O . GLY A 1 184 ? 8.217 13.644 -12.973 1.00 16.84 497 GLY A O 1
ATOM 1410 N N . THR A 1 185 ? 6.230 14.735 -13.242 1.00 17.90 498 THR A N 1
ATOM 1411 C CA . THR A 1 185 ? 6.854 16.029 -13.637 1.00 18.81 498 THR A CA 1
ATOM 1412 C C . THR A 1 185 ? 7.662 16.567 -12.449 1.00 19.13 498 THR A C 1
ATOM 1413 O O . THR A 1 185 ? 8.567 17.393 -12.671 1.00 17.66 498 THR A O 1
ATOM 1417 N N . GLY A 1 186 ? 7.368 16.099 -11.232 1.00 19.10 499 GLY A N 1
ATOM 1418 C CA . GLY A 1 186 ? 8.044 16.587 -10.017 1.00 18.40 499 GLY A CA 1
ATOM 1419 C C . GLY A 1 186 ? 9.189 15.697 -9.586 1.00 17.99 499 GLY A C 1
ATOM 1420 O O . GLY A 1 186 ? 9.775 15.994 -8.540 1.00 18.00 499 GLY A O 1
ATOM 1421 N N . GLY A 1 187 ? 9.509 14.655 -10.354 1.00 18.36 500 GLY A N 1
ATOM 1422 C CA . GLY A 1 187 ? 10.590 13.702 -10.034 1.00 19.02 500 GLY A CA 1
ATOM 1423 C C . GLY A 1 187 ? 11.916 14.415 -9.843 1.00 18.94 500 GLY A C 1
ATOM 1424 O O . GLY A 1 187 ? 12.700 14.022 -8.959 1.00 16.81 500 GLY A O 1
ATOM 1425 N N . LYS A 1 188 ? 12.159 15.443 -10.650 1.00 20.14 501 LYS A N 1
ATOM 1426 C CA . LYS A 1 188 ? 13.470 16.144 -10.677 1.00 22.98 501 LYS A CA 1
ATOM 1427 C C . LYS A 1 188 ? 13.621 16.980 -9.395 1.00 20.13 501 LYS A C 1
ATOM 1428 O O . LYS A 1 188 ? 14.738 17.352 -9.089 1.00 18.49 501 LYS A O 1
ATOM 1434 N N . HIS A 1 189 ? 12.533 17.238 -8.673 1.00 17.63 502 HIS A N 1
ATOM 1435 C CA . HIS A 1 189 ? 12.543 18.057 -7.433 1.00 18.39 502 HIS A CA 1
ATOM 1436 C C . HIS A 1 189 ? 12.910 17.242 -6.173 1.00 16.63 502 HIS A C 1
ATOM 1437 O O . HIS A 1 189 ? 13.163 17.888 -5.147 1.00 15.03 502 HIS A O 1
ATOM 1444 N N . LEU A 1 190 ? 12.934 15.901 -6.230 1.00 15.58 503 LEU A N 1
ATOM 1445 C CA . LEU A 1 190 ? 13.151 15.012 -5.049 1.00 15.73 503 LEU A CA 1
ATOM 1446 C C . LEU A 1 190 ? 13.479 13.607 -5.566 1.00 15.83 503 LEU A C 1
ATOM 1447 O O . LEU A 1 190 ? 12.577 12.929 -6.050 1.00 14.83 503 LEU A O 1
ATOM 1452 N N . TYR A 1 191 ? 14.761 13.232 -5.561 1.00 16.51 504 TYR A N 1
ATOM 1453 C CA . TYR A 1 191 ? 15.244 11.970 -6.178 1.00 16.65 504 TYR A CA 1
ATOM 1454 C C . TYR A 1 191 ? 16.481 11.452 -5.443 1.00 15.82 504 TYR A C 1
ATOM 1455 O O . TYR A 1 191 ? 17.086 12.185 -4.670 1.00 14.73 504 TYR A O 1
ATOM 1464 N N . LEU A 1 192 ? 16.802 10.186 -5.678 1.00 16.24 505 LEU A N 1
ATOM 1465 C CA . LEU A 1 192 ? 18.035 9.521 -5.196 1.00 18.34 505 LEU A CA 1
ATOM 1466 C C . LEU A 1 192 ? 19.070 9.630 -6.318 1.00 18.98 505 LEU A C 1
ATOM 1467 O O . LEU A 1 192 ? 18.837 9.039 -7.388 1.00 17.03 505 LEU A O 1
ATOM 1472 N N . ASP A 1 193 ? 20.114 10.430 -6.093 1.00 21.03 506 ASP A N 1
ATOM 1473 C CA . ASP A 1 193 ? 21.238 10.613 -7.039 1.00 25.79 506 ASP A CA 1
ATOM 1474 C C . ASP A 1 193 ? 21.838 9.231 -7.328 1.00 25.70 506 ASP A C 1
ATOM 1475 O O . ASP A 1 193 ? 22.175 8.497 -6.375 1.00 26.27 506 ASP A O 1
ATOM 1480 N N . LYS A 1 194 ? 21.926 8.880 -8.604 1.00 27.63 507 LYS A N 1
ATOM 1481 C CA . LYS A 1 194 ? 22.387 7.550 -9.081 1.00 31.59 507 LYS A CA 1
ATOM 1482 C C . LYS A 1 194 ? 23.870 7.338 -8.725 1.00 32.14 507 LYS A C 1
ATOM 1483 O O . LYS A 1 194 ? 24.266 6.169 -8.611 1.00 31.77 507 LYS A O 1
ATOM 1489 N N . ASP A 1 195 ? 24.656 8.413 -8.571 1.00 33.57 508 ASP A N 1
ATOM 1490 C CA . ASP A 1 195 ? 26.126 8.330 -8.352 1.00 36.79 508 ASP A CA 1
ATOM 1491 C C . ASP A 1 195 ? 26.423 8.266 -6.852 1.00 36.88 508 ASP A C 1
ATOM 1492 O O . ASP A 1 195 ? 27.135 7.314 -6.438 1.00 38.94 508 ASP A O 1
ATOM 1497 N N . THR A 1 196 ? 25.932 9.245 -6.078 1.00 33.12 509 THR A N 1
ATOM 1498 C CA . THR A 1 196 ? 26.284 9.436 -4.641 1.00 27.87 509 THR A CA 1
ATOM 1499 C C . THR A 1 196 ? 25.482 8.463 -3.755 1.00 25.75 509 THR A C 1
ATOM 1500 O O . THR A 1 196 ? 25.959 8.138 -2.685 1.00 28.59 509 THR A O 1
ATOM 1504 N N . GLY A 1 197 ? 24.304 8.025 -4.189 1.00 24.31 510 GLY A N 1
ATOM 1505 C CA . GLY A 1 197 ? 23.350 7.225 -3.392 1.00 23.16 510 GLY A CA 1
ATOM 1506 C C . GLY A 1 197 ? 22.586 8.068 -2.379 1.00 21.00 510 GLY A C 1
ATOM 1507 O O . GLY A 1 197 ? 22.005 7.478 -1.473 1.00 19.68 510 GLY A O 1
ATOM 1508 N N . LYS A 1 198 ? 22.575 9.393 -2.527 1.00 19.49 511 LYS A N 1
ATOM 1509 C CA . LYS A 1 198 ? 22.008 10.308 -1.506 1.00 20.35 511 LYS A CA 1
ATOM 1510 C C . LYS A 1 198 ? 20.779 11.038 -2.062 1.00 21.23 511 LYS A C 1
ATOM 1511 O O . LYS A 1 198 ? 20.673 11.261 -3.328 1.00 19.39 511 LYS A O 1
ATOM 1517 N N . LEU A 1 199 ? 19.862 11.348 -1.142 1.00 19.64 512 LEU A N 1
ATOM 1518 C CA . LEU A 1 199 ? 18.627 12.114 -1.417 1.00 21.14 512 LEU A CA 1
ATOM 1519 C C . LEU A 1 199 ? 19.005 13.523 -1.878 1.00 21.37 512 LEU A C 1
ATOM 1520 O O . LEU A 1 199 ? 19.824 14.200 -1.197 1.00 20.41 512 LEU A O 1
ATOM 1525 N N . LYS A 1 200 ? 18.439 13.923 -3.017 1.00 23.03 513 LYS A N 1
ATOM 1526 C CA . LYS A 1 200 ? 18.631 15.259 -3.646 1.00 24.69 513 LYS A CA 1
ATOM 1527 C C . LYS A 1 200 ? 17.261 15.920 -3.757 1.00 23.17 513 LYS A C 1
ATOM 1528 O O . LYS A 1 200 ? 16.307 15.224 -4.147 1.00 20.47 513 LYS A O 1
ATOM 1534 N N . MET A 1 201 ? 17.172 17.201 -3.398 1.00 22.97 514 MET A N 1
ATOM 1535 C CA . MET A 1 201 ? 15.887 17.921 -3.211 1.00 25.05 514 MET A CA 1
ATOM 1536 C C . MET A 1 201 ? 16.012 19.366 -3.708 1.00 23.95 514 MET A C 1
ATOM 1537 O O . MET A 1 201 ? 16.976 20.042 -3.306 1.00 21.59 514 MET A O 1
ATOM 1542 N N . ASN A 1 202 ? 15.041 19.833 -4.500 1.00 23.54 515 ASN A N 1
ATOM 1543 C CA . ASN A 1 202 ? 14.766 21.287 -4.699 1.00 23.88 515 ASN A CA 1
ATOM 1544 C C . ASN A 1 202 ? 13.744 21.699 -3.620 1.00 23.06 515 ASN A C 1
ATOM 1545 O O . ASN A 1 202 ? 12.521 21.537 -3.844 1.00 21.82 515 ASN A O 1
ATOM 1550 N N . GLY A 1 203 ? 14.233 22.159 -2.462 1.00 21.77 516 GLY A N 1
ATOM 1551 C CA . GLY A 1 203 ? 13.425 22.363 -1.247 1.00 21.98 516 GLY A CA 1
ATOM 1552 C C . GLY A 1 203 ? 12.210 23.237 -1.485 1.00 22.26 516 GLY A C 1
ATOM 1553 O O . GLY A 1 203 ? 11.089 22.822 -1.175 1.00 23.14 516 GLY A O 1
ATOM 1554 N N . ARG A 1 204 ? 12.419 24.394 -2.089 1.00 24.45 517 ARG A N 1
ATOM 1555 C CA . ARG A 1 204 ? 11.369 25.397 -2.386 1.00 24.66 517 ARG A CA 1
ATOM 1556 C C . ARG A 1 204 ? 10.238 24.781 -3.240 1.00 23.42 517 ARG A C 1
ATOM 1557 O O . ARG A 1 204 ? 9.042 25.006 -2.929 1.00 22.02 517 ARG A O 1
ATOM 1565 N N . GLU A 1 205 ? 10.573 24.017 -4.273 1.00 21.23 518 GLU A N 1
ATOM 1566 C CA . GLU A 1 205 ? 9.569 23.345 -5.137 1.00 21.66 518 GLU A CA 1
ATOM 1567 C C . GLU A 1 205 ? 8.873 22.200 -4.376 1.00 19.60 518 GLU A C 1
ATOM 1568 O O . GLU A 1 205 ? 7.647 22.045 -4.506 1.00 16.78 518 GLU A O 1
ATOM 1574 N N . VAL A 1 206 ? 9.613 21.406 -3.611 1.00 18.33 519 VAL A N 1
ATOM 1575 C CA . VAL A 1 206 ? 8.992 20.351 -2.764 1.00 19.25 519 VAL A CA 1
ATOM 1576 C C . VAL A 1 206 ? 8.031 21.063 -1.799 1.00 19.77 519 VAL A C 1
ATOM 1577 O O . VAL A 1 206 ? 6.874 20.617 -1.648 1.00 18.45 519 VAL A O 1
ATOM 1581 N N . PHE A 1 207 ? 8.456 22.180 -1.210 1.00 21.06 520 PHE A N 1
ATOM 1582 C CA . PHE A 1 207 ? 7.599 22.896 -0.234 1.00 25.53 520 PHE A CA 1
ATOM 1583 C C . PHE A 1 207 ? 6.291 23.234 -0.947 1.00 24.59 520 PHE A C 1
ATOM 1584 O O . PHE A 1 207 ? 5.252 22.740 -0.510 1.00 27.83 520 PHE A O 1
ATOM 1592 N N . LYS A 1 208 ? 6.355 23.996 -2.031 1.00 25.27 521 LYS A N 1
ATOM 1593 C CA . LYS A 1 208 ? 5.157 24.540 -2.721 1.00 28.83 521 LYS A CA 1
ATOM 1594 C C . LYS A 1 208 ? 4.236 23.372 -3.089 1.00 27.42 521 LYS A C 1
ATOM 1595 O O . LYS A 1 208 ? 3.039 23.428 -2.769 1.00 24.65 521 LYS A O 1
ATOM 1601 N N . PHE A 1 209 ? 4.791 22.321 -3.679 1.00 24.00 522 PHE A N 1
ATOM 1602 C CA . PHE A 1 209 ? 4.018 21.106 -4.007 1.00 24.95 522 PHE A CA 1
ATOM 1603 C C . PHE A 1 209 ? 3.438 20.469 -2.733 1.00 22.38 522 PHE A C 1
ATOM 1604 O O . PHE A 1 209 ? 2.257 20.081 -2.755 1.00 19.17 522 PHE A O 1
ATOM 1612 N N . ALA A 1 210 ? 4.216 20.318 -1.656 1.00 20.15 523 ALA A N 1
ATOM 1613 C CA . ALA A 1 210 ? 3.697 19.682 -0.419 1.00 20.08 523 ALA A CA 1
ATOM 1614 C C . ALA A 1 210 ? 2.473 20.455 0.116 1.00 19.94 523 ALA A C 1
ATOM 1615 O O . ALA A 1 210 ? 1.468 19.836 0.422 1.00 17.46 523 ALA A O 1
ATOM 1617 N N . VAL A 1 211 ? 2.559 21.779 0.247 1.00 21.62 524 VAL A N 1
ATOM 1618 C CA . VAL A 1 211 ? 1.462 22.648 0.788 1.00 21.63 524 VAL A CA 1
ATOM 1619 C C . VAL A 1 211 ? 0.164 22.391 -0.008 1.00 21.20 524 VAL A C 1
ATOM 1620 O O . VAL A 1 211 ? -0.887 22.217 0.620 1.00 21.13 524 VAL A O 1
ATOM 1624 N N . ARG A 1 212 ? 0.227 22.400 -1.340 1.00 19.28 525 ARG A N 1
ATOM 1625 C CA . ARG A 1 212 ? -0.968 22.290 -2.209 1.00 20.67 525 ARG A CA 1
ATOM 1626 C C . ARG A 1 212 ? -1.560 20.875 -2.143 1.00 19.61 525 ARG A C 1
ATOM 1627 O O . ARG A 1 212 ? -2.795 20.756 -1.934 1.00 18.37 525 ARG A O 1
ATOM 1635 N N . ILE A 1 213 ? -0.739 19.845 -2.351 1.00 18.77 526 ILE A N 1
ATOM 1636 C CA . ILE A 1 213 ? -1.217 18.440 -2.482 1.00 20.62 526 ILE A CA 1
ATOM 1637 C C . ILE A 1 213 ? -1.766 17.955 -1.135 1.00 20.45 526 ILE A C 1
ATOM 1638 O O . ILE A 1 213 ? -2.793 17.260 -1.117 1.00 19.68 526 ILE A O 1
ATOM 1643 N N . MET A 1 214 ? -1.132 18.349 -0.042 1.00 20.43 527 MET A N 1
ATOM 1644 C CA . MET A 1 214 ? -1.535 17.953 1.333 1.00 21.90 527 MET A CA 1
ATOM 1645 C C . MET A 1 214 ? -2.911 18.533 1.672 1.00 21.13 527 MET A C 1
ATOM 1646 O O . MET A 1 214 ? -3.744 17.809 2.294 1.00 18.76 527 MET A O 1
ATOM 1651 N N . GLY A 1 215 ? -3.083 19.823 1.334 1.00 18.97 528 GLY A N 1
ATOM 1652 C CA . GLY A 1 215 ? -4.357 20.551 1.370 1.00 17.78 528 GLY A CA 1
ATOM 1653 C C . GLY A 1 215 ? -5.391 19.885 0.487 1.00 17.84 528 GLY A C 1
ATOM 1654 O O . GLY A 1 215 ? -6.420 19.501 1.023 1.00 18.22 528 GLY A O 1
ATOM 1655 N N . ASP A 1 216 ? -5.113 19.716 -0.812 1.00 16.71 529 ASP A N 1
ATOM 1656 C CA . ASP A 1 216 ? -6.049 19.083 -1.780 1.00 16.17 529 ASP A CA 1
ATOM 1657 C C . ASP A 1 216 ? -6.457 17.682 -1.315 1.00 16.92 529 ASP A C 1
ATOM 1658 O O . ASP A 1 216 ? -7.679 17.393 -1.271 1.00 17.77 529 ASP A O 1
ATOM 1663 N N . ALA A 1 217 ? -5.490 16.805 -1.037 1.00 16.91 530 ALA A N 1
ATOM 1664 C CA . ALA A 1 217 ? -5.756 15.357 -0.850 1.00 17.03 530 ALA A CA 1
ATOM 1665 C C . ALA A 1 217 ? -6.605 15.157 0.417 1.00 16.65 530 ALA A C 1
ATOM 1666 O O . ALA A 1 217 ? -7.529 14.320 0.396 1.00 17.10 530 ALA A O 1
ATOM 1668 N N . SER A 1 218 ? -6.345 15.931 1.470 1.00 16.50 531 SER A N 1
ATOM 1669 C CA . SER A 1 218 ? -7.039 15.771 2.765 1.00 17.29 531 SER A CA 1
ATOM 1670 C C . SER A 1 218 ? -8.484 16.274 2.629 1.00 18.28 531 SER A C 1
ATOM 1671 O O . SER A 1 218 ? -9.406 15.488 2.975 1.00 17.53 531 SER A O 1
ATOM 1674 N N . THR A 1 219 ? -8.726 17.471 2.075 1.00 18.65 532 THR A N 1
ATOM 1675 C CA . THR A 1 219 ? -10.129 17.953 1.920 1.00 19.88 532 THR A CA 1
ATOM 1676 C C . THR A 1 219 ? -10.872 16.975 1.003 1.00 20.26 532 THR A C 1
ATOM 1677 O O . THR A 1 219 ? -12.005 16.620 1.359 1.00 19.37 532 THR A O 1
ATOM 1681 N N . ARG A 1 220 ? -10.258 16.537 -0.102 1.00 20.85 533 ARG A N 1
ATOM 1682 C CA . ARG A 1 220 ? -10.924 15.662 -1.102 1.00 21.56 533 ARG A CA 1
ATOM 1683 C C . ARG A 1 220 ? -11.376 14.358 -0.422 1.00 22.20 533 ARG A C 1
ATOM 1684 O O . ARG A 1 220 ? -12.505 13.917 -0.673 1.00 20.52 533 ARG A O 1
ATOM 1692 N N . VAL A 1 221 ? -10.508 13.756 0.393 1.00 22.25 534 VAL A N 1
ATOM 1693 C CA . VAL A 1 221 ? -10.751 12.428 1.023 1.00 21.83 534 VAL A CA 1
ATOM 1694 C C . VAL A 1 221 ? -11.823 12.568 2.117 1.00 21.69 534 VAL A C 1
ATOM 1695 O O . VAL A 1 221 ? -12.582 11.600 2.346 1.00 22.25 534 VAL A O 1
ATOM 1699 N N . VAL A 1 222 ? -11.932 13.738 2.748 1.00 22.59 535 VAL A N 1
ATOM 1700 C CA . VAL A 1 222 ? -13.064 14.057 3.671 1.00 22.14 535 VAL A CA 1
ATOM 1701 C C . VAL A 1 222 ? -14.370 14.168 2.859 1.00 22.34 535 VAL A C 1
ATOM 1702 O O . VAL A 1 222 ? -15.355 13.526 3.251 1.00 21.46 535 VAL A O 1
ATOM 1706 N N . GLU A 1 223 ? -14.387 14.880 1.731 1.00 23.82 536 GLU A N 1
ATOM 1707 C CA . GLU A 1 223 ? -15.623 15.032 0.913 1.00 25.35 536 GLU A CA 1
ATOM 1708 C C . GLU A 1 223 ? -16.074 13.631 0.498 1.00 23.93 536 GLU A C 1
ATOM 1709 O O . GLU A 1 223 ? -17.251 13.348 0.643 1.00 21.43 536 GLU A O 1
ATOM 1715 N N . LYS A 1 224 ? -15.154 12.788 0.036 1.00 23.17 537 LYS A N 1
ATOM 1716 C CA . LYS A 1 224 ? -15.467 11.436 -0.502 1.00 26.11 537 LYS A CA 1
ATOM 1717 C C . LYS A 1 224 ? -16.067 10.532 0.579 1.00 25.56 537 LYS A C 1
ATOM 1718 O O . LYS A 1 224 ? -16.828 9.623 0.204 1.00 24.46 537 LYS A O 1
ATOM 1724 N N . ALA A 1 225 ? -15.742 10.777 1.858 1.00 22.69 538 ALA A N 1
ATOM 1725 C CA . ALA A 1 225 ? -16.341 10.070 3.008 1.00 21.52 538 ALA A CA 1
ATOM 1726 C C . ALA A 1 225 ? -17.696 10.689 3.373 1.00 22.11 538 ALA A C 1
ATOM 1727 O O . ALA A 1 225 ? -18.334 10.157 4.305 1.00 21.08 538 ALA A O 1
ATOM 1729 N N . ASN A 1 226 ? -18.114 11.764 2.683 1.00 21.92 539 ASN A N 1
ATOM 1730 C CA . ASN A 1 226 ? -19.381 12.505 2.949 1.00 23.54 539 ASN A CA 1
ATOM 1731 C C . ASN A 1 226 ? -19.333 13.123 4.358 1.00 22.54 539 ASN A C 1
ATOM 1732 O O . ASN A 1 226 ? -20.397 13.276 4.984 1.00 20.82 539 ASN A O 1
ATOM 1737 N N . LEU A 1 227 ? -18.134 13.465 4.828 1.00 22.64 540 LEU A N 1
ATOM 1738 C CA . LEU A 1 227 ? -17.885 14.096 6.141 1.00 22.72 540 LEU A CA 1
ATOM 1739 C C . LEU A 1 227 ? -17.457 15.538 5.884 1.00 23.71 540 LEU A C 1
ATOM 1740 O O . LEU A 1 227 ? -17.199 15.880 4.715 1.00 23.44 540 LEU A O 1
ATOM 1745 N N . THR A 1 228 ? -17.400 16.341 6.944 1.00 24.73 541 THR A N 1
ATOM 1746 C CA . THR A 1 228 ? -16.784 17.692 6.947 1.00 27.02 541 THR A CA 1
ATOM 1747 C C . THR A 1 228 ? -15.654 17.688 7.971 1.00 26.33 541 THR A C 1
ATOM 1748 O O . THR A 1 228 ? -15.532 16.690 8.702 1.00 26.30 541 THR A O 1
ATOM 1752 N N . SER A 1 229 ? -14.843 18.740 7.935 1.00 26.58 542 SER A N 1
ATOM 1753 C CA . SER A 1 229 ? -13.867 19.155 8.974 1.00 29.34 542 SER A CA 1
ATOM 1754 C C . SER A 1 229 ? -14.388 18.803 10.382 1.00 27.20 542 SER A C 1
ATOM 1755 O O . SER A 1 229 ? -13.639 18.215 11.164 1.00 24.68 542 SER A O 1
ATOM 1758 N N . ASP A 1 230 ? -15.647 19.127 10.679 1.00 28.31 543 ASP A N 1
ATOM 1759 C CA . ASP A 1 230 ? -16.261 19.038 12.032 1.00 31.07 543 ASP A CA 1
ATOM 1760 C C . ASP A 1 230 ? -16.389 17.576 12.487 1.00 29.62 543 ASP A C 1
ATOM 1761 O O . ASP A 1 230 ? -16.470 17.362 13.700 1.00 29.25 543 ASP A O 1
ATOM 1766 N N . ASP A 1 231 ? -16.419 16.609 11.561 1.00 30.23 544 ASP A N 1
ATOM 1767 C CA . ASP A 1 231 ? -16.574 15.155 11.855 1.00 27.41 544 ASP A CA 1
ATOM 1768 C C . ASP A 1 231 ? -15.228 14.506 12.205 1.00 27.14 544 ASP A C 1
ATOM 1769 O O . ASP A 1 231 ? -15.255 13.357 12.685 1.00 28.62 544 ASP A O 1
ATOM 1774 N N . ILE A 1 232 ? -14.096 15.181 11.948 1.00 24.70 545 ILE A N 1
ATOM 1775 C CA . ILE A 1 232 ? -12.724 14.603 12.118 1.00 22.75 545 ILE A CA 1
ATOM 1776 C C . ILE A 1 232 ? -12.243 14.779 13.558 1.00 21.33 545 ILE A C 1
ATOM 1777 O O . ILE A 1 232 ? -12.165 15.932 14.034 1.00 20.38 545 ILE A O 1
ATOM 1782 N N . ASP A 1 233 ? -11.819 13.679 14.178 1.00 21.22 546 ASP A N 1
ATOM 1783 C CA . ASP A 1 233 ? -11.309 13.681 15.571 1.00 22.42 546 ASP A CA 1
ATOM 1784 C C . ASP A 1 233 ? -9.793 13.929 15.585 1.00 23.40 546 ASP A C 1
ATOM 1785 O O . ASP A 1 233 ? -9.360 14.679 16.467 1.00 25.28 546 ASP A O 1
ATOM 1790 N N . LEU A 1 234 ? -9.018 13.297 14.689 1.00 22.65 547 LEU A N 1
ATOM 1791 C CA . LEU A 1 234 ? -7.554 13.535 14.549 1.00 22.09 547 LEU A CA 1
ATOM 1792 C C . LEU A 1 234 ? -7.196 13.742 13.081 1.00 20.39 547 LEU A C 1
ATOM 1793 O O . LEU A 1 234 ? -7.647 12.950 12.230 1.00 19.99 547 LEU A O 1
ATOM 1798 N N . PHE A 1 235 ? -6.371 14.746 12.831 1.00 18.24 548 PHE A N 1
ATOM 1799 C CA . PHE A 1 235 ? -5.651 14.953 11.556 1.00 18.09 548 PHE A CA 1
ATOM 1800 C C . PHE A 1 235 ? -4.228 14.447 11.789 1.00 18.86 548 PHE A C 1
ATOM 1801 O O . PHE A 1 235 ? -3.585 14.963 12.734 1.00 17.80 548 PHE A O 1
ATOM 1809 N N . ILE A 1 236 ? -3.787 13.460 10.992 1.00 18.80 549 ILE A N 1
ATOM 1810 C CA . ILE A 1 236 ? -2.445 12.825 11.121 1.00 19.06 549 ILE A CA 1
ATOM 1811 C C . ILE A 1 236 ? -1.736 12.915 9.781 1.00 18.51 549 ILE A C 1
ATOM 1812 O O . ILE A 1 236 ? -1.750 11.966 8.998 1.00 19.24 549 ILE A O 1
ATOM 1817 N N . PRO A 1 237 ? -1.125 14.076 9.464 1.00 18.12 550 PRO A N 1
ATOM 1818 C CA . PRO A 1 237 ? -0.347 14.218 8.249 1.00 18.28 550 PRO A CA 1
ATOM 1819 C C . PRO A 1 237 ? 0.986 13.497 8.407 1.00 18.35 550 PRO A C 1
ATOM 1820 O O . PRO A 1 237 ? 1.455 13.314 9.510 1.00 17.09 550 PRO A O 1
ATOM 1824 N N . HIS A 1 238 ? 1.582 13.184 7.282 1.00 19.45 551 HIS A N 1
ATOM 1825 C CA . HIS A 1 238 ? 3.007 12.829 7.192 1.00 22.33 551 HIS A CA 1
ATOM 1826 C C . HIS A 1 238 ? 3.763 14.013 7.813 1.00 22.86 551 HIS A C 1
ATOM 1827 O O . HIS A 1 238 ? 3.334 15.178 7.647 1.00 20.63 551 HIS A O 1
ATOM 1834 N N . GLN A 1 239 ? 4.739 13.684 8.655 1.00 24.92 552 GLN A N 1
ATOM 1835 C CA . GLN A 1 239 ? 5.446 14.610 9.568 1.00 28.31 552 GLN A CA 1
ATOM 1836 C C . GLN A 1 239 ? 6.795 14.965 8.939 1.00 32.64 552 GLN A C 1
ATOM 1837 O O . GLN A 1 239 ? 7.688 14.097 8.914 1.00 32.95 552 GLN A O 1
ATOM 1843 N N . ALA A 1 240 ? 6.932 16.183 8.420 1.00 36.51 553 ALA A N 1
ATOM 1844 C CA . ALA A 1 240 ? 8.129 16.600 7.645 1.00 37.39 553 ALA A CA 1
ATOM 1845 C C . ALA A 1 240 ? 8.505 18.045 7.973 1.00 33.09 553 ALA A C 1
ATOM 1846 O O . ALA A 1 240 ? 9.716 18.329 8.084 1.00 30.15 553 ALA A O 1
ATOM 1848 N N . ASN A 1 241 ? 7.495 18.908 8.115 1.00 32.20 554 ASN A N 1
ATOM 1849 C CA . ASN A 1 241 ? 7.670 20.374 8.235 1.00 30.91 554 ASN A CA 1
ATOM 1850 C C . ASN A 1 241 ? 6.442 20.940 8.946 1.00 30.62 554 ASN A C 1
ATOM 1851 O O . ASN A 1 241 ? 5.305 20.719 8.464 1.00 27.79 554 ASN A O 1
ATOM 1856 N N . ILE A 1 242 ? 6.661 21.644 10.052 1.00 31.04 555 ILE A N 1
ATOM 1857 C CA . ILE A 1 242 ? 5.572 22.166 10.931 1.00 31.76 555 ILE A CA 1
ATOM 1858 C C . ILE A 1 242 ? 4.764 23.202 10.130 1.00 29.26 555 ILE A C 1
ATOM 1859 O O . ILE A 1 242 ? 3.536 23.124 10.157 1.00 27.30 555 ILE A O 1
ATOM 1864 N N . ARG A 1 243 ? 5.424 24.034 9.323 1.00 28.35 556 ARG A N 1
ATOM 1865 C CA . ARG A 1 243 ? 4.776 25.018 8.409 1.00 29.48 556 ARG A CA 1
ATOM 1866 C C . ARG A 1 243 ? 3.860 24.325 7.382 1.00 25.97 556 ARG A C 1
ATOM 1867 O O . ARG A 1 243 ? 2.719 24.783 7.217 1.00 23.53 556 ARG A O 1
ATOM 1875 N N . ILE A 1 244 ? 4.339 23.276 6.704 1.00 24.35 557 ILE A N 1
ATOM 1876 C CA . ILE A 1 244 ? 3.562 22.486 5.700 1.00 22.88 557 ILE A CA 1
ATOM 1877 C C . ILE A 1 244 ? 2.337 21.873 6.387 1.00 22.61 557 ILE A C 1
ATOM 1878 O O . ILE A 1 244 ? 1.230 21.947 5.821 1.00 21.90 557 ILE A O 1
ATOM 1883 N N . MET A 1 245 ? 2.545 21.270 7.555 1.00 23.32 558 MET A N 1
ATOM 1884 C CA . MET A 1 245 ? 1.470 20.614 8.336 1.00 24.15 558 MET A CA 1
ATOM 1885 C C . MET A 1 245 ? 0.440 21.680 8.730 1.00 24.17 558 MET A C 1
ATOM 1886 O O . MET A 1 245 ? -0.757 21.412 8.580 1.00 23.57 558 MET A O 1
ATOM 1891 N N . GLU A 1 246 ? 0.908 22.855 9.162 1.00 25.19 559 GLU A N 1
ATOM 1892 C CA . GLU A 1 246 ? 0.065 23.996 9.592 1.00 27.60 559 GLU A CA 1
ATOM 1893 C C . GLU A 1 246 ? -0.814 24.439 8.419 1.00 25.74 559 GLU A C 1
ATOM 1894 O O . GLU A 1 246 ? -2.051 24.569 8.582 1.00 25.30 559 GLU A O 1
ATOM 1900 N N . SER A 1 247 ? -0.196 24.642 7.265 1.00 24.39 560 SER A N 1
ATOM 1901 C CA . SER A 1 247 ? -0.875 25.104 6.031 1.00 24.80 560 SER A CA 1
ATOM 1902 C C . SER A 1 247 ? -1.991 24.113 5.631 1.00 24.85 560 SER A C 1
ATOM 1903 O O . SER A 1 247 ? -3.159 24.569 5.337 1.00 20.24 560 SER A O 1
ATOM 1906 N N . ALA A 1 248 ? -1.677 22.807 5.666 1.00 23.61 561 ALA A N 1
ATOM 1907 C CA . ALA A 1 248 ? -2.628 21.711 5.361 1.00 25.02 561 ALA A CA 1
ATOM 1908 C C . ALA A 1 248 ? -3.794 21.734 6.362 1.00 24.73 561 ALA A C 1
ATOM 1909 O O . ALA A 1 248 ? -4.938 21.509 5.943 1.00 22.77 561 ALA A O 1
ATOM 1911 N N . ARG A 1 249 ? -3.507 21.967 7.644 1.00 26.32 562 ARG A N 1
ATOM 1912 C CA . ARG A 1 249 ? -4.518 21.998 8.738 1.00 28.38 562 ARG A CA 1
ATOM 1913 C C . ARG A 1 249 ? -5.502 23.144 8.488 1.00 28.09 562 ARG A C 1
ATOM 1914 O O . ARG A 1 249 ? -6.721 22.909 8.617 1.00 27.58 562 ARG A O 1
ATOM 1922 N N . GLU A 1 250 ? -4.970 24.332 8.192 1.00 28.97 563 GLU A N 1
ATOM 1923 C CA . GLU A 1 250 ? -5.709 25.572 7.819 1.00 32.31 563 GLU A CA 1
ATOM 1924 C C . GLU A 1 250 ? -6.635 25.313 6.614 1.00 30.03 563 GLU A C 1
ATOM 1925 O O . GLU A 1 250 ? -7.834 25.644 6.704 1.00 28.44 563 GLU A O 1
ATOM 1931 N N . ARG A 1 251 ? -6.126 24.735 5.522 1.00 27.86 564 ARG A N 1
ATOM 1932 C CA . ARG A 1 251 ? -6.962 24.384 4.347 1.00 30.60 564 ARG A CA 1
ATOM 1933 C C . ARG A 1 251 ? -8.126 23.490 4.808 1.00 29.39 564 ARG A C 1
ATOM 1934 O O . ARG A 1 251 ? -9.277 23.764 4.426 1.00 29.37 564 ARG A O 1
ATOM 1942 N N . LEU A 1 252 ? -7.845 22.468 5.608 1.00 26.54 565 LEU A N 1
ATOM 1943 C CA . LEU A 1 252 ? -8.844 21.447 6.026 1.00 28.05 565 LEU A CA 1
ATOM 1944 C C . LEU A 1 252 ? -9.870 22.081 6.982 1.00 28.23 565 LEU A C 1
ATOM 1945 O O . LEU A 1 252 ? -11.020 21.635 6.968 1.00 28.42 565 LEU A O 1
ATOM 1950 N N . GLY A 1 253 ? -9.444 23.061 7.793 1.00 32.26 566 GLY A N 1
ATOM 1951 C CA . GLY A 1 253 ? -10.280 23.869 8.713 1.00 35.21 566 GLY A CA 1
ATOM 1952 C C . GLY A 1 253 ? -10.467 23.282 10.119 1.00 34.80 566 GLY A C 1
ATOM 1953 O O . GLY A 1 253 ? -11.378 23.763 10.849 1.00 32.17 566 GLY A O 1
ATOM 1954 N N . ILE A 1 254 ? -9.646 22.305 10.512 1.00 33.68 567 ILE A N 1
ATOM 1955 C CA . ILE A 1 254 ? -9.722 21.627 11.843 1.00 33.69 567 ILE A CA 1
ATOM 1956 C C . ILE A 1 254 ? -8.798 22.373 12.811 1.00 32.30 567 ILE A C 1
ATOM 1957 O O . ILE A 1 254 ? -7.916 23.082 12.328 1.00 35.83 567 ILE A O 1
ATOM 1962 N N . SER A 1 255 ? -9.036 22.266 14.119 1.00 32.47 568 SER A N 1
ATOM 1963 C CA . SER A 1 255 ? -8.316 23.020 15.183 1.00 32.27 568 SER A CA 1
ATOM 1964 C C . SER A 1 255 ? -6.924 22.413 15.412 1.00 31.21 568 SER A C 1
ATOM 1965 O O . SER A 1 255 ? -6.756 21.207 15.150 1.00 29.08 568 SER A O 1
ATOM 1968 N N . LYS A 1 256 ? -5.980 23.208 15.920 1.00 31.41 569 LYS A N 1
ATOM 1969 C CA . LYS A 1 256 ? -4.572 22.783 16.119 1.00 32.92 569 LYS A CA 1
ATOM 1970 C C . LYS A 1 256 ? -4.504 21.624 17.120 1.00 32.10 569 LYS A C 1
ATOM 1971 O O . LYS A 1 256 ? -3.680 20.710 16.885 1.00 30.81 569 LYS A O 1
ATOM 1977 N N . ASP A 1 257 ? -5.341 21.619 18.167 1.00 31.02 570 ASP A N 1
ATOM 1978 C CA . ASP A 1 257 ? -5.305 20.560 19.216 1.00 33.38 570 ASP A CA 1
ATOM 1979 C C . ASP A 1 257 ? -5.749 19.228 18.601 1.00 31.29 570 ASP A C 1
ATOM 1980 O O . ASP A 1 257 ? -5.656 18.211 19.289 1.00 33.25 570 ASP A O 1
ATOM 1985 N N . LYS A 1 258 ? -6.192 19.239 17.343 1.00 28.48 571 LYS A N 1
ATOM 1986 C CA . LYS A 1 258 ? -6.709 18.048 16.629 1.00 29.06 571 LYS A CA 1
ATOM 1987 C C . LYS A 1 258 ? -5.653 17.522 15.651 1.00 25.60 571 LYS A C 1
ATOM 1988 O O . LYS A 1 258 ? -5.923 16.517 14.989 1.00 23.05 571 LYS A O 1
ATOM 1994 N N . MET A 1 259 ? -4.503 18.188 15.528 1.00 22.83 572 MET A N 1
ATOM 1995 C CA . MET A 1 259 ? -3.474 17.754 14.560 1.00 19.07 572 MET A CA 1
ATOM 1996 C C . MET A 1 259 ? -2.374 17.060 15.344 1.00 17.53 572 MET A C 1
ATOM 1997 O O . MET A 1 259 ? -1.850 17.682 16.270 1.00 18.08 572 MET A O 1
ATOM 2002 N N . SER A 1 260 ? -2.037 15.834 14.954 1.00 16.17 573 SER A N 1
ATOM 2003 C CA . SER A 1 260 ? -0.892 15.071 15.504 1.00 16.62 573 SER A CA 1
ATOM 2004 C C . SER A 1 260 ? 0.414 15.742 15.057 1.00 16.92 573 SER A C 1
ATOM 2005 O O . SER A 1 260 ? 0.568 15.992 13.833 1.00 18.16 573 SER A O 1
ATOM 2008 N N . VAL A 1 261 ? 1.299 16.056 16.008 1.00 16.25 574 VAL A N 1
ATOM 2009 C CA . VAL A 1 261 ? 2.666 16.585 15.728 1.00 16.51 574 VAL A CA 1
ATOM 2010 C C . VAL A 1 261 ? 3.679 15.696 16.469 1.00 16.15 574 VAL A C 1
ATOM 2011 O O . VAL A 1 261 ? 3.670 15.691 17.726 1.00 16.75 574 VAL A O 1
ATOM 2015 N N . SER A 1 262 ? 4.523 14.990 15.717 1.00 14.99 575 SER A N 1
ATOM 2016 C CA . SER A 1 262 ? 5.644 14.156 16.224 1.00 15.63 575 SER A CA 1
ATOM 2017 C C . SER A 1 262 ? 6.931 14.484 15.460 1.00 16.05 575 SER A C 1
ATOM 2018 O O . SER A 1 262 ? 7.990 13.911 15.796 1.00 16.59 575 SER A O 1
ATOM 2021 N N . VAL A 1 263 ? 6.872 15.406 14.501 1.00 16.45 576 VAL A N 1
ATOM 2022 C CA . VAL A 1 263 ? 8.073 15.814 13.712 1.00 17.65 576 VAL A CA 1
ATOM 2023 C C . VAL A 1 263 ? 9.139 16.321 14.695 1.00 17.91 576 VAL A C 1
ATOM 2024 O O . VAL A 1 263 ? 10.330 16.063 14.486 1.00 18.93 576 VAL A O 1
ATOM 2028 N N . ASN A 1 264 ? 8.718 16.942 15.787 1.00 19.14 577 ASN A N 1
ATOM 2029 C CA . ASN A 1 264 ? 9.642 17.466 16.830 1.00 19.65 577 ASN A CA 1
ATOM 2030 C C . ASN A 1 264 ? 10.546 16.345 17.369 1.00 19.72 577 ASN A C 1
ATOM 2031 O O . ASN A 1 264 ? 11.673 16.660 17.764 1.00 19.64 577 ASN A O 1
ATOM 2036 N N . LYS A 1 265 ? 10.134 15.076 17.351 1.00 21.32 578 LYS A N 1
ATOM 2037 C CA . LYS A 1 265 ? 10.950 14.006 18.000 1.00 22.24 578 LYS A CA 1
ATOM 2038 C C . LYS A 1 265 ? 11.546 13.002 16.993 1.00 20.33 578 LYS A C 1
ATOM 2039 O O . LYS A 1 265 ? 12.563 12.394 17.338 1.00 18.68 578 LYS A O 1
ATOM 2045 N N . TYR A 1 266 ? 11.041 12.903 15.763 1.00 20.06 579 TYR A N 1
ATOM 2046 C CA . TYR A 1 266 ? 11.462 11.844 14.812 1.00 19.84 579 TYR A CA 1
ATOM 2047 C C . TYR A 1 266 ? 12.059 12.414 13.521 1.00 19.88 579 TYR A C 1
ATOM 2048 O O . TYR A 1 266 ? 12.592 11.617 12.716 1.00 20.50 579 TYR A O 1
ATOM 2057 N N . GLY A 1 267 ? 11.965 13.728 13.300 1.00 19.34 580 GLY A N 1
ATOM 2058 C CA . GLY A 1 267 ? 12.211 14.329 11.974 1.00 18.47 580 GLY A CA 1
ATOM 2059 C C . GLY A 1 267 ? 11.276 13.733 10.939 1.00 17.19 580 GLY A C 1
ATOM 2060 O O . GLY A 1 267 ? 10.133 13.353 11.318 1.00 16.71 580 GLY A O 1
ATOM 2061 N N . ASN A 1 268 ? 11.718 13.637 9.687 1.00 16.91 581 ASN A N 1
ATOM 2062 C CA . ASN A 1 268 ? 10.934 12.916 8.650 1.00 17.16 581 ASN A CA 1
ATOM 2063 C C . ASN A 1 268 ? 11.454 11.490 8.556 1.00 14.93 581 ASN A C 1
ATOM 2064 O O . ASN A 1 268 ? 12.653 11.341 8.439 1.00 14.11 581 ASN A O 1
ATOM 2069 N N . THR A 1 269 ? 10.534 10.529 8.539 1.00 14.72 582 THR A N 1
ATOM 2070 C CA . THR A 1 269 ? 10.793 9.070 8.548 1.00 15.07 582 THR A CA 1
ATOM 2071 C C . THR A 1 269 ? 10.084 8.408 7.363 1.00 15.22 582 THR A C 1
ATOM 2072 O O . THR A 1 269 ? 9.919 7.172 7.377 1.00 17.32 582 THR A O 1
ATOM 2076 N N . SER A 1 270 ? 9.713 9.191 6.353 1.00 14.42 583 SER A N 1
ATOM 2077 C CA . SER A 1 270 ? 9.103 8.716 5.093 1.00 14.48 583 SER A CA 1
ATOM 2078 C C . SER A 1 270 ? 7.949 7.771 5.449 1.00 14.22 583 SER A C 1
ATOM 2079 O O . SER A 1 270 ? 6.988 8.262 6.057 1.00 14.75 583 SER A O 1
ATOM 2082 N N . ALA A 1 271 ? 8.014 6.474 5.133 1.00 15.32 584 ALA A N 1
ATOM 2083 C CA . ALA A 1 271 ? 6.842 5.560 5.225 1.00 15.42 584 ALA A CA 1
ATOM 2084 C C . ALA A 1 271 ? 6.439 5.353 6.692 1.00 15.98 584 ALA A C 1
ATOM 2085 O O . ALA A 1 271 ? 5.262 5.073 6.941 1.00 16.49 584 ALA A O 1
ATOM 2087 N N . ALA A 1 272 ? 7.358 5.553 7.634 1.00 16.11 585 ALA A N 1
ATOM 2088 C CA . ALA A 1 272 ? 7.137 5.324 9.079 1.00 16.35 585 ALA A CA 1
ATOM 2089 C C . ALA A 1 272 ? 6.459 6.539 9.723 1.00 18.04 585 ALA A C 1
ATOM 2090 O O . ALA A 1 272 ? 6.041 6.447 10.918 1.00 19.54 585 ALA A O 1
ATOM 2092 N N . SER A 1 273 ? 6.370 7.656 8.998 1.00 17.42 586 SER A N 1
ATOM 2093 C CA . SER A 1 273 ? 6.028 8.981 9.576 1.00 17.70 586 SER A CA 1
ATOM 2094 C C . SER A 1 273 ? 4.647 8.956 10.232 1.00 16.05 586 SER A C 1
ATOM 2095 O O . SER A 1 273 ? 4.528 9.262 11.424 1.00 15.18 586 SER A O 1
ATOM 2098 N N . ILE A 1 274 ? 3.621 8.629 9.469 1.00 16.60 587 ILE A N 1
ATOM 2099 C CA . ILE A 1 274 ? 2.219 8.618 9.977 1.00 16.69 587 ILE A CA 1
ATOM 2100 C C . ILE A 1 274 ? 2.068 7.603 11.111 1.00 16.67 587 ILE A C 1
ATOM 2101 O O . ILE A 1 274 ? 1.575 7.949 12.180 1.00 18.64 587 ILE A O 1
ATOM 2106 N N . PRO A 1 275 ? 2.497 6.335 10.959 1.00 16.60 588 PRO A N 1
ATOM 2107 C CA . PRO A 1 275 ? 2.424 5.382 12.067 1.00 17.07 588 PRO A CA 1
ATOM 2108 C C . PRO A 1 275 ? 3.105 5.859 13.362 1.00 16.14 588 PRO A C 1
ATOM 2109 O O . PRO A 1 275 ? 2.548 5.645 14.407 1.00 15.70 588 PRO A O 1
ATOM 2113 N N . LEU A 1 276 ? 4.298 6.452 13.289 1.00 15.68 589 LEU A N 1
ATOM 2114 C CA . LEU A 1 276 ? 4.993 6.930 14.521 1.00 16.38 589 LEU A CA 1
ATOM 2115 C C . LEU A 1 276 ? 4.102 8.001 15.160 1.00 16.22 589 LEU A C 1
ATOM 2116 O O . LEU A 1 276 ? 4.077 8.084 16.407 1.00 15.04 589 LEU A O 1
ATOM 2121 N N . SER A 1 277 ? 3.398 8.790 14.347 1.00 16.18 590 SER A N 1
ATOM 2122 C CA . SER A 1 277 ? 2.471 9.830 14.871 1.00 17.71 590 SER A CA 1
ATOM 2123 C C . SER A 1 277 ? 1.261 9.149 15.531 1.00 17.54 590 SER A C 1
ATOM 2124 O O . SER A 1 277 ? 0.845 9.607 16.612 1.00 18.76 590 SER A O 1
ATOM 2127 N N . ILE A 1 278 ? 0.714 8.109 14.901 1.00 16.38 591 ILE A N 1
ATOM 2128 C CA . ILE A 1 278 ? -0.442 7.335 15.441 1.00 16.83 591 ILE A CA 1
ATOM 2129 C C . ILE A 1 278 ? -0.077 6.751 16.822 1.00 16.98 591 ILE A C 1
ATOM 2130 O O . ILE A 1 278 ? -0.877 6.927 17.754 1.00 14.19 591 ILE A O 1
ATOM 2135 N N . ASP A 1 279 ? 1.072 6.071 16.923 1.00 18.51 592 ASP A N 1
ATOM 2136 C CA . ASP A 1 279 ? 1.648 5.514 18.178 1.00 20.02 592 ASP A CA 1
ATOM 2137 C C . ASP A 1 279 ? 1.633 6.569 19.292 1.00 19.62 592 ASP A C 1
ATOM 2138 O O . ASP A 1 279 ? 1.152 6.254 20.412 1.00 19.54 592 ASP A O 1
ATOM 2143 N N . GLN A 1 280 ? 2.115 7.779 19.004 1.00 18.14 593 GLN A N 1
ATOM 2144 C CA . GLN A 1 280 ? 2.154 8.891 19.986 1.00 18.69 593 GLN A CA 1
ATOM 2145 C C . GLN A 1 280 ? 0.724 9.152 20.488 1.00 19.20 593 GLN A C 1
ATOM 2146 O O . GLN A 1 280 ? 0.539 9.182 21.731 1.00 19.28 593 GLN A O 1
ATOM 2152 N N . GLU A 1 281 ? -0.256 9.260 19.581 1.00 18.70 594 GLU A N 1
ATOM 2153 C CA . GLU A 1 281 ? -1.652 9.659 19.922 1.00 19.07 594 GLU A CA 1
ATOM 2154 C C . GLU A 1 281 ? -2.384 8.530 20.678 1.00 19.39 594 GLU A C 1
ATOM 2155 O O . GLU A 1 281 ? -3.189 8.849 21.581 1.00 19.33 594 GLU A O 1
ATOM 2161 N N . LEU A 1 282 ? -2.126 7.262 20.346 1.00 19.29 595 LEU A N 1
ATOM 2162 C CA . LEU A 1 282 ? -2.620 6.095 21.133 1.00 20.47 595 LEU A CA 1
ATOM 2163 C C . LEU A 1 282 ? -2.128 6.207 22.586 1.00 20.91 595 LEU A C 1
ATOM 2164 O O . LEU A 1 282 ? -2.952 6.155 23.522 1.00 22.26 595 LEU A O 1
ATOM 2169 N N . LYS A 1 283 ? -0.829 6.373 22.782 1.00 21.68 596 LYS A N 1
ATOM 2170 C CA . LYS A 1 283 ? -0.213 6.295 24.127 1.00 22.39 596 LYS A CA 1
ATOM 2171 C C . LYS A 1 283 ? -0.559 7.543 24.955 1.00 23.36 596 LYS A C 1
ATOM 2172 O O . LYS A 1 283 ? -0.547 7.407 26.189 1.00 26.44 596 LYS A O 1
ATOM 2178 N N . ASN A 1 284 ? -0.887 8.683 24.324 1.00 23.02 597 ASN A N 1
ATOM 2179 C CA . ASN A 1 284 ? -1.247 9.956 25.014 1.00 21.91 597 ASN A CA 1
ATOM 2180 C C . ASN A 1 284 ? -2.765 10.014 25.227 1.00 22.26 597 ASN A C 1
ATOM 2181 O O . ASN A 1 284 ? -3.240 10.996 25.816 1.00 21.55 597 ASN A O 1
ATOM 2186 N N . GLY A 1 285 ? -3.499 9.005 24.747 1.00 24.06 598 GLY A N 1
ATOM 2187 C CA . GLY A 1 285 ? -4.956 8.870 24.945 1.00 24.79 598 GLY A CA 1
ATOM 2188 C C . GLY A 1 285 ? -5.750 9.905 24.158 1.00 24.90 598 GLY A C 1
ATOM 2189 O O . GLY A 1 285 ? -6.822 10.316 24.659 1.00 23.22 598 GLY A O 1
ATOM 2190 N N . LYS A 1 286 ? -5.252 10.285 22.971 1.00 24.10 599 LYS A N 1
ATOM 2191 C CA . LYS A 1 286 ? -5.884 11.234 22.024 1.00 24.79 599 LYS A CA 1
ATOM 2192 C C . LYS A 1 286 ? -6.609 10.479 20.906 1.00 25.59 599 LYS A C 1
ATOM 2193 O O . LYS A 1 286 ? -7.422 11.112 20.210 1.00 27.52 599 LYS A O 1
ATOM 2199 N N . LEU A 1 287 ? -6.334 9.184 20.743 1.00 24.38 600 LEU A N 1
ATOM 2200 C CA . LEU A 1 287 ? -6.938 8.334 19.689 1.00 23.28 600 LEU A CA 1
ATOM 2201 C C . LEU A 1 287 ? -7.528 7.068 20.318 1.00 24.41 600 LEU A C 1
ATOM 2202 O O . LEU A 1 287 ? -6.752 6.308 20.959 1.00 24.00 600 LEU A O 1
ATOM 2207 N N . LYS A 1 288 ? -8.829 6.846 20.105 1.00 24.96 601 LYS A N 1
ATOM 2208 C CA . LYS A 1 288 ? -9.627 5.734 20.692 1.00 28.28 601 LYS A CA 1
ATOM 2209 C C . LYS A 1 288 ? -10.563 5.158 19.636 1.00 25.17 601 LYS A C 1
ATOM 2210 O O . LYS A 1 288 ? -10.847 5.843 18.647 1.00 24.14 601 LYS A O 1
ATOM 2216 N N . ASP A 1 289 ? -11.088 3.971 19.906 1.00 26.70 602 ASP A N 1
ATOM 2217 C CA . ASP A 1 289 ? -12.109 3.281 19.077 1.00 25.95 602 ASP A CA 1
ATOM 2218 C C . ASP A 1 289 ? -13.211 4.291 18.702 1.00 27.33 602 ASP A C 1
ATOM 2219 O O . ASP A 1 289 ? -13.619 5.119 19.571 1.00 24.71 602 ASP A O 1
ATOM 2224 N N . ASP A 1 290 ? -13.578 4.286 17.411 1.00 26.22 603 ASP A N 1
ATOM 2225 C CA . ASP A 1 290 ? -14.714 5.030 16.792 1.00 25.24 603 ASP A CA 1
ATOM 2226 C C . ASP A 1 290 ? -14.336 6.489 16.484 1.00 23.06 603 ASP A C 1
ATOM 2227 O O . ASP A 1 290 ? -15.194 7.187 15.942 1.00 22.90 603 ASP A O 1
ATOM 2232 N N . ASP A 1 291 ? -13.111 6.931 16.794 1.00 21.81 604 ASP A N 1
ATOM 2233 C CA . ASP A 1 291 ? -12.585 8.244 16.336 1.00 20.41 604 ASP A CA 1
ATOM 2234 C C . ASP A 1 291 ? -12.426 8.172 14.819 1.00 20.30 604 ASP A C 1
ATOM 2235 O O . ASP A 1 291 ? -12.091 7.114 14.310 1.00 19.40 604 ASP A O 1
ATOM 2240 N N . THR A 1 292 ? -12.706 9.266 14.124 1.00 20.44 605 THR A N 1
ATOM 2241 C CA . THR A 1 292 ? -12.493 9.371 12.663 1.00 21.24 605 THR A CA 1
ATOM 2242 C C . THR A 1 292 ? -11.173 10.123 12.455 1.00 19.58 605 THR A C 1
ATOM 2243 O O . THR A 1 292 ? -11.033 11.250 12.985 1.00 19.85 605 THR A O 1
ATOM 2247 N N . ILE A 1 293 ? -10.238 9.518 11.735 1.00 18.33 606 ILE A N 1
ATOM 2248 C CA . ILE A 1 293 ? -8.903 10.121 11.488 1.00 18.74 606 ILE A CA 1
ATOM 2249 C C . ILE A 1 293 ? -8.698 10.287 9.989 1.00 18.84 606 ILE A C 1
ATOM 2250 O O . ILE A 1 293 ? -9.231 9.499 9.195 1.00 21.06 606 ILE A O 1
ATOM 2255 N N . VAL A 1 294 ? -8.003 11.359 9.641 1.00 18.19 607 VAL A N 1
ATOM 2256 C CA . VAL A 1 294 ? -7.582 11.662 8.262 1.00 17.55 607 VAL A CA 1
ATOM 2257 C C . VAL A 1 294 ? -6.064 11.563 8.250 1.00 17.82 607 VAL A C 1
ATOM 2258 O O . VAL A 1 294 ? -5.417 12.181 9.127 1.00 16.51 607 VAL A O 1
ATOM 2262 N N . LEU A 1 295 ? -5.553 10.713 7.364 1.00 18.18 608 LEU A N 1
ATOM 2263 C CA . LEU A 1 295 ? -4.116 10.640 7.022 1.00 19.85 608 LEU A CA 1
ATOM 2264 C C . LEU A 1 295 ? -3.920 11.355 5.681 1.00 20.31 608 LEU A C 1
ATOM 2265 O O . LEU A 1 295 ? -4.853 11.327 4.857 1.00 20.73 608 LEU A O 1
ATOM 2270 N N . VAL A 1 296 ? -2.770 12.008 5.495 1.00 21.04 609 VAL A N 1
ATOM 2271 C CA . VAL A 1 296 ? -2.343 12.552 4.175 1.00 20.82 609 VAL A CA 1
ATOM 2272 C C . VAL A 1 296 ? -0.814 12.613 4.138 1.00 19.94 609 VAL A C 1
ATOM 2273 O O . VAL A 1 296 ? -0.180 12.893 5.169 1.00 17.85 609 VAL A O 1
ATOM 2277 N N . GLY A 1 297 ? -0.253 12.406 2.951 1.00 20.09 610 GLY A N 1
ATOM 2278 C CA . GLY A 1 297 ? 1.196 12.470 2.704 1.00 19.94 610 GLY A CA 1
ATOM 2279 C C . GLY A 1 297 ? 1.468 12.759 1.249 1.00 19.94 610 GLY A C 1
ATOM 2280 O O . GLY A 1 297 ? 0.549 12.559 0.428 1.00 21.83 610 GLY A O 1
ATOM 2281 N N . PHE A 1 298 ? 2.636 13.320 0.966 1.00 19.44 611 PHE A N 1
ATOM 2282 C CA . PHE A 1 298 ? 3.187 13.504 -0.396 1.00 21.40 611 PHE A CA 1
ATOM 2283 C C . PHE A 1 298 ? 4.533 12.792 -0.367 1.00 19.42 611 PHE A C 1
ATOM 2284 O O . PHE A 1 298 ? 5.041 12.580 0.748 1.00 19.81 611 PHE A O 1
ATOM 2292 N N . GLY A 1 299 ? 5.119 12.511 -1.522 1.00 19.06 612 GLY A N 1
ATOM 2293 C CA . GLY A 1 299 ? 6.458 11.901 -1.573 1.00 19.00 612 GLY A CA 1
ATOM 2294 C C . GLY A 1 299 ? 7.195 12.258 -2.836 1.00 19.19 612 GLY A C 1
ATOM 2295 O O . GLY A 1 299 ? 6.550 12.747 -3.782 1.00 20.75 612 GLY A O 1
ATOM 2296 N N . GLY A 1 300 ? 8.512 12.071 -2.824 1.00 18.91 613 GLY A N 1
ATOM 2297 C CA . GLY A 1 300 ? 9.298 11.925 -4.058 1.00 18.87 613 GLY A CA 1
ATOM 2298 C C . GLY A 1 300 ? 8.541 11.041 -5.033 1.00 18.77 613 GLY A C 1
ATOM 2299 O O . GLY A 1 300 ? 7.960 10.006 -4.589 1.00 18.87 613 GLY A O 1
ATOM 2300 N N . GLY A 1 301 ? 8.520 11.438 -6.302 1.00 17.31 614 GLY A N 1
ATOM 2301 C CA . GLY A 1 301 ? 7.792 10.741 -7.377 1.00 16.69 614 GLY A CA 1
ATOM 2302 C C . GLY A 1 301 ? 7.411 11.705 -8.501 1.00 15.56 614 GLY A C 1
ATOM 2303 O O . GLY A 1 301 ? 8.001 11.637 -9.574 1.00 13.73 614 GLY A O 1
ATOM 2304 N N . LEU A 1 302 ? 6.476 12.634 -8.228 1.00 15.22 615 LEU A N 1
ATOM 2305 C CA . LEU A 1 302 ? 5.886 12.853 -6.907 1.00 15.47 615 LEU A CA 1
ATOM 2306 C C . LEU A 1 302 ? 4.711 11.899 -6.674 1.00 14.91 615 LEU A C 1
ATOM 2307 O O . LEU A 1 302 ? 3.991 11.560 -7.664 1.00 14.09 615 LEU A O 1
ATOM 2312 N N . THR A 1 303 ? 4.488 11.527 -5.410 1.00 14.08 616 THR A N 1
ATOM 2313 C CA . THR A 1 303 ? 3.329 10.700 -4.999 1.00 15.02 616 THR A CA 1
ATOM 2314 C C . THR A 1 303 ? 2.538 11.427 -3.912 1.00 14.91 616 THR A C 1
ATOM 2315 O O . THR A 1 303 ? 3.118 12.293 -3.217 1.00 14.29 616 THR A O 1
ATOM 2319 N N . TRP A 1 304 ? 1.274 11.035 -3.740 1.00 14.57 617 TRP A N 1
ATOM 2320 C CA . TRP A 1 304 ? 0.457 11.433 -2.569 1.00 14.67 617 TRP A CA 1
ATOM 2321 C C . TRP A 1 304 ? -0.565 10.355 -2.286 1.00 15.39 617 TRP A C 1
ATOM 2322 O O . TRP A 1 304 ? -0.917 9.632 -3.221 1.00 15.68 617 TRP A O 1
ATOM 2333 N N . GLY A 1 305 ? -1.025 10.315 -1.036 1.00 15.94 618 GLY A N 1
ATOM 2334 C CA . GLY A 1 305 ? -2.171 9.513 -0.586 1.00 15.81 618 GLY A CA 1
ATOM 2335 C C . GLY A 1 305 ? -2.879 10.200 0.575 1.00 16.70 618 GLY A C 1
ATOM 2336 O O . GLY A 1 305 ? -2.258 11.059 1.251 1.00 16.99 618 GLY A O 1
ATOM 2337 N N . ALA A 1 306 ? -4.146 9.854 0.784 1.00 15.73 619 ALA A N 1
ATOM 2338 C CA . ALA A 1 306 ? -4.982 10.348 1.892 1.00 16.02 619 ALA A CA 1
ATOM 2339 C C . ALA A 1 306 ? -6.017 9.264 2.159 1.00 16.93 619 ALA A C 1
ATOM 2340 O O . ALA A 1 306 ? -6.397 8.556 1.200 1.00 15.85 619 ALA A O 1
ATOM 2342 N N . MET A 1 307 ? -6.380 9.089 3.420 1.00 17.84 620 MET A N 1
ATOM 2343 C CA . MET A 1 307 ? -7.444 8.146 3.810 1.00 19.50 620 MET A CA 1
ATOM 2344 C C . MET A 1 307 ? -8.190 8.711 5.014 1.00 18.78 620 MET A C 1
ATOM 2345 O O . MET A 1 307 ? -7.593 9.468 5.809 1.00 19.09 620 MET A O 1
ATOM 2350 N N . THR A 1 308 ? -9.476 8.404 5.060 1.00 17.58 621 THR A N 1
ATOM 2351 C CA . THR A 1 308 ? -10.348 8.586 6.230 1.00 18.41 621 THR A CA 1
ATOM 2352 C C . THR A 1 308 ? -10.515 7.220 6.879 1.00 18.68 621 THR A C 1
ATOM 2353 O O . THR A 1 308 ? -11.005 6.317 6.193 1.00 21.55 621 THR A O 1
ATOM 2357 N N . ILE A 1 309 ? -10.078 7.064 8.124 1.00 20.09 622 ILE A N 1
ATOM 2358 C CA . ILE A 1 309 ? -10.227 5.777 8.864 1.00 21.14 622 ILE A CA 1
ATOM 2359 C C . ILE A 1 309 ? -11.001 6.027 10.155 1.00 21.21 622 ILE A C 1
ATOM 2360 O O . ILE A 1 309 ? -10.637 6.971 10.902 1.00 19.17 622 ILE A O 1
ATOM 2365 N N . LYS A 1 310 ? -11.992 5.174 10.417 1.00 21.32 623 LYS A N 1
ATOM 2366 C CA . LYS A 1 310 ? -12.674 5.076 11.731 1.00 21.42 623 LYS A CA 1
ATOM 2367 C C . LYS A 1 310 ? -11.937 4.010 12.554 1.00 20.81 623 LYS A C 1
ATOM 2368 O O . LYS A 1 310 ? -11.886 2.847 12.129 1.00 20.42 623 LYS A O 1
ATOM 2374 N N . TRP A 1 311 ? -11.318 4.425 13.661 1.00 21.05 624 TRP A N 1
ATOM 2375 C CA . TRP A 1 311 ? -10.431 3.573 14.494 1.00 21.88 624 TRP A CA 1
ATOM 2376 C C . TRP A 1 311 ? -11.215 2.421 15.148 1.00 22.07 624 TRP A C 1
ATOM 2377 O O . TRP A 1 311 ? -12.358 2.648 15.632 1.00 20.88 624 TRP A O 1
ATOM 2388 N N . GLY A 1 312 ? -10.605 1.234 15.152 1.00 23.05 625 GLY A N 1
ATOM 2389 C CA . GLY A 1 312 ? -11.024 0.068 15.949 1.00 23.76 625 GLY A CA 1
ATOM 2390 C C . GLY A 1 312 ? -11.055 -1.219 15.143 1.00 24.69 625 GLY A C 1
ATOM 2391 O O . GLY A 1 312 ? -11.235 -1.157 13.919 1.00 23.80 625 GLY A O 1
ATOM 2392 N N . LYS A 1 313 ? -10.917 -2.353 15.830 1.00 28.97 626 LYS A N 1
ATOM 2393 C CA . LYS A 1 313 ? -11.329 -3.699 15.337 1.00 31.91 626 LYS A CA 1
ATOM 2394 C C . LYS A 1 313 ? -12.832 -3.689 15.042 1.00 29.24 626 LYS A C 1
ATOM 2395 O O . LYS A 1 313 ? -13.16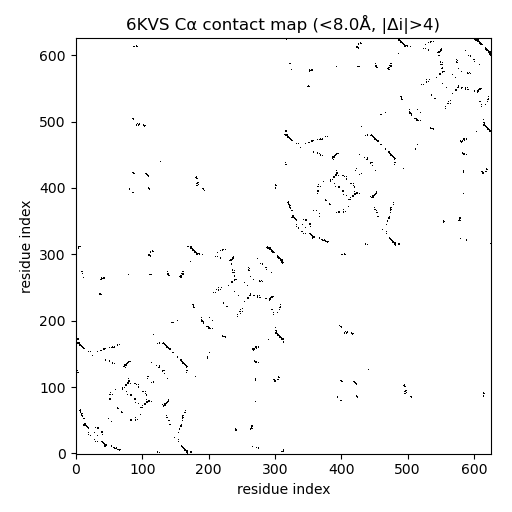8 -4.653 14.345 1.00 30.64 626 LYS A O 1
ATOM 2401 N N . MET B 1 1 ? -17.175 -11.209 -12.074 1.00 36.29 314 MET B N 1
ATOM 2402 C CA . MET B 1 1 ? -16.347 -10.273 -12.890 1.00 35.71 314 MET B CA 1
ATOM 2403 C C . MET B 1 1 ? -15.172 -11.044 -13.495 1.00 35.43 314 MET B C 1
ATOM 2404 O O . MET B 1 1 ? -14.414 -11.684 -12.732 1.00 36.28 314 MET B O 1
ATOM 2409 N N . ASN B 1 2 ? -15.021 -10.959 -14.814 1.00 32.83 315 ASN B N 1
ATOM 2410 C CA . ASN B 1 2 ? -13.876 -11.552 -15.551 1.00 31.91 315 ASN B CA 1
ATOM 2411 C C . ASN B 1 2 ? -12.820 -10.449 -15.695 1.00 31.41 315 ASN B C 1
ATOM 2412 O O . ASN B 1 2 ? -13.109 -9.447 -16.396 1.00 28.09 315 ASN B O 1
ATOM 2417 N N . VAL B 1 3 ? -11.661 -10.614 -15.041 1.00 28.51 316 VAL B N 1
ATOM 2418 C CA . VAL B 1 3 ? -10.523 -9.653 -15.118 1.00 26.63 316 VAL B CA 1
ATOM 2419 C C . VAL B 1 3 ? -9.352 -10.315 -15.838 1.00 24.45 316 VAL B C 1
ATOM 2420 O O . VAL B 1 3 ? -8.941 -11.395 -15.400 1.00 22.01 316 VAL B O 1
ATOM 2424 N N . GLY B 1 4 ? -8.808 -9.653 -16.866 1.00 23.50 317 GLY B N 1
ATOM 2425 C CA . GLY B 1 4 ? -7.746 -10.234 -17.712 1.00 22.08 317 GLY B CA 1
ATOM 2426 C C . GLY B 1 4 ? -6.977 -9.188 -18.485 1.00 21.40 317 GLY B C 1
ATOM 2427 O O . GLY B 1 4 ? -6.980 -8.026 -18.084 1.00 21.70 317 GLY B O 1
ATOM 2428 N N . ILE B 1 5 ? -6.342 -9.611 -19.574 1.00 21.49 318 ILE B N 1
ATOM 2429 C CA . ILE B 1 5 ? -5.362 -8.815 -20.353 1.00 20.51 318 ILE B CA 1
ATOM 2430 C C . ILE B 1 5 ? -6.107 -8.205 -21.531 1.00 22.19 318 ILE B C 1
ATOM 2431 O O . ILE B 1 5 ? -6.370 -8.935 -22.498 1.00 23.67 318 ILE B O 1
ATOM 2436 N N . LYS B 1 6 ? -6.418 -6.913 -21.418 1.00 23.50 319 LYS B N 1
ATOM 2437 C CA . LYS B 1 6 ? -7.065 -6.074 -22.453 1.00 23.11 319 LYS B CA 1
ATOM 2438 C C . LYS B 1 6 ? -6.070 -5.719 -23.557 1.00 22.25 319 LYS B C 1
ATOM 2439 O O . LYS B 1 6 ? -6.508 -5.414 -24.700 1.00 21.41 319 LYS B O 1
ATOM 2445 N N . GLY B 1 7 ? -4.782 -5.671 -23.215 1.00 23.46 320 GLY B N 1
ATOM 2446 C CA . GLY B 1 7 ? -3.714 -5.251 -24.153 1.00 21.61 320 GLY B CA 1
ATOM 2447 C C . GLY B 1 7 ? -2.340 -5.712 -23.703 1.00 21.39 320 GLY B C 1
ATOM 2448 O O . GLY B 1 7 ? -2.096 -5.817 -22.492 1.00 20.27 320 GLY B O 1
ATOM 2449 N N . PHE B 1 8 ? -1.472 -6.005 -24.664 1.00 21.23 321 PHE B N 1
ATOM 2450 C CA . PHE B 1 8 ? -0.146 -6.597 -24.421 1.00 21.34 321 PHE B CA 1
ATOM 2451 C C . PHE B 1 8 ? 0.898 -5.929 -25.318 1.00 20.94 321 PHE B C 1
ATOM 2452 O O . PHE B 1 8 ? 0.660 -5.696 -26.528 1.00 22.43 321 PHE B O 1
ATOM 2460 N N . GLY B 1 9 ? 2.072 -5.711 -24.742 1.00 20.12 322 GLY B N 1
ATOM 2461 C CA . GLY B 1 9 ? 3.263 -5.252 -25.479 1.00 21.16 322 GLY B CA 1
ATOM 2462 C C . GLY B 1 9 ? 4.531 -5.749 -24.822 1.00 21.23 322 GLY B C 1
ATOM 2463 O O . GLY B 1 9 ? 4.500 -6.014 -23.597 1.00 21.97 322 GLY B O 1
ATOM 2464 N N . ALA B 1 10 ? 5.614 -5.849 -25.591 1.00 20.20 323 ALA B N 1
ATOM 2465 C CA . ALA B 1 10 ? 6.941 -6.237 -25.073 1.00 20.77 323 ALA B CA 1
ATOM 2466 C C . ALA B 1 10 ? 8.022 -5.508 -25.866 1.00 21.12 323 ALA B C 1
ATOM 2467 O O . ALA B 1 10 ? 7.745 -5.036 -26.980 1.00 20.97 323 ALA B O 1
ATOM 2469 N N . TYR B 1 11 ? 9.215 -5.441 -25.287 1.00 21.61 324 TYR B N 1
ATOM 2470 C CA . TYR B 1 11 ? 10.374 -4.709 -25.849 1.00 21.82 324 TYR B CA 1
ATOM 2471 C C . TYR B 1 11 ? 11.666 -5.295 -25.289 1.00 20.79 324 TYR B C 1
ATOM 2472 O O . TYR B 1 11 ? 11.856 -5.275 -24.066 1.00 20.36 324 TYR B O 1
ATOM 2481 N N . ALA B 1 12 ? 12.523 -5.803 -26.169 1.00 21.39 325 ALA B N 1
ATOM 2482 C CA . ALA B 1 12 ? 13.936 -6.094 -25.853 1.00 21.84 325 ALA B CA 1
ATOM 2483 C C . ALA B 1 12 ? 14.785 -5.036 -26.547 1.00 21.29 325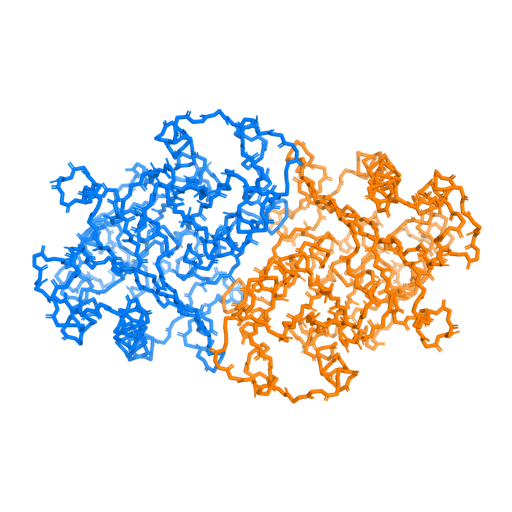 ALA B C 1
ATOM 2484 O O . ALA B 1 12 ? 14.459 -4.601 -27.646 1.00 22.02 325 ALA B O 1
ATOM 2486 N N . PRO B 1 13 ? 15.857 -4.532 -25.903 1.00 22.18 326 PRO B N 1
ATOM 2487 C CA . PRO B 1 13 ? 16.707 -3.514 -26.526 1.00 22.33 326 PRO B CA 1
ATOM 2488 C C . PRO B 1 13 ? 17.470 -4.074 -27.742 1.00 24.06 326 PRO B C 1
ATOM 2489 O O . PRO B 1 13 ? 17.612 -5.287 -27.817 1.00 23.53 326 PRO B O 1
ATOM 2493 N N . GLU B 1 14 ? 18.013 -3.179 -28.579 1.00 25.95 327 GLU B N 1
ATOM 2494 C CA . GLU B 1 14 ? 18.635 -3.467 -29.904 1.00 30.67 327 GLU B CA 1
ATOM 2495 C C . GLU B 1 14 ? 19.929 -4.284 -29.769 1.00 27.82 327 GLU B C 1
ATOM 2496 O O . GLU B 1 14 ? 20.159 -5.147 -30.617 1.00 25.06 327 GLU B O 1
ATOM 2502 N N . LYS B 1 15 ? 20.786 -3.969 -28.801 1.00 29.38 328 LYS B N 1
ATOM 2503 C CA . LYS B 1 15 ? 22.158 -4.535 -28.749 1.00 29.89 328 LYS B CA 1
ATOM 2504 C C . LYS B 1 15 ? 22.044 -6.014 -28.394 1.00 28.43 328 LYS B C 1
ATOM 2505 O O . LYS B 1 15 ? 21.544 -6.305 -27.290 1.00 27.95 328 LYS B O 1
ATOM 2511 N N . ILE B 1 16 ? 22.484 -6.897 -29.298 1.00 25.63 329 ILE B N 1
ATOM 2512 C CA . ILE B 1 16 ? 22.512 -8.373 -29.094 1.00 24.54 329 ILE B CA 1
ATOM 2513 C C . ILE B 1 16 ? 23.933 -8.779 -28.684 1.00 23.90 329 ILE B C 1
ATOM 2514 O O . ILE B 1 16 ? 24.896 -8.301 -29.289 1.00 24.11 329 ILE B O 1
ATOM 2519 N N . ILE B 1 17 ? 24.051 -9.579 -27.624 1.00 24.58 330 ILE B N 1
ATOM 2520 C CA . ILE B 1 17 ? 25.350 -10.054 -27.067 1.00 23.89 330 ILE B CA 1
ATOM 2521 C C . ILE B 1 17 ? 25.378 -11.571 -27.260 1.00 23.85 330 ILE B C 1
ATOM 2522 O O . ILE B 1 17 ? 24.488 -12.251 -26.712 1.00 22.11 330 ILE B O 1
ATOM 2527 N N . ASP B 1 18 ? 26.303 -12.083 -28.077 1.00 24.52 331 ASP B N 1
ATOM 2528 C CA . ASP B 1 18 ? 26.312 -13.537 -28.409 1.00 26.48 331 ASP B CA 1
ATOM 2529 C C . ASP B 1 18 ? 27.122 -14.239 -27.324 1.00 23.84 331 ASP B C 1
ATOM 2530 O O . ASP B 1 18 ? 27.680 -13.540 -26.462 1.00 23.28 331 ASP B O 1
ATOM 2535 N N . ASN B 1 19 ? 27.118 -15.565 -27.306 1.00 23.06 332 ASN B N 1
ATOM 2536 C CA . ASN B 1 19 ? 27.898 -16.326 -26.300 1.00 23.16 332 ASN B CA 1
ATOM 2537 C C . ASN B 1 19 ? 29.392 -16.029 -26.501 1.00 23.54 332 ASN B C 1
ATOM 2538 O O . ASN B 1 19 ? 30.104 -15.847 -25.483 1.00 22.99 332 ASN B O 1
ATOM 2543 N N . ALA B 1 20 ? 29.858 -15.945 -27.749 1.00 23.40 333 ALA B N 1
ATOM 2544 C CA . ALA B 1 20 ? 31.296 -15.751 -28.077 1.00 24.38 333 ALA B CA 1
ATOM 2545 C C . ALA B 1 20 ? 31.836 -14.437 -27.478 1.00 25.59 333 ALA B C 1
ATOM 2546 O O . ALA B 1 20 ? 33.078 -14.366 -27.247 1.00 23.03 333 ALA B O 1
ATOM 2548 N N . TYR B 1 21 ? 30.966 -13.436 -27.227 1.00 25.19 334 TYR B N 1
ATOM 2549 C CA . TYR B 1 21 ? 31.358 -12.117 -26.652 1.00 25.33 334 TYR B CA 1
ATOM 2550 C C . TYR B 1 21 ? 32.138 -12.306 -25.345 1.00 25.17 334 TYR B C 1
ATOM 2551 O O . TYR B 1 21 ? 33.085 -11.534 -25.071 1.00 24.89 334 TYR B O 1
ATOM 2560 N N . PHE B 1 22 ? 31.737 -13.285 -24.537 1.00 24.44 335 PHE B N 1
ATOM 2561 C CA . PHE B 1 22 ? 32.236 -13.453 -23.149 1.00 24.45 335 PHE B CA 1
ATOM 2562 C C . PHE B 1 22 ? 33.684 -13.973 -23.154 1.00 26.30 335 PHE B C 1
ATOM 2563 O O . PHE B 1 22 ? 34.401 -13.706 -22.149 1.00 24.23 335 PHE B O 1
ATOM 2571 N N . GLU B 1 23 ? 34.108 -14.637 -24.243 1.00 28.24 336 GLU B N 1
ATOM 2572 C CA . GLU B 1 23 ? 35.417 -15.343 -24.370 1.00 30.28 336 GLU B CA 1
ATOM 2573 C C . GLU B 1 23 ? 36.599 -14.377 -24.236 1.00 29.76 336 GLU B C 1
ATOM 2574 O O . GLU B 1 23 ? 37.686 -14.849 -23.863 1.00 28.77 336 GLU B O 1
ATOM 2580 N N . GLN B 1 24 ? 36.409 -13.095 -24.549 1.00 29.12 337 GLN B N 1
ATOM 2581 C CA . GLN B 1 24 ? 37.512 -12.096 -24.581 1.00 31.12 337 GLN B CA 1
ATOM 2582 C C . GLN B 1 24 ? 37.906 -11.707 -23.144 1.00 33.73 337 GLN B C 1
ATOM 2583 O O . GLN B 1 24 ? 39.075 -11.303 -22.960 1.00 33.16 337 GLN B O 1
ATOM 2589 N N . PHE B 1 25 ? 37.018 -11.857 -22.152 1.00 35.50 338 PHE B N 1
ATOM 2590 C CA . PHE B 1 25 ? 37.353 -11.556 -20.731 1.00 37.48 338 PHE B CA 1
ATOM 2591 C C . PHE B 1 25 ? 37.036 -12.714 -19.761 1.00 35.53 338 PHE B C 1
ATOM 2592 O O . PHE B 1 25 ? 37.502 -12.593 -18.611 1.00 37.63 338 PHE B O 1
ATOM 2600 N N . LEU B 1 26 ? 36.343 -13.790 -20.167 1.00 30.99 339 LEU B N 1
ATOM 2601 C CA . LEU B 1 26 ? 36.093 -14.972 -19.290 1.00 29.82 339 LEU B CA 1
ATOM 2602 C C . LEU B 1 26 ? 36.525 -16.271 -19.969 1.00 30.33 339 LEU B C 1
ATOM 2603 O O . LEU B 1 26 ? 36.674 -16.297 -21.192 1.00 27.03 339 LEU B O 1
ATOM 2608 N N . ASP B 1 27 ? 36.673 -17.324 -19.168 1.00 34.43 340 ASP B N 1
ATOM 2609 C CA . ASP B 1 27 ? 36.966 -18.701 -19.632 1.00 38.65 340 ASP B CA 1
ATOM 2610 C C . ASP B 1 27 ? 35.616 -19.371 -19.901 1.00 38.81 340 ASP B C 1
ATOM 2611 O O . ASP B 1 27 ? 35.128 -20.148 -19.046 1.00 46.88 340 ASP B O 1
ATOM 2616 N N . THR B 1 28 ? 35.018 -19.049 -21.044 1.00 35.50 341 THR B N 1
ATOM 2617 C CA . THR B 1 28 ? 33.700 -19.576 -21.473 1.00 30.40 341 THR B CA 1
ATOM 2618 C C . THR B 1 28 ? 33.819 -20.022 -22.924 1.00 30.02 341 THR B C 1
ATOM 2619 O O . THR B 1 28 ? 34.812 -19.659 -23.566 1.00 27.96 341 THR B O 1
ATOM 2623 N N . SER B 1 29 ? 32.846 -20.801 -23.391 1.00 32.84 342 SER B N 1
ATOM 2624 C CA . SER B 1 29 ? 32.605 -21.106 -24.827 1.00 33.70 342 SER B CA 1
ATOM 2625 C C . SER B 1 29 ? 31.101 -21.093 -25.066 1.00 33.40 342 SER B C 1
ATOM 2626 O O . SER B 1 29 ? 30.345 -21.209 -24.078 1.00 30.44 342 SER B O 1
ATOM 2629 N N . ASP B 1 30 ? 30.716 -21.017 -26.339 1.00 37.80 343 ASP B N 1
ATOM 2630 C CA . ASP B 1 30 ? 29.328 -21.197 -26.829 1.00 37.47 343 ASP B CA 1
ATOM 2631 C C . ASP B 1 30 ? 28.771 -22.505 -26.259 1.00 39.32 343 ASP B C 1
ATOM 2632 O O . ASP B 1 30 ? 27.711 -22.443 -25.592 1.00 38.04 343 ASP B O 1
ATOM 2637 N N . GLU B 1 31 ? 29.452 -23.637 -26.499 1.00 39.48 344 GLU B N 1
ATOM 2638 C CA . GLU B 1 31 ? 28.932 -24.982 -26.122 1.00 43.63 344 GLU B CA 1
ATOM 2639 C C . GLU B 1 31 ? 28.770 -25.029 -24.592 1.00 41.31 344 GLU B C 1
ATOM 2640 O O . GLU B 1 31 ? 27.723 -25.490 -24.144 1.00 42.31 344 GLU B O 1
ATOM 2646 N N . TRP B 1 32 ? 29.740 -24.515 -23.831 1.00 43.48 345 TRP B N 1
ATOM 2647 C CA . TRP B 1 32 ? 29.736 -24.461 -22.342 1.00 44.34 345 TRP B CA 1
ATOM 2648 C C . TRP B 1 32 ? 28.499 -23.686 -21.869 1.00 42.86 345 TRP B C 1
ATOM 2649 O O . TRP B 1 32 ? 27.755 -24.229 -21.011 1.00 40.27 345 TRP B O 1
ATOM 2660 N N . ILE B 1 33 ? 28.280 -22.485 -22.431 1.00 36.79 346 ILE B N 1
ATOM 2661 C CA . ILE B 1 33 ? 27.109 -21.606 -22.115 1.00 35.62 346 ILE B CA 1
ATOM 2662 C C . ILE B 1 33 ? 25.817 -22.299 -22.574 1.00 34.83 346 ILE B C 1
ATOM 2663 O O . ILE B 1 33 ? 24.914 -22.414 -21.722 1.00 34.99 346 ILE B O 1
ATOM 2668 N N . SER B 1 34 ? 25.755 -22.773 -23.830 1.00 33.99 347 SER B N 1
ATOM 2669 C CA . SER B 1 34 ? 24.597 -23.471 -24.459 1.00 36.17 347 SER B CA 1
ATOM 2670 C C . SER B 1 34 ? 24.191 -24.757 -23.718 1.00 38.23 347 SER B C 1
ATOM 2671 O O . SER B 1 34 ? 22.982 -24.961 -23.558 1.00 38.71 347 SER B O 1
ATOM 2674 N N . LYS B 1 35 ? 25.133 -25.631 -23.341 1.00 42.94 348 LYS B N 1
ATOM 2675 C CA . LYS B 1 35 ? 24.816 -26.889 -22.597 1.00 48.94 348 LYS B CA 1
ATOM 2676 C C . LYS B 1 35 ? 24.260 -26.548 -21.208 1.00 46.90 348 LYS B C 1
ATOM 2677 O O . LYS B 1 35 ? 23.261 -27.152 -20.833 1.00 46.07 348 LYS B O 1
ATOM 2683 N N . MET B 1 36 ? 24.904 -25.620 -20.491 1.00 49.16 349 MET B N 1
ATOM 2684 C CA . MET B 1 36 ? 24.494 -25.126 -19.144 1.00 51.60 349 MET B CA 1
ATOM 2685 C C . MET B 1 36 ? 23.056 -24.558 -19.193 1.00 48.34 349 MET B C 1
ATOM 2686 O O . MET B 1 36 ? 22.213 -25.058 -18.418 1.00 50.98 349 MET B O 1
ATOM 2691 N N . THR B 1 37 ? 22.754 -23.611 -20.098 1.00 40.92 350 THR B N 1
ATOM 2692 C CA . THR B 1 37 ? 21.593 -22.678 -19.993 1.00 34.77 350 THR B CA 1
ATOM 2693 C C . THR B 1 37 ? 20.550 -22.864 -21.101 1.00 32.34 350 THR B C 1
ATOM 2694 O O . THR B 1 37 ? 19.353 -22.545 -20.850 1.00 33.56 350 THR B O 1
ATOM 2698 N N . GLY B 1 38 ? 20.962 -23.289 -22.295 1.00 28.45 351 GLY B N 1
ATOM 2699 C CA . GLY B 1 38 ? 20.143 -23.170 -23.516 1.00 25.36 351 GLY B CA 1
ATOM 2700 C C . GLY B 1 38 ? 20.141 -21.749 -24.063 1.00 24.87 351 GLY B C 1
ATOM 2701 O O . GLY B 1 38 ? 19.332 -21.482 -24.982 1.00 25.43 351 GLY B O 1
ATOM 2702 N N . ILE B 1 39 ? 21.016 -20.867 -23.553 1.00 23.47 352 ILE B N 1
ATOM 2703 C CA . ILE B 1 39 ? 21.172 -19.457 -24.028 1.00 23.20 352 ILE B CA 1
ATOM 2704 C C . ILE B 1 39 ? 22.139 -19.418 -25.224 1.00 24.44 352 ILE B C 1
ATOM 2705 O O . ILE B 1 39 ? 23.264 -19.974 -25.105 1.00 23.37 352 ILE B O 1
ATOM 2710 N N . LYS B 1 40 ? 21.750 -18.721 -26.303 1.00 25.60 353 LYS B N 1
ATOM 2711 C CA . LYS B 1 40 ? 22.615 -18.426 -27.482 1.00 28.65 353 LYS B CA 1
ATOM 2712 C C . LYS B 1 40 ? 23.005 -16.943 -27.488 1.00 29.38 353 LYS B C 1
ATOM 2713 O O . LYS B 1 40 ? 24.177 -16.617 -27.787 1.00 32.12 353 LYS B O 1
ATOM 2719 N N . GLU B 1 41 ? 22.046 -16.070 -27.200 1.00 29.27 354 GLU B N 1
ATOM 2720 C CA . GLU B 1 41 ? 22.272 -14.607 -27.113 1.00 28.48 354 GLU B CA 1
ATOM 2721 C C . GLU B 1 41 ? 21.413 -14.012 -25.995 1.00 26.28 354 GLU B C 1
ATOM 2722 O O . GLU B 1 41 ? 20.512 -14.712 -25.457 1.00 23.64 354 GLU B O 1
ATOM 2728 N N . ARG B 1 42 ? 21.665 -12.747 -25.681 1.00 23.91 355 ARG B N 1
ATOM 2729 C CA . ARG B 1 42 ? 20.803 -11.941 -24.774 1.00 22.40 355 ARG B CA 1
ATOM 2730 C C . ARG B 1 42 ? 20.838 -10.514 -25.302 1.00 21.46 355 ARG B C 1
ATOM 2731 O O . ARG B 1 42 ? 21.731 -10.231 -26.133 1.00 24.10 355 ARG B O 1
ATOM 2739 N N . HIS B 1 43 ? 19.859 -9.692 -24.917 1.00 20.01 356 HIS B N 1
ATOM 2740 C CA . HIS B 1 43 ? 19.803 -8.243 -25.251 1.00 18.52 356 HIS B CA 1
ATOM 2741 C C . HIS B 1 43 ? 20.226 -7.438 -24.021 1.00 18.95 356 HIS B C 1
ATOM 2742 O O . HIS B 1 43 ? 19.763 -7.758 -22.899 1.00 18.46 356 HIS B O 1
ATOM 2749 N N . TRP B 1 44 ? 21.105 -6.459 -24.220 1.00 18.81 357 TRP B N 1
ATOM 2750 C CA . TRP B 1 44 ? 21.560 -5.505 -23.184 1.00 18.89 357 TRP B CA 1
ATOM 2751 C C . TRP B 1 44 ? 21.152 -4.126 -23.648 1.00 20.15 357 TRP B C 1
ATOM 2752 O O . TRP B 1 44 ? 21.305 -3.881 -24.852 1.00 20.95 357 TRP B O 1
ATOM 2763 N N . ALA B 1 45 ? 20.597 -3.314 -22.747 1.00 19.53 358 ALA B N 1
ATOM 2764 C CA . ALA B 1 45 ? 20.260 -1.905 -23.011 1.00 19.89 358 ALA B CA 1
ATOM 2765 C C . ALA B 1 45 ? 21.549 -1.096 -23.149 1.00 20.25 358 ALA B C 1
ATOM 2766 O O . ALA B 1 45 ? 22.539 -1.429 -22.495 1.00 20.40 358 ALA B O 1
ATOM 2768 N N . ASP B 1 46 ? 21.501 -0.017 -23.920 1.00 22.18 359 ASP B N 1
ATOM 2769 C CA . ASP B 1 46 ? 22.619 0.954 -24.031 1.00 25.32 359 ASP B CA 1
ATOM 2770 C C . ASP B 1 46 ? 22.827 1.624 -22.676 1.00 25.89 359 ASP B C 1
ATOM 2771 O O . ASP B 1 46 ? 21.921 1.549 -21.807 1.00 27.76 359 ASP B O 1
ATOM 2776 N N . ASP B 1 47 ? 23.944 2.324 -22.546 1.00 27.69 360 ASP B N 1
ATOM 2777 C CA . ASP B 1 47 ? 24.363 2.987 -21.289 1.00 30.91 360 ASP B CA 1
ATOM 2778 C C . ASP B 1 47 ? 23.388 4.135 -20.992 1.00 30.31 360 ASP B C 1
ATOM 2779 O O . ASP B 1 47 ? 23.248 4.465 -19.811 1.00 34.32 360 ASP B O 1
ATOM 2784 N N . ASP B 1 48 ? 22.693 4.669 -22.002 1.00 28.50 361 ASP B N 1
ATOM 2785 C CA . ASP B 1 48 ? 21.718 5.784 -21.849 1.00 28.94 361 ASP B CA 1
ATOM 2786 C C . ASP B 1 48 ? 20.282 5.244 -21.928 1.00 27.79 361 ASP B C 1
ATOM 2787 O O . ASP B 1 48 ? 19.369 6.048 -22.191 1.00 28.50 361 ASP B O 1
ATOM 2792 N N . GLN B 1 49 ? 20.085 3.941 -21.692 1.00 25.91 362 GLN B N 1
ATOM 2793 C CA . GLN B 1 49 ? 18.761 3.269 -21.728 1.00 24.55 362 GLN B CA 1
ATOM 2794 C C . GLN B 1 49 ? 18.567 2.534 -20.393 1.00 22.33 362 GLN B C 1
ATOM 2795 O O . GLN B 1 49 ? 19.189 1.473 -20.189 1.00 23.65 362 GLN B O 1
ATOM 2801 N N . ASP B 1 50 ? 17.789 3.103 -19.478 1.00 19.59 363 ASP B N 1
ATOM 2802 C CA . ASP B 1 50 ? 17.606 2.509 -18.130 1.00 17.85 363 ASP B CA 1
ATOM 2803 C C . ASP B 1 50 ? 16.299 1.703 -18.134 1.00 17.03 363 ASP B C 1
ATOM 2804 O O . ASP B 1 50 ? 15.640 1.657 -19.172 1.00 17.83 363 ASP B O 1
ATOM 2809 N N . THR B 1 51 ? 15.974 1.047 -17.025 1.00 17.69 364 THR B N 1
ATOM 2810 C CA . THR B 1 51 ? 14.769 0.205 -16.853 1.00 16.94 364 THR B CA 1
ATOM 2811 C C . THR B 1 51 ? 13.533 1.003 -17.293 1.00 16.90 364 THR B C 1
ATOM 2812 O O . THR B 1 51 ? 12.703 0.400 -17.958 1.00 18.62 364 THR B O 1
ATOM 2816 N N . SER B 1 52 ? 13.444 2.306 -17.031 1.00 16.74 365 SER B N 1
ATOM 2817 C CA . SER B 1 52 ? 12.262 3.146 -17.394 1.00 16.99 365 SER B CA 1
ATOM 2818 C C . SER B 1 52 ? 12.079 3.220 -18.915 1.00 17.34 365 SER B C 1
ATOM 2819 O O . SER B 1 52 ? 10.926 3.221 -19.373 1.00 17.34 365 SER B O 1
ATOM 2822 N N . ASP B 1 53 ? 13.173 3.249 -19.670 1.00 17.29 366 ASP B N 1
ATOM 2823 C CA . ASP B 1 53 ? 13.142 3.375 -21.148 1.00 17.73 366 ASP B CA 1
ATOM 2824 C C . ASP B 1 53 ? 12.579 2.077 -21.741 1.00 18.58 366 ASP B C 1
ATOM 2825 O O . ASP B 1 53 ? 11.718 2.163 -22.635 1.00 17.09 366 ASP B O 1
ATOM 2830 N N . LEU B 1 54 ? 13.051 0.928 -21.237 1.00 18.30 367 LEU B N 1
ATOM 2831 C CA . LEU B 1 54 ? 12.559 -0.429 -21.588 1.00 17.84 367 LEU B CA 1
ATOM 2832 C C . LEU B 1 54 ? 11.068 -0.505 -21.280 1.00 18.83 367 LEU B C 1
ATOM 2833 O O . LEU B 1 54 ? 10.289 -0.948 -22.162 1.00 20.02 367 LEU B O 1
ATOM 2838 N N . ALA B 1 55 ? 10.691 -0.087 -20.068 1.00 18.08 368 ALA B N 1
ATOM 2839 C CA . ALA B 1 55 ? 9.299 -0.100 -19.578 1.00 18.86 368 ALA B CA 1
ATOM 2840 C C . ALA B 1 55 ? 8.414 0.797 -20.460 1.00 18.31 368 ALA B C 1
ATOM 2841 O O . ALA B 1 55 ? 7.262 0.420 -20.745 1.00 18.33 368 ALA B O 1
ATOM 2843 N N . TYR B 1 56 ? 8.916 1.964 -20.852 1.00 18.60 369 TYR B N 1
ATOM 2844 C CA . TYR B 1 56 ? 8.143 2.951 -21.634 1.00 18.41 369 TYR B CA 1
ATOM 2845 C C . TYR B 1 56 ? 7.737 2.320 -22.964 1.00 18.83 369 TYR B C 1
ATOM 2846 O O . TYR B 1 56 ? 6.584 2.494 -23.365 1.00 18.74 369 TYR B O 1
ATOM 2855 N N . GLU B 1 57 ? 8.666 1.612 -23.615 1.00 19.26 370 GLU B N 1
ATOM 2856 C CA . GLU B 1 57 ? 8.462 1.068 -24.984 1.00 19.84 370 GLU B CA 1
ATOM 2857 C C . GLU B 1 57 ? 7.466 -0.089 -24.909 1.00 18.78 370 GLU B C 1
ATOM 2858 O O . GLU B 1 57 ? 6.613 -0.182 -25.793 1.00 17.53 370 GLU B O 1
ATOM 2864 N N . ALA B 1 58 ? 7.547 -0.938 -23.887 1.00 18.92 371 ALA B N 1
ATOM 2865 C CA . ALA B 1 58 ? 6.577 -2.039 -23.747 1.00 18.90 371 ALA B CA 1
ATOM 2866 C C . ALA B 1 58 ? 5.185 -1.437 -23.495 1.00 20.53 371 ALA B C 1
ATOM 2867 O O . ALA B 1 58 ? 4.215 -1.972 -24.033 1.00 22.90 371 ALA B O 1
ATOM 2869 N N . SER B 1 59 ? 5.094 -0.349 -22.728 1.00 21.03 372 SER B N 1
ATOM 2870 C CA . SER B 1 59 ? 3.821 0.252 -22.250 1.00 21.65 372 SER B CA 1
ATOM 2871 C C . SER B 1 59 ? 3.015 0.876 -23.403 1.00 21.86 372 SER B C 1
ATOM 2872 O O . SER B 1 59 ? 1.778 0.740 -23.376 1.00 18.90 372 SER B O 1
ATOM 2875 N N . VAL B 1 60 ? 3.668 1.560 -24.346 1.00 23.18 373 VAL B N 1
ATOM 2876 C CA . VAL B 1 60 ? 2.987 2.238 -25.498 1.00 24.55 373 VAL B CA 1
ATOM 2877 C C . VAL B 1 60 ? 2.382 1.151 -26.400 1.00 24.70 373 VAL B C 1
ATOM 2878 O O . VAL B 1 60 ? 1.233 1.299 -26.828 1.00 27.41 373 VAL B O 1
ATOM 2882 N N . LYS B 1 61 ? 3.114 0.063 -26.614 1.00 26.54 374 LYS B N 1
ATOM 2883 C CA . LYS B 1 61 ? 2.666 -1.111 -27.397 1.00 25.42 374 LYS B CA 1
ATOM 2884 C C . LYS B 1 61 ? 1.455 -1.727 -26.708 1.00 24.72 374 LYS B C 1
ATOM 2885 O O . LYS B 1 61 ? 0.472 -2.013 -27.401 1.00 25.07 374 LYS B O 1
ATOM 2891 N N . ALA B 1 62 ? 1.515 -1.892 -25.389 1.00 23.70 375 ALA B N 1
ATOM 2892 C CA . ALA B 1 62 ? 0.381 -2.387 -24.583 1.00 24.08 375 ALA B CA 1
ATOM 2893 C C . ALA B 1 62 ? -0.848 -1.478 -24.753 1.00 22.73 375 ALA B C 1
ATOM 2894 O O . ALA B 1 62 ? -1.955 -2.020 -24.852 1.00 22.01 375 ALA B O 1
ATOM 2896 N N . ILE B 1 63 ? -0.681 -0.156 -24.822 1.00 23.65 376 ILE B N 1
ATOM 2897 C CA . ILE B 1 63 ? -1.817 0.809 -24.872 1.00 23.67 376 ILE B CA 1
ATOM 2898 C C . ILE B 1 63 ? -2.486 0.730 -26.250 1.00 25.20 376 ILE B C 1
ATOM 2899 O O . ILE B 1 63 ? -3.738 0.651 -26.310 1.00 23.78 376 ILE B O 1
ATOM 2904 N N . ALA B 1 64 ? -1.692 0.764 -27.315 1.00 26.89 377 ALA B N 1
ATOM 2905 C CA . ALA B 1 64 ? -2.182 0.675 -28.708 1.00 28.64 377 ALA B CA 1
ATOM 2906 C C . ALA B 1 64 ? -2.909 -0.666 -28.862 1.00 27.93 377 ALA B C 1
ATOM 2907 O O . ALA B 1 64 ? -4.021 -0.673 -29.392 1.00 31.63 377 ALA B O 1
ATOM 2909 N N . ASP B 1 65 ? -2.342 -1.749 -28.335 1.00 27.35 378 ASP B N 1
ATOM 2910 C CA . ASP B 1 65 ? -2.925 -3.113 -28.441 1.00 26.97 378 ASP B CA 1
ATOM 2911 C C . ASP B 1 65 ? -4.269 -3.187 -27.701 1.00 29.65 378 ASP B C 1
ATOM 2912 O O . ASP B 1 65 ? -5.097 -4.050 -28.061 1.00 28.89 378 ASP B O 1
ATOM 2917 N N . ALA B 1 66 ? -4.462 -2.365 -26.668 1.00 28.87 379 ALA B N 1
ATOM 2918 C CA . ALA B 1 66 ? -5.689 -2.345 -25.843 1.00 29.23 379 ALA B CA 1
ATOM 2919 C C . ALA B 1 66 ? -6.729 -1.468 -26.536 1.00 28.91 379 ALA B C 1
ATOM 2920 O O . ALA B 1 66 ? -7.890 -1.544 -26.152 1.00 27.09 379 ALA B O 1
ATOM 2922 N N . GLY B 1 67 ? -6.293 -0.665 -27.510 1.00 29.87 380 GLY B N 1
ATOM 2923 C CA . GLY B 1 67 ? -7.134 0.283 -28.263 1.00 30.50 380 GLY B CA 1
ATOM 2924 C C . GLY B 1 67 ? -7.732 1.335 -27.354 1.00 31.17 380 GLY B C 1
ATOM 2925 O O . GLY B 1 67 ? -8.877 1.741 -27.607 1.00 33.22 380 GLY B O 1
ATOM 2926 N N . ILE B 1 68 ? -6.986 1.736 -26.321 1.00 30.54 381 ILE B N 1
ATOM 2927 C CA . ILE B 1 68 ? -7.339 2.840 -25.383 1.00 29.41 381 ILE B CA 1
ATOM 2928 C C . ILE B 1 68 ? -6.365 3.997 -25.592 1.00 28.87 381 ILE B C 1
ATOM 2929 O O . ILE B 1 68 ? -5.423 3.881 -26.433 1.00 28.50 381 ILE B O 1
ATOM 2934 N N . GLN B 1 69 ? -6.605 5.055 -24.818 1.00 28.69 382 GLN B N 1
ATOM 2935 C CA . GLN B 1 69 ? -5.873 6.340 -24.791 1.00 28.32 382 GLN B CA 1
ATOM 2936 C C . GLN B 1 69 ? -5.154 6.419 -23.446 1.00 26.46 382 GLN B C 1
ATOM 2937 O O . GLN B 1 69 ? -5.636 5.851 -22.472 1.00 27.03 382 GLN B O 1
ATOM 2943 N N . PRO B 1 70 ? -3.990 7.104 -23.340 1.00 25.64 383 PRO B N 1
ATOM 2944 C CA . PRO B 1 70 ? -3.329 7.325 -22.052 1.00 24.19 383 PRO B CA 1
ATOM 2945 C C . PRO B 1 70 ? -4.239 7.840 -20.918 1.00 22.44 383 PRO B C 1
ATOM 2946 O O . PRO B 1 70 ? -4.075 7.432 -19.787 1.00 18.97 383 PRO B O 1
ATOM 2950 N N . GLU B 1 71 ? -5.196 8.705 -21.242 1.00 24.99 384 GLU B N 1
ATOM 2951 C CA . GLU B 1 71 ? -6.142 9.316 -20.258 1.00 27.92 384 GLU B CA 1
ATOM 2952 C C . GLU B 1 71 ? -7.070 8.248 -19.649 1.00 27.22 384 GLU B C 1
ATOM 2953 O O . GLU B 1 71 ? -7.662 8.538 -18.602 1.00 27.26 384 GLU B O 1
ATOM 2959 N N . ASP B 1 72 ? -7.166 7.049 -20.237 1.00 26.01 385 ASP B N 1
ATOM 2960 C CA . ASP B 1 72 ? -8.020 5.946 -19.730 1.00 25.74 385 ASP B CA 1
ATOM 2961 C C . ASP B 1 72 ? -7.313 5.197 -18.584 1.00 26.76 385 ASP B C 1
ATOM 2962 O O . ASP B 1 72 ? -8.018 4.546 -17.786 1.00 25.77 385 ASP B O 1
ATOM 2967 N N . ILE B 1 73 ? -5.975 5.207 -18.532 1.00 25.67 386 ILE B N 1
ATOM 2968 C CA . ILE B 1 73 ? -5.203 4.442 -17.510 1.00 25.29 386 ILE B CA 1
ATOM 2969 C C . ILE B 1 73 ? -5.525 5.033 -16.132 1.00 22.26 386 ILE B C 1
ATOM 2970 O O . ILE B 1 73 ? -5.452 6.242 -16.018 1.00 20.28 386 ILE B O 1
ATOM 2975 N N . ASP B 1 74 ? -5.930 4.203 -15.157 1.00 21.34 387 ASP B N 1
ATOM 2976 C CA . ASP B 1 74 ? -6.317 4.675 -13.800 1.00 22.53 387 ASP B CA 1
ATOM 2977 C C . ASP B 1 74 ? -5.315 4.170 -12.758 1.00 21.57 387 ASP B C 1
ATOM 2978 O O . ASP B 1 74 ? -5.515 4.486 -11.579 1.00 23.92 387 ASP B O 1
ATOM 2983 N N . MET B 1 75 ? -4.246 3.479 -13.165 1.00 21.47 388 MET B N 1
ATOM 2984 C CA . MET B 1 75 ? -3.163 3.036 -12.244 1.00 21.10 388 MET B CA 1
ATOM 2985 C C . MET B 1 75 ? -1.997 2.470 -13.056 1.00 21.49 388 MET B C 1
ATOM 2986 O O . MET B 1 75 ? -2.267 1.771 -14.066 1.00 22.38 388 MET B O 1
ATOM 2991 N N . ILE B 1 76 ? -0.765 2.793 -12.641 1.00 19.65 389 ILE B N 1
ATOM 2992 C CA . ILE B 1 76 ? 0.495 2.225 -13.200 1.00 19.18 389 ILE B CA 1
ATOM 2993 C C . ILE B 1 76 ? 1.207 1.415 -12.111 1.00 18.55 389 ILE B C 1
ATOM 2994 O O . ILE B 1 76 ? 1.582 2.001 -11.069 1.00 19.54 389 ILE B O 1
ATOM 2999 N N . ILE B 1 77 ? 1.432 0.123 -12.353 1.00 17.82 390 ILE B N 1
ATOM 3000 C CA . ILE B 1 77 ? 2.230 -0.755 -11.448 1.00 18.12 390 ILE B CA 1
ATOM 3001 C C . ILE B 1 77 ? 3.412 -1.296 -12.254 1.00 18.48 390 ILE B C 1
ATOM 3002 O O . ILE B 1 77 ? 3.175 -1.961 -13.254 1.00 17.85 390 ILE B O 1
ATOM 3007 N N . VAL B 1 78 ? 4.638 -1.046 -11.802 1.00 18.37 391 VAL B N 1
ATOM 3008 C CA . VAL B 1 78 ? 5.860 -1.587 -12.449 1.00 17.92 391 VAL B CA 1
ATOM 3009 C C . VAL B 1 78 ? 6.497 -2.601 -11.507 1.00 17.67 391 VAL B C 1
ATOM 3010 O O . VAL B 1 78 ? 6.843 -2.215 -10.389 1.00 17.08 391 VAL B O 1
ATOM 3014 N N . ALA B 1 79 ? 6.656 -3.833 -11.991 1.00 16.38 392 ALA B N 1
ATOM 3015 C CA . ALA B 1 79 ? 7.424 -4.910 -11.344 1.00 16.40 392 ALA B CA 1
ATOM 3016 C C . ALA B 1 79 ? 8.864 -4.829 -11.858 1.00 17.12 392 ALA B C 1
ATOM 3017 O O . ALA B 1 79 ? 9.077 -5.001 -13.089 1.00 18.13 392 ALA B O 1
ATOM 3019 N N . THR B 1 80 ? 9.802 -4.497 -10.971 1.00 16.01 393 THR B N 1
ATOM 3020 C CA . THR B 1 80 ? 11.242 -4.326 -11.298 1.00 15.84 393 THR B CA 1
ATOM 3021 C C . THR B 1 80 ? 12.043 -4.531 -10.014 1.00 16.36 393 THR B C 1
ATOM 3022 O O . THR B 1 80 ? 11.512 -4.191 -8.958 1.00 16.40 393 THR B O 1
ATOM 3026 N N . ALA B 1 81 ? 13.242 -5.115 -10.123 1.00 16.30 394 ALA B N 1
ATOM 3027 C CA . ALA B 1 81 ? 14.259 -5.183 -9.048 1.00 16.14 394 ALA B CA 1
ATOM 3028 C C . ALA B 1 81 ? 15.422 -4.245 -9.399 1.00 16.35 394 ALA B C 1
ATOM 3029 O O . ALA B 1 81 ? 16.419 -4.263 -8.663 1.00 18.73 394 ALA B O 1
ATOM 3031 N N . THR B 1 82 ? 15.300 -3.463 -10.481 1.00 15.19 395 THR B N 1
ATOM 3032 C CA . THR B 1 82 ? 16.393 -2.635 -11.051 1.00 14.43 395 THR B CA 1
ATOM 3033 C C . THR B 1 82 ? 15.831 -1.296 -11.535 1.00 14.75 395 THR B C 1
ATOM 3034 O O . THR B 1 82 ? 16.332 -0.783 -12.530 1.00 14.34 395 THR B O 1
ATOM 3038 N N . GLY B 1 83 ? 14.812 -0.756 -10.869 1.00 14.57 396 GLY B N 1
ATOM 3039 C CA . GLY B 1 83 ? 14.336 0.606 -11.163 1.00 14.97 396 GLY B CA 1
ATOM 3040 C C . GLY B 1 83 ? 15.475 1.616 -11.217 1.00 14.19 396 GLY B C 1
ATOM 3041 O O . GLY B 1 83 ? 16.395 1.522 -10.423 1.00 13.87 396 GLY B O 1
ATOM 3042 N N . ASP B 1 84 ? 15.396 2.566 -12.138 1.00 13.92 397 ASP B N 1
ATOM 3043 C CA . ASP B 1 84 ? 16.378 3.666 -12.283 1.00 14.34 397 ASP B CA 1
ATOM 3044 C C . ASP B 1 84 ? 16.796 4.118 -10.883 1.00 15.02 397 ASP B C 1
ATOM 3045 O O . ASP B 1 84 ? 18.038 4.149 -10.580 1.00 16.38 397 ASP B O 1
ATOM 3050 N N . MET B 1 85 ? 15.800 4.466 -10.071 1.00 14.87 398 MET B N 1
ATOM 3051 C CA . MET B 1 85 ? 15.957 4.955 -8.681 1.00 15.14 398 MET B CA 1
ATOM 3052 C C . MET B 1 85 ? 14.825 4.396 -7.831 1.00 15.58 398 MET B C 1
ATOM 3053 O O . MET B 1 85 ? 13.770 4.032 -8.347 1.00 16.85 398 MET B O 1
ATOM 3058 N N . PRO B 1 86 ? 15.004 4.286 -6.496 1.00 15.67 399 PRO B N 1
ATOM 3059 C CA . PRO B 1 86 ? 13.882 3.967 -5.609 1.00 15.16 399 PRO B CA 1
ATOM 3060 C C . PRO B 1 86 ? 12.781 5.033 -5.569 1.00 15.92 399 PRO B C 1
ATOM 3061 O O . PRO B 1 86 ? 11.610 4.690 -5.319 1.00 16.91 399 PRO B O 1
ATOM 3065 N N . PHE B 1 87 ? 13.170 6.294 -5.768 1.00 15.22 400 PHE B N 1
ATOM 3066 C CA . PHE B 1 87 ? 12.249 7.441 -5.933 1.00 14.43 400 PHE B CA 1
ATOM 3067 C C . PHE B 1 87 ? 13.002 8.486 -6.749 1.00 14.84 400 PHE B C 1
ATOM 3068 O O . PHE B 1 87 ? 14.209 8.699 -6.548 1.00 15.82 400 PHE B O 1
ATOM 3076 N N . PRO B 1 88 ? 12.370 9.070 -7.781 1.00 13.78 401 PRO B N 1
ATOM 3077 C CA . PRO B 1 88 ? 11.071 8.601 -8.265 1.00 13.80 401 PRO B CA 1
ATOM 3078 C C . PRO B 1 88 ? 11.156 7.172 -8.825 1.00 13.44 401 PRO B C 1
ATOM 3079 O O . PRO B 1 88 ? 12.223 6.761 -9.225 1.00 15.63 401 PRO B O 1
ATOM 3083 N N . THR B 1 89 ? 10.028 6.478 -8.848 1.00 12.46 402 THR B N 1
ATOM 3084 C CA . THR B 1 89 ? 9.858 5.092 -9.342 1.00 12.37 402 THR B CA 1
ATOM 3085 C C . THR B 1 89 ? 9.754 5.067 -10.872 1.00 12.66 402 THR B C 1
ATOM 3086 O O . THR B 1 89 ? 9.528 6.116 -11.493 1.00 13.24 402 THR B O 1
ATOM 3090 N N . VAL B 1 90 ? 9.918 3.890 -11.450 1.00 12.31 403 VAL B N 1
ATOM 3091 C CA . VAL B 1 90 ? 9.687 3.678 -12.896 1.00 12.92 403 VAL B CA 1
ATOM 3092 C C . VAL B 1 90 ? 8.228 4.016 -13.203 1.00 13.73 403 VAL B C 1
ATOM 3093 O O . VAL B 1 90 ? 8.002 4.714 -14.180 1.00 14.06 403 VAL B O 1
ATOM 3097 N N . ALA B 1 91 ? 7.293 3.579 -12.354 1.00 14.10 404 ALA B N 1
ATOM 3098 C CA . ALA B 1 91 ? 5.850 3.881 -12.453 1.00 13.95 404 ALA B CA 1
ATOM 3099 C C . ALA B 1 91 ? 5.659 5.399 -12.501 1.00 14.38 404 ALA B C 1
ATOM 3100 O O . ALA B 1 91 ? 4.907 5.846 -13.384 1.00 15.03 404 ALA B O 1
ATOM 3102 N N . ASN B 1 92 ? 6.355 6.158 -11.646 1.00 14.34 405 ASN B N 1
ATOM 3103 C CA . ASN B 1 92 ? 6.257 7.647 -11.595 1.00 15.02 405 ASN B CA 1
ATOM 3104 C C . ASN B 1 92 ? 6.691 8.233 -12.941 1.00 16.27 405 ASN B C 1
ATOM 3105 O O . ASN B 1 92 ? 5.978 9.067 -13.483 1.00 17.27 405 ASN B O 1
ATOM 3110 N N . MET B 1 93 ? 7.829 7.794 -13.469 1.00 17.86 406 MET B N 1
ATOM 3111 C CA . MET B 1 93 ? 8.403 8.320 -14.728 1.00 17.52 406 MET B CA 1
ATOM 3112 C C . MET B 1 93 ? 7.449 7.984 -15.877 1.00 17.53 406 MET B C 1
ATOM 3113 O O . MET B 1 93 ? 7.315 8.813 -16.787 1.00 18.27 406 MET B O 1
ATOM 3118 N N . LEU B 1 94 ? 6.777 6.830 -15.818 1.00 18.07 407 LEU B N 1
ATOM 3119 C CA . LEU B 1 94 ? 5.785 6.422 -16.844 1.00 19.19 407 LEU B CA 1
ATOM 3120 C C . LEU B 1 94 ? 4.553 7.332 -16.742 1.00 19.36 407 LEU B C 1
ATOM 3121 O O . LEU B 1 94 ? 3.953 7.694 -17.775 1.00 18.74 407 LEU B O 1
ATOM 3126 N N . GLN B 1 95 ? 4.149 7.682 -15.531 1.00 20.07 408 GLN B N 1
ATOM 3127 C CA . GLN B 1 95 ? 3.015 8.614 -15.357 1.00 20.99 408 GLN B CA 1
ATOM 3128 C C . GLN B 1 95 ? 3.256 9.837 -16.248 1.00 22.05 408 GLN B C 1
ATOM 3129 O O . GLN B 1 95 ? 2.302 10.276 -16.924 1.00 24.52 408 GLN B O 1
ATOM 3135 N N . GLU B 1 96 ? 4.480 10.364 -16.248 1.00 23.33 409 GLU B N 1
ATOM 3136 C CA . GLU B 1 96 ? 4.835 11.591 -17.002 1.00 25.04 409 GLU B CA 1
ATOM 3137 C C . GLU B 1 96 ? 4.936 11.256 -18.502 1.00 22.93 409 GLU B C 1
ATOM 3138 O O . GLU B 1 96 ? 4.275 11.938 -19.285 1.00 24.13 409 GLU B O 1
ATOM 3144 N N . ARG B 1 97 ? 5.807 10.321 -18.888 1.00 22.92 410 ARG B N 1
ATOM 3145 C CA . ARG B 1 97 ? 6.199 10.094 -20.312 1.00 23.24 410 ARG B CA 1
ATOM 3146 C C . ARG B 1 97 ? 5.014 9.543 -21.114 1.00 20.37 410 ARG B C 1
ATOM 3147 O O . ARG B 1 97 ? 4.959 9.818 -22.303 1.00 21.58 410 ARG B O 1
ATOM 3155 N N . LEU B 1 98 ? 4.131 8.754 -20.506 1.00 19.32 411 LEU B N 1
ATOM 3156 C CA . LEU B 1 98 ? 2.943 8.194 -21.207 1.00 19.26 411 LEU B CA 1
ATOM 3157 C C . LEU B 1 98 ? 1.852 9.263 -21.343 1.00 19.36 411 LEU B C 1
ATOM 3158 O O . LEU B 1 98 ? 1.032 9.110 -22.242 1.00 19.72 411 LEU B O 1
ATOM 3163 N N . GLY B 1 99 ? 1.844 10.298 -20.498 1.00 20.28 412 GLY B N 1
ATOM 3164 C CA . GLY B 1 99 ? 0.879 11.412 -20.587 1.00 20.09 412 GLY B CA 1
ATOM 3165 C C . GLY B 1 99 ? -0.464 11.028 -19.985 1.00 21.23 412 GLY B C 1
ATOM 3166 O O . GLY B 1 99 ? -1.501 11.495 -20.496 1.00 23.24 412 GLY B O 1
ATOM 3167 N N . THR B 1 100 ? -0.468 10.223 -18.917 1.00 20.08 413 THR B N 1
ATOM 3168 C CA . THR B 1 100 ? -1.704 9.791 -18.228 1.00 19.11 413 THR B CA 1
ATOM 3169 C C . THR B 1 100 ? -2.142 10.919 -17.298 1.00 19.55 413 THR B C 1
ATOM 3170 O O . THR B 1 100 ? -1.380 11.869 -17.125 1.00 20.40 413 THR B O 1
ATOM 3174 N N . GLY B 1 101 ? -3.359 10.849 -16.766 1.00 19.55 414 GLY B N 1
ATOM 3175 C CA . GLY B 1 101 ? -3.718 11.666 -15.599 1.00 20.79 414 GLY B CA 1
ATOM 3176 C C . GLY B 1 101 ? -2.783 11.375 -14.428 1.00 20.57 414 GLY B C 1
ATOM 3177 O O . GLY B 1 101 ? -1.849 10.526 -14.550 1.00 19.53 414 GLY B O 1
ATOM 3178 N N . LYS B 1 102 ? -3.007 12.078 -13.325 1.00 19.55 415 LYS B N 1
ATOM 317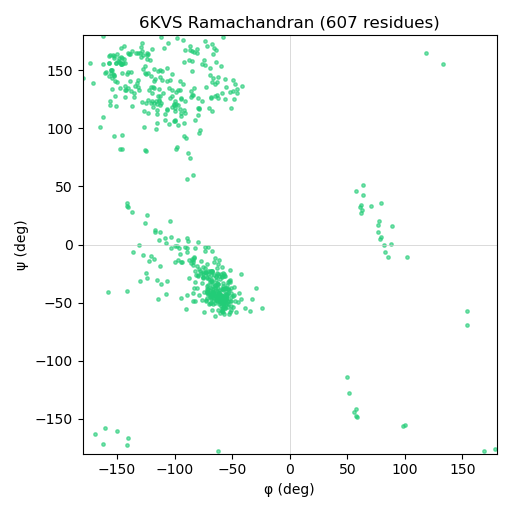9 C CA . LYS B 1 102 ? -2.138 12.034 -12.129 1.00 19.60 415 LYS B CA 1
ATOM 3180 C C . LYS B 1 102 ? -2.528 10.837 -11.251 1.00 17.81 415 LYS B C 1
ATOM 3181 O O . LYS B 1 102 ? -2.914 11.043 -10.103 1.00 18.23 415 LYS B O 1
ATOM 3187 N N . VAL B 1 103 ? -2.440 9.628 -11.796 1.00 17.15 416 VAL B N 1
ATOM 3188 C CA . VAL B 1 103 ? -2.996 8.388 -11.178 1.00 16.52 416 VAL B CA 1
ATOM 3189 C C . VAL B 1 103 ? -1.960 7.767 -10.217 1.00 16.01 416 VAL B C 1
ATOM 3190 O O . VAL B 1 103 ? -0.753 8.026 -10.342 1.00 14.59 416 VAL B O 1
ATOM 3194 N N . ALA B 1 104 ? -2.435 6.950 -9.288 1.00 15.45 417 ALA B N 1
ATOM 3195 C CA . ALA B 1 104 ? -1.594 6.110 -8.419 1.00 15.89 417 ALA B CA 1
ATOM 3196 C C . ALA B 1 104 ? -0.533 5.426 -9.283 1.00 15.57 417 ALA B C 1
ATOM 3197 O O . ALA B 1 104 ? -0.899 4.849 -10.334 1.00 16.03 417 ALA B O 1
ATOM 3199 N N . SER B 1 105 ? 0.732 5.506 -8.875 1.00 15.11 418 SER B N 1
ATOM 3200 C CA . SER B 1 105 ? 1.822 4.754 -9.531 1.00 15.22 418 SER B CA 1
ATOM 3201 C C . SER B 1 105 ? 2.840 4.280 -8.491 1.00 14.97 418 SER B C 1
ATOM 3202 O O . SER B 1 105 ? 3.207 5.053 -7.617 1.00 15.76 418 SER B O 1
ATOM 3205 N N . MET B 1 106 ? 3.282 3.032 -8.607 1.00 15.29 419 MET B N 1
ATOM 3206 C CA . MET B 1 106 ? 4.233 2.419 -7.648 1.00 15.26 419 MET B CA 1
ATOM 3207 C C . MET B 1 106 ? 5.021 1.283 -8.323 1.00 15.55 419 MET B C 1
ATOM 3208 O O . MET B 1 106 ? 4.506 0.624 -9.239 1.00 14.31 419 MET B O 1
ATOM 3216 N N . ASP B 1 107 ? 6.243 1.066 -7.861 1.00 16.16 420 ASP B N 1
ATOM 3217 C CA . ASP B 1 107 ? 7.047 -0.107 -8.254 1.00 15.80 420 ASP B CA 1
ATOM 3218 C C . ASP B 1 107 ? 6.846 -1.173 -7.181 1.00 16.56 420 ASP B C 1
ATOM 3219 O O . ASP B 1 107 ? 6.766 -0.800 -6.001 1.00 17.64 420 ASP B O 1
ATOM 3224 N N . GLN B 1 108 ? 6.742 -2.433 -7.594 1.00 16.69 421 GLN B N 1
ATOM 3225 C CA . GLN B 1 108 ? 6.564 -3.602 -6.704 1.00 17.71 421 GLN B CA 1
ATOM 3226 C C . GLN B 1 108 ? 7.744 -4.541 -6.905 1.00 17.09 421 GLN B C 1
ATOM 3227 O O . GLN B 1 108 ? 8.030 -4.834 -8.072 1.00 17.01 421 GLN B O 1
ATOM 3233 N N . LEU B 1 109 ? 8.394 -4.981 -5.818 1.00 16.76 422 LEU B N 1
ATOM 3234 C CA . LEU B 1 109 ? 9.557 -5.919 -5.863 1.00 17.25 422 LEU B CA 1
ATOM 3235 C C . LEU B 1 109 ? 9.128 -7.298 -5.342 1.00 16.85 422 LEU B C 1
ATOM 3236 O O . LEU B 1 109 ? 8.777 -7.432 -4.156 1.00 17.89 422 LEU B O 1
ATOM 3241 N N . ALA B 1 110 ? 9.109 -8.267 -6.246 1.00 16.92 423 ALA B N 1
ATOM 3242 C CA . ALA B 1 110 ? 9.088 -9.721 -5.995 1.00 15.79 423 ALA B CA 1
ATOM 3243 C C . ALA B 1 110 ? 10.071 -10.399 -6.977 1.00 16.07 423 ALA B C 1
ATOM 3244 O O . ALA B 1 110 ? 9.820 -11.588 -7.364 1.00 14.13 423 ALA B O 1
ATOM 3246 N N . ALA B 1 111 ? 11.117 -9.651 -7.390 1.00 15.40 424 ALA B N 1
ATOM 3247 C CA . ALA B 1 111 ? 12.233 -10.117 -8.246 1.00 16.63 424 ALA B CA 1
ATOM 3248 C C . ALA B 1 111 ? 11.598 -10.682 -9.516 1.00 16.98 424 ALA B C 1
ATOM 3249 O O . ALA B 1 111 ? 10.630 -10.110 -9.987 1.00 18.76 424 ALA B O 1
ATOM 3251 N N . CYS B 1 112 ? 12.096 -11.735 -10.140 1.00 16.92 425 CYS B N 1
ATOM 3252 C CA . CYS B 1 112 ? 11.664 -12.656 -11.180 1.00 17.67 425 CYS B CA 1
ATOM 3253 C C . CYS B 1 112 ? 10.172 -12.932 -11.317 1.00 17.14 425 CYS B C 1
ATOM 3254 O O . CYS B 1 112 ? 9.642 -12.902 -12.424 1.00 17.93 425 CYS B O 1
ATOM 3257 N N . SER B 1 113 ? 9.496 -12.997 -10.149 1.00 16.83 426 SER B N 1
ATOM 3258 C CA . SER B 1 113 ? 8.080 -13.309 -10.023 1.00 17.50 426 SER B CA 1
ATOM 3259 C C . SER B 1 113 ? 7.224 -12.032 -10.091 1.00 17.79 426 SER B C 1
ATOM 3260 O O . SER B 1 113 ? 6.013 -12.122 -10.000 1.00 16.33 426 SER B O 1
ATOM 3263 N N . GLY B 1 114 ? 7.841 -10.857 -10.192 1.00 19.49 427 GLY B N 1
ATOM 3264 C CA . GLY B 1 114 ? 7.153 -9.577 -9.942 1.00 19.32 427 GLY B CA 1
ATOM 3265 C C . GLY B 1 114 ? 5.999 -9.344 -10.891 1.00 18.67 427 GLY B C 1
ATOM 3266 O O . GLY B 1 114 ? 5.000 -8.767 -10.457 1.00 22.11 427 GLY B O 1
ATOM 3267 N N . PHE B 1 115 ? 6.150 -9.710 -12.160 1.00 17.64 428 PHE B N 1
ATOM 3268 C CA . PHE B 1 115 ? 5.139 -9.432 -13.199 1.00 17.54 428 PHE B CA 1
ATOM 3269 C C . PHE B 1 115 ? 3.833 -10.132 -12.797 1.00 18.91 428 PHE B C 1
ATOM 3270 O O . PHE B 1 115 ? 2.755 -9.525 -12.836 1.00 18.79 428 PHE B O 1
ATOM 3278 N N . MET B 1 116 ? 3.935 -11.413 -12.443 1.00 19.57 429 MET B N 1
ATOM 3279 C CA . MET B 1 116 ? 2.789 -12.223 -11.956 1.00 19.55 429 MET B CA 1
ATOM 3280 C C . MET B 1 116 ? 2.213 -11.579 -10.684 1.00 17.65 429 MET B C 1
ATOM 3281 O O . MET B 1 116 ? 1.008 -11.484 -10.603 1.00 14.89 429 MET B O 1
ATOM 3286 N N . TYR B 1 117 ? 3.062 -11.155 -9.739 1.00 18.03 430 TYR B N 1
ATOM 3287 C CA . TYR B 1 117 ? 2.649 -10.496 -8.464 1.00 18.82 430 TYR B CA 1
ATOM 3288 C C . TYR B 1 117 ? 1.769 -9.287 -8.827 1.00 19.40 430 TYR B C 1
ATOM 3289 O O . TYR B 1 117 ? 0.674 -9.080 -8.245 1.00 17.69 430 TYR B O 1
ATOM 3298 N N . SER B 1 118 ? 2.215 -8.504 -9.807 1.00 18.31 431 SER B N 1
ATOM 3299 C CA . SER B 1 118 ? 1.642 -7.165 -10.062 1.00 19.74 431 SER B CA 1
ATOM 3300 C C . SER B 1 118 ? 0.350 -7.286 -10.858 1.00 20.09 431 SER B C 1
ATOM 3301 O O . SER B 1 118 ? -0.578 -6.528 -10.563 1.00 21.33 431 SER B O 1
ATOM 3304 N N . MET B 1 119 ? 0.266 -8.220 -11.801 1.00 18.90 432 MET B N 1
ATOM 3305 C CA . MET B 1 119 ? -1.022 -8.505 -12.477 1.00 18.69 432 MET B CA 1
ATOM 3306 C C . MET B 1 119 ? -2.065 -8.916 -11.416 1.00 19.93 432 MET B C 1
ATOM 3307 O O . MET B 1 119 ? -3.194 -8.425 -11.458 1.00 19.90 432 MET B O 1
ATOM 3312 N N . ILE B 1 120 ? -1.703 -9.791 -10.481 1.00 20.62 433 ILE B N 1
ATOM 3313 C CA . ILE B 1 120 ? -2.612 -10.174 -9.369 1.00 22.83 433 ILE B CA 1
ATOM 3314 C C . ILE B 1 120 ? -2.972 -8.905 -8.592 1.00 22.79 433 ILE B C 1
ATOM 3315 O O . ILE B 1 120 ? -4.178 -8.717 -8.293 1.00 23.54 433 ILE B O 1
ATOM 3320 N N . THR B 1 121 ? -1.996 -8.038 -8.307 1.00 20.54 434 THR B N 1
ATOM 3321 C CA . THR B 1 121 ? -2.285 -6.773 -7.591 1.00 20.62 434 THR B CA 1
ATOM 3322 C C . THR B 1 121 ? -3.329 -6.006 -8.398 1.00 20.17 434 THR B C 1
ATOM 3323 O O . THR B 1 121 ? -4.338 -5.637 -7.791 1.00 23.13 434 THR B O 1
ATOM 3327 N N . ALA B 1 122 ? -3.112 -5.827 -9.706 1.00 19.20 435 ALA B N 1
ATOM 3328 C CA . ALA B 1 122 ? -4.022 -5.109 -10.616 1.00 18.65 435 ALA B CA 1
ATOM 3329 C C . ALA B 1 122 ? -5.413 -5.749 -10.537 1.00 18.97 435 ALA B C 1
ATOM 3330 O O . ALA B 1 122 ? -6.418 -5.013 -10.488 1.00 17.76 435 ALA B O 1
ATOM 3332 N N . LYS B 1 123 ? -5.489 -7.076 -10.492 1.00 20.25 436 LYS B N 1
ATOM 3333 C CA . LYS B 1 123 ? -6.796 -7.781 -10.505 1.00 20.94 436 LYS B CA 1
ATOM 3334 C C . LYS B 1 123 ? -7.608 -7.368 -9.272 1.00 20.84 436 LYS B C 1
ATOM 3335 O O . LYS B 1 123 ? -8.828 -7.128 -9.426 1.00 21.75 436 LYS B O 1
ATOM 3341 N N . GLN B 1 124 ? -6.979 -7.332 -8.092 1.00 20.40 437 GLN B N 1
ATOM 3342 C CA . GLN B 1 124 ? -7.660 -6.989 -6.813 1.00 20.16 437 GLN B CA 1
ATOM 3343 C C . GLN B 1 124 ? -8.308 -5.611 -7.007 1.00 20.97 437 GLN B C 1
ATOM 3344 O O . GLN B 1 124 ? -9.497 -5.451 -6.645 1.00 18.85 437 GLN B O 1
ATOM 3350 N N . TYR B 1 125 ? -7.581 -4.660 -7.613 1.00 21.61 438 TYR B N 1
ATOM 3351 C CA . TYR B 1 125 ? -8.067 -3.266 -7.800 1.00 21.64 438 TYR B CA 1
ATOM 3352 C C . TYR B 1 125 ? -9.253 -3.265 -8.763 1.00 23.33 438 TYR B C 1
ATOM 3353 O O . TYR B 1 125 ? -10.198 -2.488 -8.488 1.00 23.98 438 TYR B O 1
ATOM 3362 N N . VAL B 1 126 ? -9.201 -4.046 -9.858 1.00 23.95 439 VAL B N 1
ATOM 3363 C CA . VAL B 1 126 ? -10.306 -4.069 -10.867 1.00 26.72 439 VAL B CA 1
ATOM 3364 C C . VAL B 1 126 ? -11.568 -4.704 -10.262 1.00 27.36 439 VAL B C 1
ATOM 3365 O O . VAL B 1 126 ? -12.640 -4.180 -10.527 1.00 31.81 439 VAL B O 1
ATOM 3369 N N . GLN B 1 127 ? -11.437 -5.808 -9.520 1.00 30.54 440 GLN B N 1
ATOM 3370 C CA . GLN B 1 127 ? -12.556 -6.561 -8.871 1.00 33.79 440 GLN B CA 1
ATOM 3371 C C . GLN B 1 127 ? -13.363 -5.676 -7.909 1.00 29.60 440 GLN B C 1
ATOM 3372 O O . GLN B 1 127 ? -14.519 -6.012 -7.654 1.00 27.90 440 GLN B O 1
ATOM 3378 N N . SER B 1 128 ? -12.765 -4.610 -7.375 1.00 29.75 441 SER B N 1
ATOM 3379 C CA . SER B 1 128 ? -13.400 -3.645 -6.440 1.00 28.59 441 SER B CA 1
ATOM 3380 C C . SER B 1 128 ? -14.392 -2.737 -7.190 1.00 30.01 441 SER B C 1
ATOM 3381 O O . SER B 1 128 ? -15.249 -2.138 -6.519 1.00 27.96 441 SER B O 1
ATOM 3384 N N . GLY B 1 129 ? -14.264 -2.622 -8.521 1.00 29.19 442 GLY B N 1
ATOM 3385 C CA . GLY B 1 129 ? -15.132 -1.779 -9.367 1.00 29.57 442 GLY B CA 1
ATOM 3386 C C . GLY B 1 129 ? -14.637 -0.341 -9.498 1.00 28.86 442 GLY B C 1
ATOM 3387 O O . GLY B 1 129 ? -15.272 0.418 -10.241 1.00 33.53 442 GLY B O 1
ATOM 3388 N N . ASP B 1 130 ? -13.516 0.022 -8.874 1.00 28.33 443 ASP B N 1
ATOM 3389 C CA . ASP B 1 130 ? -13.011 1.423 -8.854 1.00 28.70 443 ASP B CA 1
ATOM 3390 C C . ASP B 1 130 ? -11.932 1.642 -9.938 1.00 25.70 443 ASP B C 1
ATOM 3391 O O . ASP B 1 130 ? -11.621 2.812 -10.227 1.00 25.46 443 ASP B O 1
ATOM 3396 N N . TYR B 1 131 ? -11.385 0.581 -10.545 1.00 23.77 444 TYR B N 1
ATOM 3397 C CA . TYR B 1 131 ? -10.307 0.661 -11.568 1.00 21.46 444 TYR B CA 1
ATOM 3398 C C . TYR B 1 131 ? -10.677 -0.219 -12.762 1.00 22.36 444 TYR B C 1
ATOM 3399 O O . TYR B 1 131 ? -11.189 -1.331 -12.552 1.00 21.32 444 TYR B O 1
ATOM 3408 N N . HIS B 1 132 ? -10.421 0.291 -13.969 1.00 22.76 445 HIS B N 1
ATOM 3409 C CA . HIS B 1 132 ? -10.889 -0.275 -15.263 1.00 24.38 445 HIS B CA 1
ATOM 3410 C C . HIS B 1 132 ? -9.740 -0.552 -16.248 1.00 23.76 445 HIS B C 1
ATOM 3411 O O . HIS B 1 132 ? -9.949 -1.378 -17.165 1.00 21.94 445 HIS B O 1
ATOM 3418 N N . ASN B 1 133 ? -8.603 0.135 -16.123 1.00 22.56 446 ASN B N 1
ATOM 3419 C CA . ASN B 1 133 ? -7.489 0.049 -17.106 1.00 23.94 446 ASN B CA 1
ATOM 3420 C C . ASN B 1 133 ? -6.158 0.229 -16.384 1.00 22.24 446 ASN B C 1
ATOM 3421 O O . ASN B 1 133 ? -5.633 1.355 -16.375 1.00 23.40 446 ASN B O 1
ATOM 3426 N N . ILE B 1 134 ? -5.643 -0.838 -15.790 1.00 20.66 447 ILE B N 1
ATOM 3427 C CA . ILE B 1 134 ? -4.401 -0.746 -14.975 1.00 20.43 447 ILE B CA 1
ATOM 3428 C C . ILE B 1 134 ? -3.236 -1.217 -15.845 1.00 19.42 447 ILE B C 1
ATOM 3429 O O . ILE B 1 134 ? -3.292 -2.376 -16.331 1.00 18.17 447 ILE B O 1
ATOM 3434 N N . LEU B 1 135 ? -2.247 -0.340 -16.043 1.00 18.46 448 LEU B N 1
ATOM 3435 C CA . LEU B 1 135 ? -0.978 -0.667 -16.744 1.00 17.60 448 LEU B CA 1
ATOM 3436 C C . LEU B 1 135 ? -0.102 -1.476 -15.792 1.00 18.03 448 LEU B C 1
ATOM 3437 O O . LEU B 1 135 ? 0.156 -0.997 -14.669 1.00 17.83 448 LEU B O 1
ATOM 3442 N N . VAL B 1 136 ? 0.312 -2.670 -16.208 1.00 17.73 449 VAL B N 1
ATOM 3443 C CA . VAL B 1 136 ? 1.218 -3.521 -15.394 1.00 17.77 449 VAL B CA 1
ATOM 3444 C C . VAL B 1 136 ? 2.410 -3.829 -16.286 1.00 18.64 449 VAL B C 1
ATOM 3445 O O . VAL B 1 136 ? 2.207 -4.335 -17.404 1.00 18.91 449 VAL B O 1
ATOM 3449 N N . VAL B 1 137 ? 3.587 -3.448 -15.800 1.00 18.79 450 VAL B N 1
ATOM 3450 C CA . VAL B 1 137 ? 4.894 -3.551 -16.494 1.00 18.77 450 VAL B CA 1
ATOM 3451 C C . VAL B 1 137 ? 5.719 -4.560 -15.711 1.00 18.14 450 VAL B C 1
ATOM 3452 O O . VAL B 1 137 ? 5.690 -4.493 -14.480 1.00 19.16 450 VAL B O 1
ATOM 3456 N N . GLY B 1 138 ? 6.355 -5.490 -16.415 1.00 18.30 451 GLY B N 1
ATOM 3457 C CA . GLY B 1 138 ? 7.511 -6.253 -15.933 1.00 18.05 451 GLY B CA 1
ATOM 3458 C C . GLY B 1 138 ? 8.738 -5.787 -16.664 1.00 16.84 451 GLY B C 1
ATOM 3459 O O . GLY B 1 138 ? 8.844 -6.076 -17.833 1.00 17.30 451 GLY B O 1
ATOM 3460 N N . ALA B 1 139 ? 9.611 -5.046 -16.002 1.00 17.89 452 ALA B N 1
ATOM 3461 C CA . ALA B 1 139 ? 10.823 -4.448 -16.607 1.00 17.90 452 ALA B CA 1
ATOM 3462 C C . ALA B 1 139 ? 12.026 -4.639 -15.693 1.00 17.70 452 ALA B C 1
ATOM 3463 O O . ALA B 1 139 ? 12.002 -4.134 -14.563 1.00 19.75 452 ALA B O 1
ATOM 3465 N N . ASP B 1 140 ? 13.100 -5.199 -16.227 1.00 17.45 453 ASP B N 1
ATOM 3466 C CA . ASP B 1 140 ? 14.398 -5.269 -15.524 1.00 16.45 453 ASP B CA 1
ATOM 3467 C C . ASP B 1 140 ? 15.523 -5.005 -16.516 1.00 16.48 453 ASP B C 1
ATOM 3468 O O . ASP B 1 140 ? 15.469 -5.550 -17.619 1.00 16.77 453 ASP B O 1
ATOM 3473 N N . LYS B 1 141 ? 16.474 -4.157 -16.119 1.00 17.32 454 LYS B N 1
ATOM 3474 C CA . LYS B 1 141 ? 17.814 -4.062 -16.736 1.00 17.09 454 LYS B CA 1
ATOM 3475 C C . LYS B 1 141 ? 18.787 -4.866 -15.868 1.00 16.46 454 LYS B C 1
ATOM 3476 O O . LYS B 1 141 ? 19.522 -4.233 -15.063 1.00 14.75 454 LYS B O 1
ATOM 3482 N N . LEU B 1 142 ? 18.838 -6.193 -16.049 1.00 15.43 455 LEU B N 1
ATOM 3483 C CA . LEU B 1 142 ? 19.728 -7.063 -15.231 1.00 16.52 455 LEU B CA 1
ATOM 3484 C C . LEU B 1 142 ? 21.208 -6.826 -15.573 1.00 17.52 455 LEU B C 1
ATOM 3485 O O . LEU B 1 142 ? 22.071 -7.120 -14.696 1.00 17.18 455 LEU B O 1
ATOM 3490 N N . SER B 1 143 ? 21.504 -6.304 -16.771 1.00 18.46 456 SER B N 1
ATOM 3491 C CA . SER B 1 143 ? 22.873 -5.933 -17.208 1.00 19.99 456 SER B CA 1
ATOM 3492 C C . SER B 1 143 ? 23.545 -5.093 -16.121 1.00 19.81 456 SER B C 1
ATOM 3493 O O . SER B 1 143 ? 24.704 -5.345 -15.826 1.00 21.03 456 SER B O 1
ATOM 3496 N N . LYS B 1 144 ? 22.819 -4.141 -15.542 1.00 20.85 457 LYS B N 1
ATOM 3497 C CA . LYS B 1 144 ? 23.313 -3.204 -14.491 1.00 21.37 457 LYS B CA 1
ATOM 3498 C C . LYS B 1 144 ? 23.819 -3.937 -13.240 1.00 19.99 457 LYS B C 1
ATOM 3499 O O . LYS B 1 144 ? 24.627 -3.334 -12.551 1.00 20.03 457 LYS B O 1
ATOM 3505 N N . ILE B 1 145 ? 23.306 -5.133 -12.914 1.00 18.94 458 ILE B N 1
ATOM 3506 C CA . ILE B 1 145 ? 23.604 -5.840 -11.623 1.00 19.74 458 ILE B CA 1
ATOM 3507 C C . ILE B 1 145 ? 24.319 -7.167 -11.892 1.00 19.84 458 ILE B C 1
ATOM 3508 O O . ILE B 1 145 ? 24.432 -7.988 -10.940 1.00 17.70 458 ILE B O 1
ATOM 3513 N N . THR B 1 146 ? 24.760 -7.389 -13.133 1.00 20.28 459 THR B N 1
ATOM 3514 C CA . THR B 1 146 ? 25.481 -8.628 -13.519 1.00 22.18 459 THR B CA 1
ATOM 3515 C C . THR B 1 146 ? 26.959 -8.446 -13.179 1.00 24.24 459 THR B C 1
ATOM 3516 O O . THR B 1 146 ? 27.515 -7.396 -13.541 1.00 25.23 459 THR B O 1
ATOM 3520 N N . ASP B 1 147 ? 27.533 -9.407 -12.454 1.00 26.30 460 ASP B N 1
ATOM 3521 C CA . ASP B 1 147 ? 28.989 -9.492 -12.166 1.00 27.47 460 ASP B CA 1
ATOM 3522 C C . ASP B 1 147 ? 29.663 -10.058 -13.430 1.00 26.92 460 ASP B C 1
ATOM 3523 O O . ASP B 1 147 ? 29.673 -11.284 -13.581 1.00 23.92 460 ASP B O 1
ATOM 3528 N N . LEU B 1 148 ? 30.199 -9.201 -14.306 1.00 28.19 461 LEU B N 1
ATOM 3529 C CA . LEU B 1 148 ? 30.870 -9.632 -15.573 1.00 28.83 461 LEU B CA 1
ATOM 3530 C C . LEU B 1 148 ? 32.224 -10.314 -15.294 1.00 27.91 461 LEU B C 1
ATOM 3531 O O . LEU B 1 148 ? 32.831 -10.765 -16.265 1.00 28.16 461 LEU B O 1
ATOM 3536 N N . THR B 1 149 ? 32.679 -10.427 -14.041 1.00 27.03 462 THR B N 1
ATOM 3537 C CA . THR B 1 149 ? 33.900 -11.199 -13.696 1.00 26.70 462 THR B CA 1
ATOM 3538 C C . THR B 1 149 ? 33.534 -12.618 -13.237 1.00 28.07 462 THR B C 1
ATOM 3539 O O . THR B 1 149 ? 34.469 -13.370 -12.991 1.00 27.78 462 THR B O 1
ATOM 3543 N N . ASP B 1 150 ? 32.245 -12.987 -13.140 1.00 29.54 463 ASP B N 1
ATOM 3544 C CA . ASP B 1 150 ? 31.802 -14.332 -12.665 1.00 30.66 463 ASP B CA 1
ATOM 3545 C C . ASP B 1 150 ? 31.092 -15.057 -13.808 1.00 29.22 463 ASP B C 1
ATOM 3546 O O . ASP B 1 150 ? 29.937 -14.698 -14.113 1.00 30.10 463 ASP B O 1
ATOM 3551 N N . ARG B 1 151 ? 31.786 -16.022 -14.413 1.00 29.92 464 ARG B N 1
ATOM 3552 C CA . ARG B 1 151 ? 31.348 -16.791 -15.607 1.00 31.89 464 ARG B CA 1
ATOM 3553 C C . ARG B 1 151 ? 29.971 -17.422 -15.342 1.00 30.96 464 ARG B C 1
ATOM 3554 O O . ARG B 1 151 ? 29.189 -17.534 -16.301 1.00 27.94 464 ARG B O 1
ATOM 3562 N N . SER B 1 152 ? 29.708 -17.832 -14.092 1.00 30.18 465 SER B N 1
ATOM 3563 C CA . SER B 1 152 ? 28.463 -18.510 -13.644 1.00 31.10 465 SER B CA 1
ATOM 3564 C C . SER B 1 152 ? 27.264 -17.622 -13.942 1.00 28.43 465 SER B C 1
ATOM 3565 O O . SER B 1 152 ? 26.248 -18.165 -14.440 1.00 29.54 465 SER B O 1
ATOM 3568 N N . THR B 1 153 ? 27.370 -16.331 -13.614 1.00 23.45 466 THR B N 1
ATOM 3569 C CA . THR B 1 153 ? 26.209 -15.402 -13.674 1.00 22.83 466 THR B CA 1
ATOM 3570 C C . THR B 1 153 ? 26.329 -14.449 -14.867 1.00 21.16 466 THR B C 1
ATOM 3571 O O . THR B 1 153 ? 25.258 -14.079 -15.393 1.00 21.94 466 THR B O 1
ATOM 3575 N N . ALA B 1 154 ? 27.540 -14.075 -15.288 1.00 20.99 467 ALA B N 1
ATOM 3576 C CA . ALA B 1 154 ? 27.768 -13.058 -16.347 1.00 20.43 467 ALA B CA 1
ATOM 3577 C C . ALA B 1 154 ? 26.973 -13.416 -17.596 1.00 19.70 467 ALA B C 1
ATOM 3578 O O . ALA B 1 154 ? 26.551 -12.489 -18.293 1.00 23.43 467 ALA B O 1
ATOM 3580 N N . VAL B 1 155 ? 26.770 -14.702 -17.857 1.00 20.09 468 VAL B N 1
ATOM 3581 C CA . VAL B 1 155 ? 26.220 -15.216 -19.148 1.00 21.56 468 VAL B CA 1
ATOM 3582 C C . VAL B 1 155 ? 24.705 -15.424 -19.031 1.00 21.33 468 VAL B C 1
ATOM 3583 O O . VAL B 1 155 ? 24.074 -15.745 -20.078 1.00 19.93 468 VAL B O 1
ATOM 3587 N N . LEU B 1 156 ? 24.142 -15.290 -17.822 1.00 21.25 469 LEU B N 1
ATOM 3588 C CA . LEU B 1 156 ? 22.755 -15.727 -17.522 1.00 21.36 469 LEU B CA 1
ATOM 3589 C C . LEU B 1 156 ? 21.752 -14.664 -17.950 1.00 20.51 469 LEU B C 1
ATOM 3590 O O . LEU B 1 156 ? 20.624 -15.059 -18.330 1.00 21.85 469 LEU B O 1
ATOM 3595 N N . PHE B 1 157 ? 22.144 -13.387 -17.878 1.00 19.15 470 PHE B N 1
ATOM 3596 C CA . PHE B 1 157 ? 21.203 -12.254 -17.701 1.00 18.61 470 PHE B CA 1
ATOM 3597 C C . PHE B 1 157 ? 21.211 -11.297 -18.890 1.00 17.46 470 PHE B C 1
ATOM 3598 O O . PHE B 1 157 ? 22.273 -10.992 -19.473 1.00 16.40 470 PHE B O 1
ATOM 3606 N N . GLY B 1 158 ? 20.008 -10.812 -19.192 1.00 16.41 471 GLY B N 1
ATOM 3607 C CA . GLY B 1 158 ? 19.732 -9.756 -20.182 1.00 15.80 471 GLY B CA 1
ATOM 3608 C C . GLY B 1 158 ? 18.639 -8.821 -19.707 1.00 15.19 471 GLY B C 1
ATOM 3609 O O . GLY B 1 158 ? 18.183 -8.972 -18.544 1.00 13.85 471 GLY B O 1
ATOM 3610 N N . ASP B 1 159 ? 18.221 -7.925 -20.601 1.00 15.22 472 ASP B N 1
ATOM 3611 C CA . ASP B 1 159 ? 17.356 -6.759 -20.332 1.00 15.75 472 ASP B CA 1
ATOM 3612 C C . ASP B 1 159 ? 16.116 -6.844 -21.216 1.00 16.88 472 ASP B C 1
ATOM 3613 O O . ASP B 1 159 ? 16.220 -7.321 -22.373 1.00 15.88 472 ASP B O 1
ATOM 3618 N N . GLY B 1 160 ? 14.998 -6.335 -20.695 1.00 17.57 473 GLY B N 1
ATOM 3619 C CA . GLY B 1 160 ? 13.731 -6.210 -21.436 1.00 18.28 473 GLY B CA 1
ATOM 3620 C C . GLY B 1 160 ? 12.629 -5.639 -20.564 1.00 19.09 473 GLY B C 1
ATOM 3621 O O . GLY B 1 160 ? 12.922 -5.286 -19.377 1.00 19.47 473 GLY B O 1
ATOM 3622 N N . ALA B 1 161 ? 11.422 -5.577 -21.131 1.00 18.28 474 ALA B N 1
ATOM 3623 C CA . ALA B 1 161 ? 10.171 -5.146 -20.475 1.00 19.24 474 ALA B CA 1
ATOM 3624 C C . ALA B 1 161 ? 8.962 -5.784 -21.174 1.00 19.56 474 ALA B C 1
ATOM 3625 O O . ALA B 1 161 ? 8.961 -5.940 -22.402 1.00 19.68 474 ALA B O 1
ATOM 3627 N N . GLY B 1 162 ? 7.958 -6.138 -20.387 1.00 19.94 475 GLY B N 1
ATOM 3628 C CA . GLY B 1 162 ? 6.602 -6.437 -20.860 1.00 20.63 475 GLY B CA 1
ATOM 3629 C C . GLY B 1 162 ? 5.621 -5.504 -20.185 1.00 20.97 475 GLY B C 1
ATOM 3630 O O . GLY B 1 162 ? 5.945 -4.964 -19.082 1.00 19.85 475 GLY B O 1
ATOM 3631 N N . ALA B 1 163 ? 4.460 -5.337 -20.803 1.00 20.61 476 ALA B N 1
ATOM 3632 C CA . ALA B 1 163 ? 3.383 -4.466 -20.291 1.00 20.20 476 ALA B CA 1
ATOM 3633 C C . ALA B 1 163 ? 2.033 -5.065 -20.671 1.00 20.96 476 ALA B C 1
ATOM 3634 O O . ALA B 1 163 ? 1.865 -5.495 -21.839 1.00 21.19 476 ALA B O 1
ATOM 3636 N N . VAL B 1 164 ? 1.105 -5.100 -19.718 1.00 19.55 477 VAL B N 1
ATOM 3637 C CA . VAL B 1 164 ? -0.307 -5.436 -20.027 1.00 19.85 477 VAL B CA 1
ATOM 3638 C C . VAL B 1 164 ? -1.211 -4.321 -19.502 1.00 20.96 477 VAL B C 1
ATOM 3639 O O . VAL B 1 164 ? -0.812 -3.574 -18.571 1.00 21.47 477 VAL B O 1
ATOM 3643 N N . ILE B 1 165 ? -2.367 -4.179 -20.138 1.00 20.27 478 ILE B N 1
ATOM 3644 C CA . ILE B 1 165 ? -3.528 -3.460 -19.547 1.00 21.20 478 ILE B CA 1
ATOM 3645 C C . ILE B 1 165 ? -4.408 -4.528 -18.902 1.00 20.80 478 ILE B C 1
ATOM 3646 O O . ILE B 1 165 ? -4.855 -5.458 -19.623 1.00 21.23 478 ILE B O 1
ATOM 3651 N N . ILE B 1 166 ? -4.557 -4.441 -17.586 1.00 19.54 479 ILE B N 1
ATOM 3652 C CA . ILE B 1 166 ? -5.448 -5.325 -16.801 1.00 19.77 479 ILE B CA 1
ATOM 3653 C C . ILE B 1 166 ? -6.777 -4.591 -16.657 1.00 21.91 479 ILE B C 1
ATOM 3654 O O . ILE B 1 166 ? -6.767 -3.419 -16.187 1.00 21.13 479 ILE B O 1
ATOM 3659 N N . GLY B 1 167 ? -7.862 -5.268 -17.058 1.00 21.61 480 GLY B N 1
ATOM 3660 C CA . GLY B 1 167 ? -9.239 -4.764 -16.931 1.00 23.48 480 GLY B CA 1
ATOM 3661 C C . GLY B 1 167 ? -10.271 -5.841 -17.215 1.00 24.19 480 GLY B C 1
ATOM 3662 O O . GLY B 1 167 ? -9.921 -7.044 -17.222 1.00 21.99 480 GLY B O 1
ATOM 3663 N N . GLU B 1 168 ? -11.506 -5.418 -17.464 1.00 26.26 481 GLU B N 1
ATOM 3664 C CA . GLU B 1 168 ? -12.608 -6.365 -17.736 1.00 28.58 481 GLU B CA 1
ATOM 3665 C C . GLU B 1 168 ? -12.412 -6.951 -19.132 1.00 27.15 481 GLU B C 1
ATOM 3666 O O . GLU B 1 168 ? -12.091 -6.199 -20.085 1.00 23.50 481 GLU B O 1
ATOM 3672 N N . VAL B 1 169 ? -12.594 -8.265 -19.209 1.00 27.39 482 VAL B N 1
ATOM 3673 C CA . VAL B 1 169 ? -12.613 -9.051 -20.473 1.00 29.62 482 VAL B CA 1
ATOM 3674 C C . VAL B 1 169 ? -13.947 -9.814 -20.550 1.00 29.86 482 VAL B C 1
ATOM 3675 O O . VAL B 1 169 ? -14.617 -9.913 -19.500 1.00 27.35 482 VAL B O 1
ATOM 3679 N N . SER B 1 170 ? -14.307 -10.290 -21.754 1.00 32.06 483 SER B N 1
ATOM 3680 C CA . SER B 1 170 ? -15.577 -10.975 -22.114 1.00 35.77 483 SER B CA 1
ATOM 3681 C C . SER B 1 170 ? -15.684 -12.323 -21.388 1.00 38.13 483 SER B C 1
ATOM 3682 O O . SER B 1 170 ? -14.668 -12.755 -20.796 1.00 40.18 483 SER B O 1
ATOM 3685 N N . GLU B 1 171 ? -16.866 -12.953 -21.437 1.00 40.80 484 GLU B N 1
ATOM 3686 C CA . GLU B 1 171 ? -17.248 -14.152 -20.625 1.00 43.34 484 GLU B CA 1
ATOM 3687 C C . GLU B 1 171 ? -16.148 -15.225 -20.699 1.00 37.25 484 GLU B C 1
ATOM 3688 O O . GLU B 1 171 ? -15.748 -15.608 -21.820 1.00 41.28 484 GLU B O 1
ATOM 3694 N N . GLY B 1 172 ? -15.657 -15.661 -19.542 1.00 32.49 485 GLY B N 1
ATOM 3695 C CA . GLY B 1 172 ? -14.783 -16.840 -19.384 1.00 32.00 485 GLY B CA 1
ATOM 3696 C C . GLY B 1 172 ? -13.305 -16.557 -19.657 1.00 29.91 485 GLY B C 1
ATOM 3697 O O . GLY B 1 172 ? -12.488 -17.479 -19.433 1.00 26.33 485 GLY B O 1
ATOM 3698 N N . ARG B 1 173 ? -12.958 -15.356 -20.134 1.00 27.07 486 ARG B N 1
ATOM 3699 C CA . ARG B 1 173 ? -11.543 -14.991 -20.409 1.00 28.55 486 ARG B CA 1
ATOM 3700 C C . ARG B 1 173 ? -10.907 -14.442 -19.135 1.00 27.84 486 ARG B C 1
ATOM 3701 O O . ARG B 1 173 ? -11.644 -14.185 -18.159 1.00 27.06 486 ARG B O 1
ATOM 3709 N N . GLY B 1 174 ? -9.581 -14.314 -19.169 1.00 28.97 487 GLY B N 1
ATOM 3710 C CA . GLY B 1 174 ? -8.760 -13.611 -18.168 1.00 28.08 487 GLY B CA 1
ATOM 3711 C C . GLY B 1 174 ? -8.142 -14.571 -17.175 1.00 26.98 487 GLY B C 1
ATOM 3712 O O . GLY B 1 174 ? -7.988 -15.761 -17.496 1.00 25.35 487 GLY B O 1
ATOM 3713 N N . ILE B 1 175 ? -7.820 -14.062 -15.992 1.00 25.91 488 ILE B N 1
ATOM 3714 C CA . ILE B 1 175 ? -7.042 -14.802 -14.960 1.00 26.89 488 ILE B CA 1
ATOM 3715 C C . ILE B 1 175 ? -8.012 -15.772 -14.258 1.00 27.04 488 ILE B C 1
ATOM 3716 O O . ILE B 1 175 ? -8.999 -15.280 -13.674 1.00 25.84 488 ILE B O 1
ATOM 3721 N N . ILE B 1 176 ? -7.790 -17.090 -14.372 1.00 26.94 489 ILE B N 1
ATOM 3722 C CA . ILE B 1 176 ? -8.738 -18.140 -13.880 1.00 27.52 489 ILE B CA 1
ATOM 3723 C C . ILE B 1 176 ? -8.316 -18.569 -12.469 1.00 27.09 489 ILE B C 1
ATOM 3724 O O . ILE B 1 176 ? -9.181 -18.761 -11.594 1.00 30.51 489 ILE B O 1
ATOM 3729 N N . SER B 1 177 ? -7.027 -18.807 -12.279 1.00 25.52 490 SER B N 1
ATOM 3730 C CA . SER B 1 177 ? -6.457 -19.274 -10.997 1.00 24.99 490 SER B CA 1
ATOM 3731 C C . SER B 1 177 ? -5.082 -18.637 -10.840 1.00 23.22 490 SER B C 1
ATOM 3732 O O . SER B 1 177 ? -4.459 -18.278 -11.854 1.00 22.23 490 SER B O 1
ATOM 3735 N N . TYR B 1 178 ? -4.612 -18.520 -9.613 1.00 22.33 491 TYR B N 1
ATOM 3736 C CA . TYR B 1 178 ? -3.228 -18.076 -9.368 1.00 22.97 491 TYR B CA 1
ATOM 3737 C C . TYR B 1 178 ? -2.794 -18.553 -8.004 1.00 22.83 491 TYR B C 1
ATOM 3738 O O . TYR B 1 178 ? -3.653 -18.859 -7.152 1.00 19.52 491 TYR B O 1
ATOM 3747 N N . GLU B 1 179 ? -1.477 -18.542 -7.837 1.00 23.78 492 GLU B N 1
ATOM 3748 C CA . GLU B 1 179 ? -0.787 -18.765 -6.557 1.00 25.32 492 GLU B CA 1
ATOM 3749 C C . GLU B 1 179 ? 0.404 -17.808 -6.540 1.00 23.55 492 GLU B C 1
ATOM 3750 O O . GLU B 1 179 ? 1.034 -17.626 -7.588 1.00 22.79 492 GLU B O 1
ATOM 3756 N N A MET B 1 180 ? 0.684 -17.202 -5.386 0.50 21.47 493 MET B N 1
ATOM 3757 N N B MET B 1 180 ? 0.639 -17.174 -5.392 0.50 22.96 493 MET B N 1
ATOM 3758 C CA A MET B 1 180 ? 1.899 -16.381 -5.152 0.50 20.42 493 MET B CA 1
ATOM 3759 C CA B MET B 1 180 ? 1.858 -16.386 -5.094 0.50 22.73 493 MET B CA 1
ATOM 3760 C C A MET B 1 180 ? 2.440 -16.761 -3.776 0.50 20.62 493 MET B C 1
ATOM 3761 C C B MET B 1 180 ? 2.434 -16.940 -3.800 0.50 21.80 493 MET B C 1
ATOM 3762 O O A MET B 1 180 ? 1.630 -16.924 -2.864 0.50 20.62 493 MET B O 1
ATOM 3763 O O B MET B 1 180 ? 1.644 -17.420 -2.979 0.50 21.10 493 MET B O 1
ATOM 3772 N N . GLY B 1 181 ? 3.757 -16.924 -3.651 1.00 21.72 494 GLY B N 1
ATOM 3773 C CA . GLY B 1 181 ? 4.391 -17.364 -2.400 1.00 20.99 494 GLY B CA 1
ATOM 3774 C C . GLY B 1 181 ? 5.762 -16.772 -2.238 1.00 20.24 494 GLY B C 1
ATOM 3775 O O . GLY B 1 181 ? 6.254 -16.099 -3.151 1.00 21.53 494 GLY B O 1
ATOM 3776 N N . SER B 1 182 ? 6.342 -16.994 -1.073 1.00 19.99 495 SER B N 1
ATOM 3777 C CA . SER B 1 182 ? 7.684 -16.492 -0.725 1.00 19.69 495 SER B CA 1
ATOM 3778 C C . SER B 1 182 ? 8.251 -17.420 0.337 1.00 19.89 495 SER B C 1
ATOM 3779 O O . SER B 1 182 ? 7.471 -17.968 1.133 1.00 20.83 495 SER B O 1
ATOM 3782 N N . ASP B 1 183 ? 9.560 -17.561 0.360 1.00 20.44 496 ASP B N 1
ATOM 3783 C CA . ASP B 1 183 ? 10.247 -18.335 1.412 1.00 22.35 496 ASP B CA 1
ATOM 3784 C C . ASP B 1 183 ? 11.574 -17.621 1.664 1.00 22.48 496 ASP B C 1
ATOM 3785 O O . ASP B 1 183 ? 12.530 -17.865 0.927 1.00 23.48 496 ASP B O 1
ATOM 3790 N N . GLY B 1 184 ? 11.574 -16.742 2.662 1.00 23.81 497 GLY B N 1
ATOM 3791 C CA . GLY B 1 184 ? 12.707 -15.891 3.071 1.00 23.42 497 GLY B CA 1
ATOM 3792 C C . GLY B 1 184 ? 13.902 -16.699 3.530 1.00 23.40 497 GLY B C 1
ATOM 3793 O O . GLY B 1 184 ? 15.005 -16.106 3.611 1.00 23.55 497 GLY B O 1
ATOM 3794 N N . THR B 1 185 ? 13.719 -17.990 3.842 1.00 22.52 498 THR B N 1
ATOM 3795 C CA . THR B 1 185 ? 14.845 -18.890 4.234 1.00 22.49 498 THR B CA 1
ATOM 3796 C C . THR B 1 185 ? 15.813 -19.020 3.053 1.00 21.91 498 THR B C 1
ATOM 3797 O O . THR B 1 185 ? 16.984 -19.323 3.314 1.00 21.50 498 THR B O 1
ATOM 3801 N N . GLY B 1 186 ? 15.333 -18.805 1.818 1.00 22.48 499 GLY B N 1
ATOM 3802 C CA . GLY B 1 186 ? 16.152 -18.850 0.587 1.00 23.02 499 GLY B CA 1
ATOM 3803 C C . GLY B 1 186 ? 16.772 -17.515 0.209 1.00 23.21 499 GLY B C 1
ATOM 3804 O O . GLY B 1 186 ? 17.357 -17.441 -0.872 1.00 24.04 499 GLY B O 1
ATOM 3805 N N . GLY B 1 187 ? 16.644 -16.471 1.038 1.00 24.67 500 GLY B N 1
ATOM 3806 C CA . GLY B 1 187 ? 17.192 -15.134 0.731 1.00 23.23 500 GLY B CA 1
ATOM 3807 C C . GLY B 1 187 ? 18.695 -15.178 0.495 1.00 25.28 500 GLY B C 1
ATOM 3808 O O . GLY B 1 187 ? 19.208 -14.421 -0.379 1.00 25.27 500 GLY B O 1
ATOM 3809 N N . LYS B 1 188 ? 19.405 -16.033 1.232 1.00 25.16 501 LYS B N 1
ATOM 3810 C CA . LYS B 1 188 ? 20.886 -16.097 1.167 1.00 26.16 501 LYS B CA 1
ATOM 3811 C C . LYS B 1 188 ? 21.329 -16.833 -0.109 1.00 23.33 501 LYS B C 1
ATOM 3812 O O . LYS B 1 188 ? 22.482 -16.701 -0.447 1.00 21.39 501 LYS B O 1
ATOM 3818 N N . HIS B 1 189 ? 20.444 -17.547 -0.807 1.00 23.42 502 HIS B N 1
ATOM 3819 C CA . HIS B 1 189 ? 20.793 -18.311 -2.035 1.00 24.61 502 HIS B CA 1
ATOM 3820 C C . HIS B 1 189 ? 20.769 -17.402 -3.273 1.00 24.60 502 HIS B C 1
ATOM 3821 O O . HIS B 1 189 ? 21.386 -17.778 -4.277 1.00 23.98 502 HIS B O 1
ATOM 3828 N N . LEU B 1 190 ? 20.134 -16.228 -3.202 1.00 23.58 503 LEU B N 1
ATOM 3829 C CA . LEU B 1 190 ? 20.029 -15.308 -4.368 1.00 23.44 503 LEU B CA 1
ATOM 3830 C C . LEU B 1 190 ? 19.664 -13.903 -3.865 1.00 23.54 503 LEU B C 1
ATOM 3831 O O . LEU B 1 190 ? 18.535 -13.718 -3.353 1.00 23.48 503 LEU B O 1
ATOM 3836 N N . TYR B 1 191 ? 20.619 -12.970 -3.951 1.00 23.44 504 TYR B N 1
ATOM 3837 C CA . TYR B 1 191 ? 20.550 -11.623 -3.336 1.00 23.15 504 TYR B CA 1
ATOM 3838 C C . TYR B 1 191 ? 21.420 -10.645 -4.123 1.00 22.41 504 TYR B C 1
ATOM 3839 O O . TYR B 1 191 ? 22.294 -11.100 -4.899 1.00 22.05 504 TYR B O 1
ATOM 3848 N N . LEU B 1 192 ? 21.192 -9.347 -3.905 1.00 23.08 505 LEU B N 1
ATOM 3849 C CA . LEU B 1 192 ? 22.071 -8.232 -4.356 1.00 25.16 505 LEU B CA 1
ATOM 3850 C C . LEU B 1 192 ? 23.062 -7.926 -3.224 1.00 27.19 505 LEU B C 1
ATOM 3851 O O . LEU B 1 192 ? 22.641 -7.359 -2.188 1.00 24.39 505 LEU B O 1
ATOM 3856 N N . ASP B 1 193 ? 24.311 -8.363 -3.407 1.00 30.52 506 ASP B N 1
ATOM 3857 C CA . ASP B 1 193 ? 25.482 -8.084 -2.544 1.00 34.74 506 ASP B CA 1
ATOM 3858 C C . ASP B 1 193 ? 25.568 -6.579 -2.320 1.00 39.20 506 ASP B C 1
ATOM 3859 O O . ASP B 1 193 ? 25.719 -5.847 -3.315 1.00 37.59 506 ASP B O 1
ATOM 3864 N N . LYS B 1 194 ? 25.443 -6.157 -1.059 1.00 46.74 507 LYS B N 1
ATOM 3865 C CA . LYS B 1 194 ? 25.423 -4.739 -0.613 1.00 52.02 507 LYS B CA 1
ATOM 3866 C C . LYS B 1 194 ? 26.685 -4.040 -1.133 1.00 53.55 507 LYS B C 1
ATOM 3867 O O . LYS B 1 194 ? 26.565 -2.918 -1.649 1.00 61.19 507 LYS B O 1
ATOM 3873 N N . ASP B 1 195 ? 27.841 -4.702 -1.052 1.00 52.41 508 ASP B N 1
ATOM 3874 C CA . ASP B 1 195 ? 29.169 -4.069 -1.280 1.00 50.88 508 ASP B CA 1
ATOM 3875 C C . ASP B 1 195 ? 29.421 -3.842 -2.777 1.00 47.29 508 ASP B C 1
ATOM 3876 O O . ASP B 1 195 ? 29.867 -2.722 -3.102 1.00 45.38 508 ASP B O 1
ATOM 3881 N N . THR B 1 196 ? 29.190 -4.843 -3.644 1.00 39.78 509 THR B N 1
ATOM 3882 C CA . THR B 1 196 ? 29.551 -4.788 -5.091 1.00 35.92 509 THR B CA 1
ATOM 3883 C C . THR B 1 196 ? 28.419 -4.164 -5.914 1.00 32.12 509 THR B C 1
ATOM 3884 O O . THR B 1 196 ? 28.701 -3.592 -6.975 1.00 31.83 509 THR B O 1
ATOM 3888 N N . GLY B 1 197 ? 27.182 -4.303 -5.453 1.00 30.74 510 GLY B N 1
ATOM 3889 C CA . GLY B 1 197 ? 25.972 -3.931 -6.206 1.00 30.18 510 GLY B CA 1
ATOM 3890 C C . GLY B 1 197 ? 25.626 -4.975 -7.255 1.00 27.44 510 GLY B C 1
ATOM 3891 O O . GLY B 1 197 ? 24.901 -4.630 -8.186 1.00 26.44 510 GLY B O 1
ATOM 3892 N N . LYS B 1 198 ? 26.134 -6.202 -7.109 1.00 26.25 511 LYS B N 1
ATOM 3893 C CA . LYS B 1 198 ? 25.969 -7.301 -8.103 1.00 25.22 511 LYS B CA 1
ATOM 3894 C C . LYS B 1 198 ? 25.215 -8.490 -7.506 1.00 23.45 511 LYS B C 1
ATOM 3895 O O . LYS B 1 198 ? 25.346 -8.749 -6.289 1.00 21.54 511 LYS B O 1
ATOM 3901 N N . LEU B 1 199 ? 24.506 -9.199 -8.380 1.00 23.06 512 LEU B N 1
ATOM 3902 C CA . LEU B 1 199 ? 23.774 -10.455 -8.105 1.00 23.30 512 LEU B CA 1
ATOM 3903 C C . LEU B 1 199 ? 24.762 -11.542 -7.673 1.00 24.77 512 LEU B C 1
ATOM 3904 O O . LEU B 1 199 ? 25.735 -11.802 -8.425 1.00 23.09 512 LEU B O 1
ATOM 3909 N N . LYS B 1 200 ? 24.496 -12.145 -6.504 1.00 25.72 513 LYS B N 1
ATOM 3910 C CA . LYS B 1 200 ? 25.257 -13.274 -5.914 1.00 27.61 513 LYS B CA 1
ATOM 3911 C C . LYS B 1 200 ? 24.291 -14.448 -5.815 1.00 27.40 513 LYS B C 1
ATOM 3912 O O . LYS B 1 200 ? 23.155 -14.259 -5.339 1.00 25.69 513 LYS B O 1
ATOM 3918 N N . MET B 1 201 ? 24.755 -15.615 -6.224 1.00 27.28 514 MET B N 1
ATOM 3919 C CA . MET B 1 201 ? 23.917 -16.814 -6.397 1.00 30.81 514 MET B CA 1
ATOM 3920 C C . MET B 1 201 ? 24.662 -18.036 -5.847 1.00 28.74 514 MET B C 1
ATOM 3921 O O . MET B 1 201 ? 25.862 -18.185 -6.119 1.00 25.87 514 MET B O 1
ATOM 3926 N N . ASN B 1 202 ? 23.967 -18.828 -5.038 1.00 28.13 515 ASN B N 1
ATOM 3927 C CA . ASN B 1 202 ? 24.293 -20.250 -4.780 1.00 29.67 515 ASN B CA 1
ATOM 3928 C C . ASN B 1 202 ? 23.478 -21.027 -5.819 1.00 27.90 515 ASN B C 1
ATOM 3929 O O . ASN B 1 202 ? 22.277 -21.224 -5.576 1.00 27.83 515 ASN B O 1
ATOM 3934 N N . GLY B 1 203 ? 24.087 -21.322 -6.977 1.00 28.07 516 GLY B N 1
ATOM 3935 C CA . GLY B 1 203 ? 23.440 -21.931 -8.161 1.00 26.79 516 GLY B CA 1
ATOM 3936 C C . GLY B 1 203 ? 22.738 -23.236 -7.834 1.00 28.40 516 GLY B C 1
ATOM 3937 O O . GLY B 1 203 ? 21.582 -23.425 -8.287 1.00 28.75 516 GLY B O 1
ATOM 3938 N N . ARG B 1 204 ? 23.389 -24.111 -7.067 1.00 29.63 517 ARG B N 1
ATOM 3939 C CA . ARG B 1 204 ? 22.841 -25.453 -6.720 1.00 35.05 517 ARG B CA 1
ATOM 3940 C C . ARG B 1 204 ? 21.495 -25.294 -5.995 1.00 33.11 517 ARG B C 1
ATOM 3941 O O . ARG B 1 204 ? 20.492 -25.878 -6.460 1.00 32.47 517 ARG B O 1
ATOM 3949 N N . GLU B 1 205 ? 21.479 -24.536 -4.890 1.00 32.42 518 GLU B N 1
ATOM 3950 C CA . GLU B 1 205 ? 20.271 -24.292 -4.056 1.00 30.03 518 GLU B CA 1
ATOM 3951 C C . GLU B 1 205 ? 19.171 -23.666 -4.914 1.00 29.10 518 GLU B C 1
ATOM 3952 O O . GLU B 1 205 ? 17.993 -24.032 -4.722 1.00 30.44 518 GLU B O 1
ATOM 3958 N N . VAL B 1 206 ? 19.525 -22.768 -5.834 1.00 29.47 519 VAL B N 1
ATOM 3959 C CA . VAL B 1 206 ? 18.517 -22.057 -6.676 1.00 29.93 519 VAL B CA 1
ATOM 3960 C C . VAL B 1 206 ? 17.903 -23.064 -7.647 1.00 30.71 519 VAL B C 1
ATOM 3961 O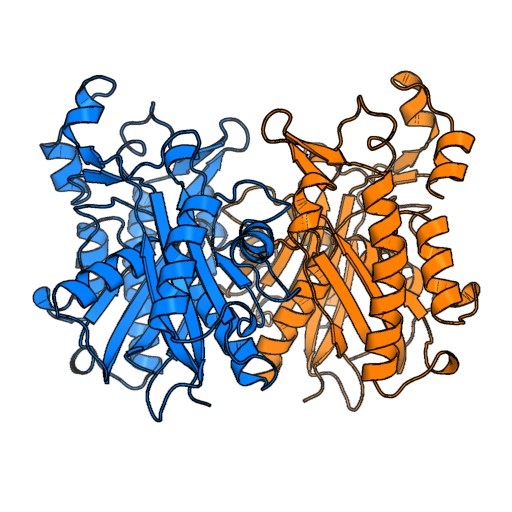 O . VAL B 1 206 ? 16.650 -23.142 -7.694 1.00 31.48 519 VAL B O 1
ATOM 3965 N N . PHE B 1 207 ? 18.734 -23.827 -8.364 1.00 32.95 520 PHE B N 1
ATOM 3966 C CA . PHE B 1 207 ? 18.269 -24.858 -9.334 1.00 36.56 520 PHE B CA 1
ATOM 3967 C C . PHE B 1 207 ? 17.324 -25.843 -8.628 1.00 30.74 520 PHE B C 1
ATOM 3968 O O . PHE B 1 207 ? 16.283 -26.141 -9.186 1.00 27.02 520 PHE B O 1
ATOM 3976 N N . LYS B 1 208 ? 17.689 -26.321 -7.436 1.00 32.70 521 LYS B N 1
ATOM 3977 C CA . LYS B 1 208 ? 16.896 -27.293 -6.619 1.00 35.47 521 LYS B CA 1
ATOM 3978 C C . LYS B 1 208 ? 15.518 -26.703 -6.275 1.00 34.49 521 LYS B C 1
ATOM 3979 O O . LYS B 1 208 ? 14.511 -27.440 -6.349 1.00 34.23 521 LYS B O 1
ATOM 3985 N N . PHE B 1 209 ? 15.480 -25.425 -5.890 1.00 33.03 522 PHE B N 1
ATOM 3986 C CA . PHE B 1 209 ? 14.234 -24.678 -5.584 1.00 30.18 522 PHE B CA 1
ATOM 3987 C C . PHE B 1 209 ? 13.408 -24.500 -6.864 1.00 29.10 522 PHE B C 1
ATOM 3988 O O . PHE B 1 209 ? 12.183 -24.749 -6.827 1.00 26.74 522 PHE B O 1
ATOM 3996 N N . ALA B 1 210 ? 14.045 -24.058 -7.956 1.00 28.21 523 ALA B N 1
ATOM 3997 C CA . ALA B 1 210 ? 13.396 -23.776 -9.263 1.00 26.40 523 ALA B CA 1
ATOM 3998 C C . ALA B 1 210 ? 12.607 -25.002 -9.735 1.00 26.12 523 ALA B C 1
ATOM 3999 O O . ALA B 1 210 ? 11.400 -24.885 -10.062 1.00 24.54 523 ALA B O 1
ATOM 4001 N N . VAL B 1 211 ? 13.299 -26.139 -9.790 1.00 28.67 524 VAL B N 1
ATOM 4002 C CA . VAL B 1 211 ? 12.776 -27.460 -10.251 1.00 30.35 524 VAL B CA 1
ATOM 4003 C C . VAL B 1 211 ? 11.493 -27.770 -9.466 1.00 29.57 524 VAL B C 1
ATOM 4004 O O . VAL B 1 211 ? 10.428 -27.894 -10.091 1.00 29.05 524 VAL B O 1
ATOM 4008 N N . ARG B 1 212 ? 11.607 -27.845 -8.141 1.00 30.40 525 ARG B N 1
ATOM 4009 C CA . ARG B 1 212 ? 10.506 -28.190 -7.200 1.00 33.93 525 ARG B CA 1
ATOM 4010 C C . ARG B 1 212 ? 9.350 -27.184 -7.348 1.00 31.77 525 ARG B C 1
ATOM 4011 O O . ARG B 1 212 ? 8.229 -27.636 -7.594 1.00 33.05 525 ARG B O 1
ATOM 4019 N N . ILE B 1 213 ? 9.594 -25.869 -7.231 1.00 30.08 526 ILE B N 1
ATOM 4020 C CA . ILE B 1 213 ? 8.487 -24.866 -7.142 1.00 28.74 526 ILE B CA 1
ATOM 4021 C C . ILE B 1 213 ? 7.822 -24.754 -8.520 1.00 27.32 526 ILE B C 1
ATOM 4022 O O . ILE B 1 213 ? 6.595 -24.652 -8.573 1.00 24.74 526 ILE B O 1
ATOM 4027 N N . MET B 1 214 ? 8.585 -24.809 -9.609 1.00 29.23 527 MET B N 1
ATOM 4028 C CA . MET B 1 214 ? 7.994 -24.567 -10.952 1.00 30.62 527 MET B CA 1
ATOM 4029 C C . MET B 1 214 ? 7.095 -25.743 -11.354 1.00 28.66 527 MET B C 1
ATOM 4030 O O . MET B 1 214 ? 6.140 -25.484 -12.111 1.00 28.64 527 MET B O 1
ATOM 4035 N N . GLY B 1 215 ? 7.341 -26.949 -10.810 1.00 27.60 528 GLY B N 1
ATOM 4036 C CA . GLY B 1 215 ? 6.475 -28.138 -10.977 1.00 26.81 528 GLY B CA 1
ATOM 4037 C C . GLY B 1 215 ? 5.292 -28.147 -10.012 1.00 26.83 528 GLY B C 1
ATOM 4038 O O . GLY B 1 215 ? 4.152 -28.391 -10.448 1.00 26.55 528 GLY B O 1
ATOM 4039 N N . ASP B 1 216 ? 5.544 -27.903 -8.729 1.00 28.08 529 ASP B N 1
ATOM 4040 C CA . ASP B 1 216 ? 4.499 -27.891 -7.674 1.00 30.76 529 ASP B CA 1
ATOM 4041 C C . ASP B 1 216 ? 3.450 -26.822 -8.024 1.00 29.93 529 ASP B C 1
ATOM 4042 O O . ASP B 1 216 ? 2.243 -27.139 -7.978 1.00 27.11 529 ASP B O 1
ATOM 4047 N N . ALA B 1 217 ? 3.884 -25.614 -8.398 1.00 29.71 530 ALA B N 1
ATOM 4048 C CA . ALA B 1 217 ? 3.015 -24.416 -8.475 1.00 28.99 530 ALA B CA 1
ATOM 4049 C C . ALA B 1 217 ? 2.184 -24.430 -9.763 1.00 28.59 530 ALA B C 1
ATOM 4050 O O . ALA B 1 217 ? 0.991 -24.094 -9.676 1.00 31.38 530 ALA B O 1
ATOM 4052 N N . SER B 1 218 ? 2.769 -24.780 -10.913 1.00 28.92 531 SER B N 1
ATOM 4053 C CA . SER B 1 218 ? 2.016 -24.920 -12.194 1.00 31.14 531 SER B CA 1
ATOM 4054 C C . SER B 1 218 ? 0.921 -25.986 -12.021 1.00 30.20 531 SER B C 1
ATOM 4055 O O . SER B 1 218 ? -0.252 -25.669 -12.295 1.00 27.84 531 SER B O 1
ATOM 4058 N N . THR B 1 219 ? 1.298 -27.185 -11.554 1.00 30.06 532 THR B N 1
ATOM 4059 C CA . THR B 1 219 ? 0.374 -28.318 -11.256 1.00 33.92 532 THR B CA 1
ATOM 4060 C C . THR B 1 219 ? -0.782 -27.828 -10.360 1.00 31.57 532 THR B C 1
ATOM 4061 O O . THR B 1 219 ? -1.952 -28.077 -10.728 1.00 28.65 532 THR B O 1
ATOM 4065 N N . ARG B 1 220 ? -0.487 -27.108 -9.271 1.00 30.66 533 ARG B N 1
ATOM 4066 C CA . ARG B 1 220 ? -1.516 -26.634 -8.295 1.00 31.66 533 ARG B CA 1
ATOM 4067 C C . ARG B 1 220 ? -2.515 -25.677 -8.973 1.00 29.32 533 ARG B C 1
ATOM 4068 O O . ARG B 1 220 ? -3.722 -25.883 -8.784 1.00 26.76 533 ARG B O 1
ATOM 4076 N N . VAL B 1 221 ? -2.069 -24.706 -9.780 1.00 29.43 534 VAL B N 1
ATOM 4077 C CA . VAL B 1 221 ? -2.999 -23.710 -10.405 1.00 30.13 534 VAL B CA 1
ATOM 4078 C C . VAL B 1 221 ? -3.773 -24.351 -11.552 1.00 28.38 534 VAL B C 1
ATOM 4079 O O . VAL B 1 221 ? -4.864 -23.839 -11.868 1.00 26.15 534 VAL B O 1
ATOM 4083 N N . VAL B 1 222 ? -3.204 -25.362 -12.202 1.00 29.50 535 VAL B N 1
ATOM 4084 C CA . VAL B 1 222 ? -3.934 -26.170 -13.224 1.00 32.90 535 VAL B CA 1
ATOM 4085 C C . VAL B 1 222 ? -5.110 -26.871 -12.513 1.00 33.57 535 VAL B C 1
ATOM 4086 O O . VAL B 1 222 ? -6.262 -26.624 -12.914 1.00 33.26 535 VAL B O 1
ATOM 4090 N N . GLU B 1 223 ? -4.824 -27.653 -11.466 1.00 36.84 536 GLU B N 1
ATOM 4091 C CA . GLU B 1 223 ? -5.805 -28.219 -10.492 1.00 40.90 536 GLU B CA 1
ATOM 4092 C C . GLU B 1 223 ? -6.784 -27.133 -10.030 1.00 38.69 536 GLU B C 1
ATOM 4093 O O . GLU B 1 223 ? -7.987 -27.324 -10.224 1.00 33.24 536 GLU B O 1
ATOM 4099 N N . LYS B 1 224 ? -6.285 -26.034 -9.453 1.00 38.28 537 LYS B N 1
ATOM 4100 C CA . LYS B 1 224 ? -7.136 -24.979 -8.833 1.00 41.14 537 LYS B CA 1
ATOM 4101 C C . LYS B 1 224 ? -8.136 -24.433 -9.864 1.00 38.51 537 LYS B C 1
ATOM 4102 O O . LYS B 1 224 ? -9.225 -23.967 -9.438 1.00 38.65 537 LYS B O 1
ATOM 4108 N N . ALA B 1 225 ? -7.806 -24.488 -11.157 1.00 34.45 538 ALA B N 1
ATOM 4109 C CA . ALA B 1 225 ? -8.640 -23.932 -12.250 1.00 36.47 538 ALA B CA 1
ATOM 4110 C C . ALA B 1 225 ? -9.650 -24.980 -12.749 1.00 41.98 538 ALA B C 1
ATOM 4111 O O . ALA B 1 225 ? -10.393 -24.677 -13.711 1.00 42.59 538 ALA B O 1
ATOM 4113 N N . ASN B 1 226 ? -9.686 -26.162 -12.118 1.00 47.16 539 ASN B N 1
ATOM 4114 C CA . ASN B 1 226 ? -10.547 -27.320 -12.497 1.00 51.42 539 ASN B CA 1
ATOM 4115 C C . ASN B 1 226 ? -10.234 -27.699 -13.949 1.00 52.26 539 ASN B C 1
ATOM 4116 O O . ASN B 1 226 ? -11.183 -27.889 -14.733 1.00 49.35 539 ASN B O 1
ATOM 4121 N N . LEU B 1 227 ? -8.937 -27.775 -14.272 1.00 51.71 540 LEU B N 1
ATOM 4122 C CA . LEU B 1 227 ? -8.393 -28.160 -15.599 1.00 48.24 540 LEU B CA 1
ATOM 4123 C C . LEU B 1 227 ? -7.344 -29.260 -15.416 1.00 44.60 540 LEU B C 1
ATOM 4124 O O . LEU B 1 227 ? -6.954 -29.544 -14.256 1.00 39.93 540 LEU B O 1
ATOM 4129 N N . THR B 1 228 ? -6.920 -29.853 -16.533 1.00 45.34 541 THR B N 1
ATOM 4130 C CA . THR B 1 228 ? -5.909 -30.941 -16.615 1.00 46.58 541 THR B CA 1
ATOM 4131 C C . THR B 1 228 ? -4.999 -30.711 -17.829 1.00 46.81 541 THR B C 1
ATOM 4132 O O . THR B 1 228 ? -5.359 -29.896 -18.721 1.00 43.20 541 THR B O 1
ATOM 4136 N N . SER B 1 229 ? -3.872 -31.426 -17.847 1.00 45.47 542 SER B N 1
ATOM 4137 C CA . SER B 1 229 ? -2.828 -31.430 -18.905 1.00 48.20 542 SER B CA 1
ATOM 4138 C C . SER B 1 229 ? -3.390 -30.987 -20.268 1.00 47.02 542 SER B C 1
ATOM 4139 O O . SER B 1 229 ? -2.826 -30.049 -20.837 1.00 51.49 542 SER B O 1
ATOM 4142 N N . ASP B 1 230 ? -4.451 -31.632 -20.772 1.00 50.28 543 ASP B N 1
ATOM 4143 C CA . ASP B 1 230 ? -4.957 -31.505 -22.174 1.00 48.61 543 ASP B CA 1
ATOM 4144 C C . ASP B 1 230 ? -5.613 -30.139 -22.420 1.00 42.97 543 ASP B C 1
ATOM 4145 O O . ASP B 1 230 ? -5.742 -29.752 -23.599 1.00 41.31 543 ASP B O 1
ATOM 4150 N N . ASP B 1 231 ? -6.069 -29.462 -21.366 1.00 41.21 544 ASP B N 1
ATOM 4151 C CA . ASP B 1 231 ? -6.754 -28.144 -21.465 1.00 40.61 544 ASP B CA 1
ATOM 4152 C C . ASP B 1 231 ? -5.720 -27.051 -21.755 1.00 38.62 544 ASP B C 1
ATOM 4153 O O . ASP B 1 231 ? -6.128 -25.977 -22.245 1.00 38.40 544 ASP B O 1
ATOM 4158 N N . ILE B 1 232 ? -4.436 -27.319 -21.487 1.00 36.13 545 ILE B N 1
ATOM 4159 C CA . ILE B 1 232 ? -3.349 -26.294 -21.580 1.00 38.50 545 ILE B CA 1
ATOM 4160 C C . ILE B 1 232 ? -2.965 -26.101 -23.050 1.00 34.11 545 ILE B C 1
ATOM 4161 O O . ILE B 1 232 ? -2.483 -27.062 -23.650 1.00 36.98 545 ILE B O 1
ATOM 4166 N N . ASP B 1 233 ? -3.158 -24.904 -23.603 1.00 30.12 546 ASP B N 1
ATOM 4167 C CA . ASP B 1 233 ? -2.753 -24.578 -24.995 1.00 29.29 546 ASP B CA 1
ATOM 4168 C C . ASP B 1 233 ? -1.271 -24.177 -25.015 1.00 30.83 546 ASP B C 1
ATOM 4169 O O . ASP B 1 233 ? -0.544 -24.736 -25.858 1.00 31.00 546 ASP B O 1
ATOM 4174 N N . LEU B 1 234 ? -0.832 -23.277 -24.120 1.00 31.16 547 LEU B N 1
ATOM 4175 C CA . LEU B 1 234 ? 0.592 -22.844 -23.997 1.00 31.88 547 LEU B CA 1
ATOM 4176 C C . LEU B 1 234 ? 1.057 -22.902 -22.535 1.00 31.48 547 LEU B C 1
ATOM 4177 O O . LEU B 1 234 ? 0.336 -22.404 -21.642 1.00 28.03 547 LEU B O 1
ATOM 4182 N N . PHE B 1 235 ? 2.232 -23.494 -22.313 1.00 29.16 548 PHE B N 1
ATOM 4183 C CA . PHE B 1 235 ? 2.989 -23.413 -21.042 1.00 27.07 548 PHE B CA 1
ATOM 4184 C C . PHE B 1 235 ? 4.093 -22.368 -21.206 1.00 28.70 548 PHE B C 1
ATOM 4185 O O . PHE B 1 235 ? 4.956 -22.572 -22.097 1.00 28.57 548 PHE B O 1
ATOM 4193 N N . ILE B 1 236 ? 4.055 -21.288 -20.412 1.00 26.62 549 ILE B N 1
ATOM 4194 C CA . ILE B 1 236 ? 5.009 -20.146 -20.533 1.00 25.10 549 ILE B CA 1
ATOM 4195 C C . ILE B 1 236 ? 5.688 -19.928 -19.191 1.00 24.80 549 ILE B C 1
ATOM 4196 O O . ILE B 1 236 ? 5.319 -19.048 -18.406 1.00 24.82 549 ILE B O 1
ATOM 4201 N N . PRO B 1 237 ? 6.707 -20.741 -18.881 1.00 23.82 550 PRO B N 1
ATOM 4202 C CA . PRO B 1 237 ? 7.489 -20.520 -17.673 1.00 24.12 550 PRO B CA 1
ATOM 4203 C C . PRO B 1 237 ? 8.427 -19.321 -17.824 1.00 23.90 550 PRO B C 1
ATOM 4204 O O . PRO B 1 237 ? 8.697 -18.884 -18.938 1.00 20.99 550 PRO B O 1
ATOM 4208 N N A HIS B 1 238 ? 8.948 -18.831 -16.703 0.50 25.53 551 HIS B N 1
ATOM 4209 N N B HIS B 1 238 ? 8.924 -18.828 -16.686 0.50 22.95 551 HIS B N 1
ATOM 4210 C CA A HIS B 1 238 ? 10.081 -17.869 -16.664 0.50 27.04 551 HIS B CA 1
ATOM 4211 C CA B HIS B 1 238 ? 10.154 -17.997 -16.635 0.50 22.80 551 HIS B CA 1
ATOM 4212 C C A HIS B 1 238 ? 11.265 -18.545 -17.383 0.50 27.57 551 HIS B C 1
ATOM 4213 C C B HIS B 1 238 ? 11.179 -18.653 -17.553 0.50 24.62 551 HIS B C 1
ATOM 4214 O O A HIS B 1 238 ? 11.546 -19.727 -17.096 0.50 28.38 551 HIS B O 1
ATOM 4215 O O B HIS B 1 238 ? 11.306 -19.901 -17.524 0.50 24.31 551 HIS B O 1
ATOM 4228 N N . GLN B 1 239 ? 11.847 -17.840 -18.363 1.00 27.91 552 GLN B N 1
ATOM 4229 C CA . GLN B 1 239 ? 12.894 -18.310 -19.301 1.00 27.97 552 GLN B CA 1
ATOM 4230 C C . GLN B 1 239 ? 14.263 -18.054 -18.667 1.00 31.86 552 GLN B C 1
ATOM 4231 O O . GLN B 1 239 ? 14.595 -16.875 -18.456 1.00 39.79 552 GLN B O 1
ATOM 4237 N N . ALA B 1 240 ? 15.021 -19.096 -18.326 1.00 33.44 553 ALA B N 1
ATOM 4238 C CA . ALA B 1 240 ? 16.319 -18.941 -17.619 1.00 35.06 553 ALA B CA 1
ATOM 4239 C C . ALA B 1 240 ? 17.232 -20.160 -17.814 1.00 33.70 553 ALA B C 1
ATOM 4240 O O . ALA B 1 240 ? 18.446 -19.965 -18.010 1.00 36.53 553 ALA B O 1
ATOM 4242 N N . ASN B 1 241 ? 16.666 -21.362 -17.768 1.00 33.33 554 ASN B N 1
ATOM 4243 C CA . ASN B 1 241 ? 17.408 -22.646 -17.782 1.00 35.28 554 ASN B CA 1
ATOM 4244 C C . ASN B 1 241 ? 16.532 -23.722 -18.424 1.00 35.90 554 ASN B C 1
ATOM 4245 O O . ASN B 1 241 ? 15.446 -24.039 -17.852 1.00 30.81 554 ASN B O 1
ATOM 4250 N N . ILE B 1 242 ? 17.007 -24.294 -19.533 1.00 37.56 555 ILE B N 1
ATOM 4251 C CA . ILE B 1 242 ? 16.173 -25.147 -20.434 1.00 40.98 555 ILE B CA 1
ATOM 4252 C C . ILE B 1 242 ? 15.970 -26.519 -19.772 1.00 42.18 555 ILE B C 1
ATOM 4253 O O . ILE B 1 242 ? 14.924 -27.129 -20.002 1.00 40.38 555 ILE B O 1
ATOM 4258 N N . ARG B 1 243 ? 16.913 -26.969 -18.942 1.00 45.93 556 ARG B N 1
ATOM 4259 C CA . ARG B 1 243 ? 16.785 -28.230 -18.159 1.00 47.64 556 ARG B CA 1
ATOM 4260 C C . ARG B 1 243 ? 15.739 -28.029 -17.045 1.00 46.91 556 ARG B C 1
ATOM 4261 O O . ARG B 1 243 ? 14.985 -29.003 -16.758 1.00 46.99 556 ARG B O 1
ATOM 4269 N N . ILE B 1 244 ? 15.657 -26.819 -16.467 1.00 39.91 557 ILE B N 1
ATOM 4270 C CA . ILE B 1 244 ? 14.662 -26.458 -15.411 1.00 35.79 557 ILE B CA 1
ATOM 4271 C C . ILE B 1 244 ? 13.277 -26.354 -16.048 1.00 32.51 557 ILE B C 1
ATOM 4272 O O . ILE B 1 244 ? 12.314 -26.831 -15.425 1.00 29.38 557 ILE B O 1
ATOM 4277 N N . MET B 1 245 ? 13.190 -25.764 -17.240 1.00 30.64 558 MET B N 1
ATOM 4278 C CA . MET B 1 245 ? 11.924 -25.632 -18.001 1.00 30.25 558 MET B CA 1
ATOM 4279 C C . MET B 1 245 ? 11.383 -27.011 -18.398 1.00 32.13 558 MET B C 1
ATOM 4280 O O . MET B 1 245 ? 10.167 -27.216 -18.264 1.00 32.64 558 MET B O 1
ATOM 4285 N N . GLU B 1 246 ? 12.243 -27.910 -18.880 1.00 34.10 559 GLU B N 1
ATOM 4286 C CA . GLU B 1 246 ? 11.847 -29.272 -19.333 1.00 36.71 559 GLU B CA 1
ATOM 4287 C C . GLU B 1 246 ? 11.269 -30.038 -18.133 1.00 35.73 559 GLU B C 1
ATOM 4288 O O . GLU B 1 246 ? 10.203 -30.665 -18.286 1.00 35.27 559 GLU B O 1
ATOM 4294 N N . SER B 1 247 ? 11.905 -29.918 -16.966 1.00 34.98 560 SER B N 1
ATOM 4295 C CA . SER B 1 247 ? 11.472 -30.548 -15.688 1.00 38.18 560 SER B CA 1
ATOM 4296 C C . SER B 1 247 ? 10.021 -30.162 -15.361 1.00 36.88 560 SER B C 1
ATOM 4297 O O . SER B 1 247 ? 9.208 -31.074 -15.109 1.00 38.46 560 SER B O 1
ATOM 4300 N N . ALA B 1 248 ? 9.698 -28.868 -15.396 1.00 35.53 561 ALA B N 1
ATOM 4301 C CA . ALA B 1 248 ? 8.329 -28.351 -15.168 1.00 38.04 561 ALA B CA 1
ATOM 4302 C C . ALA B 1 248 ? 7.396 -28.887 -16.261 1.00 36.83 561 ALA B C 1
ATOM 4303 O O . ALA B 1 248 ? 6.253 -29.285 -15.928 1.00 37.92 561 ALA B O 1
ATOM 4305 N N . ARG B 1 249 ? 7.866 -28.903 -17.509 1.00 35.05 562 ARG B N 1
ATOM 4306 C CA . ARG B 1 249 ? 7.056 -29.271 -18.702 1.00 37.43 562 ARG B CA 1
ATOM 4307 C C . ARG B 1 249 ? 6.527 -30.707 -18.562 1.00 40.65 562 ARG B C 1
ATOM 4308 O O . ARG B 1 249 ? 5.327 -30.923 -18.814 1.00 39.84 562 ARG B O 1
ATOM 4316 N N . GLU B 1 250 ? 7.398 -31.651 -18.184 1.00 43.42 563 GLU B N 1
ATOM 4317 C CA . GLU B 1 250 ? 7.090 -33.104 -18.129 1.00 44.69 563 GLU B CA 1
ATOM 4318 C C . GLU B 1 250 ? 6.318 -33.405 -16.844 1.00 44.01 563 GLU B C 1
ATOM 4319 O O . GLU B 1 250 ? 5.529 -34.372 -16.846 1.00 44.50 563 GLU B O 1
ATOM 4325 N N . ARG B 1 251 ? 6.511 -32.604 -15.796 1.00 42.03 564 ARG B N 1
ATOM 4326 C CA . ARG B 1 251 ? 5.745 -32.744 -14.530 1.00 44.09 564 ARG B CA 1
ATOM 4327 C C . ARG B 1 251 ? 4.284 -32.357 -14.817 1.00 41.02 564 ARG B C 1
ATOM 4328 O O . ARG B 1 251 ? 3.384 -32.933 -14.181 1.00 42.26 564 ARG B O 1
ATOM 4336 N N . LEU B 1 252 ? 4.045 -31.464 -15.781 1.00 40.86 565 LEU B N 1
ATOM 4337 C CA . LEU B 1 252 ? 2.678 -31.061 -16.216 1.00 41.19 565 LEU B CA 1
ATOM 4338 C C . LEU B 1 252 ? 2.116 -32.077 -17.221 1.00 42.82 565 LEU B C 1
ATOM 4339 O O . LEU B 1 252 ? 0.926 -31.953 -17.556 1.00 39.57 565 LEU B O 1
ATOM 4344 N N . GLY B 1 253 ? 2.954 -32.994 -17.729 1.00 43.80 566 GLY B N 1
ATOM 4345 C CA . GLY B 1 253 ? 2.577 -34.028 -18.714 1.00 45.30 566 GLY B CA 1
ATOM 4346 C C . GLY B 1 253 ? 2.142 -33.414 -20.036 1.00 46.95 566 GLY B C 1
ATOM 4347 O O . GLY B 1 253 ? 1.056 -33.765 -20.528 1.00 45.47 566 GLY B O 1
ATOM 4348 N N . ILE B 1 254 ? 2.962 -32.526 -20.595 1.00 47.75 567 ILE B N 1
ATOM 4349 C CA . ILE B 1 254 ? 2.585 -31.641 -21.737 1.00 45.86 567 ILE B CA 1
ATOM 4350 C C . ILE B 1 254 ? 3.609 -31.847 -22.858 1.00 45.32 567 ILE B C 1
ATOM 4351 O O . ILE B 1 254 ? 4.767 -32.176 -22.560 1.00 43.60 567 ILE B O 1
ATOM 4356 N N . SER B 1 255 ? 3.149 -31.732 -24.103 1.00 47.92 568 SER B N 1
ATOM 4357 C CA . SER B 1 255 ? 3.951 -31.816 -25.350 1.00 47.59 568 SER B CA 1
ATOM 4358 C C . SER B 1 255 ? 5.000 -30.687 -25.394 1.00 49.83 568 SER B C 1
ATOM 4359 O O . SER B 1 255 ? 4.710 -29.569 -24.920 1.00 42.58 568 SER B O 1
ATOM 4362 N N . LYS B 1 256 ? 6.183 -30.978 -25.949 1.00 54.42 569 LYS B N 1
ATOM 4363 C CA . LYS B 1 256 ? 7.314 -30.027 -26.115 1.00 51.68 569 LYS B CA 1
ATOM 4364 C C . LYS B 1 256 ? 6.858 -28.797 -26.909 1.00 44.54 569 LYS B C 1
ATOM 4365 O O . LYS B 1 256 ? 7.255 -27.674 -26.539 1.00 43.98 569 LYS B O 1
ATOM 4371 N N . ASP B 1 257 ? 6.079 -28.995 -27.972 1.00 39.66 570 ASP B N 1
ATOM 4372 C CA . ASP B 1 257 ? 5.629 -27.901 -28.876 1.00 39.90 570 ASP B CA 1
ATOM 4373 C C . ASP B 1 257 ? 4.555 -27.042 -28.190 1.00 38.99 570 ASP B C 1
ATOM 4374 O O . ASP B 1 257 ? 4.121 -26.045 -28.808 1.00 36.10 570 ASP B O 1
ATOM 4379 N N . LYS B 1 258 ? 4.153 -27.401 -26.965 1.00 37.76 571 LYS B N 1
ATOM 4380 C CA . LYS B 1 258 ? 3.167 -26.642 -26.143 1.00 41.88 571 LYS B CA 1
ATOM 4381 C C . LYS B 1 258 ? 3.876 -25.669 -25.176 1.00 37.51 571 LYS B C 1
ATOM 4382 O O . LYS B 1 258 ? 3.186 -24.794 -24.633 1.00 40.64 571 LYS B O 1
ATOM 4388 N N . MET B 1 259 ? 5.188 -25.813 -24.943 1.00 33.30 572 MET B N 1
ATOM 4389 C CA . MET B 1 259 ? 5.971 -24.915 -24.052 1.00 29.62 572 MET B CA 1
ATOM 4390 C C . MET B 1 259 ? 6.591 -23.787 -24.882 1.00 27.94 572 MET B C 1
ATOM 4391 O O . MET B 1 259 ? 7.063 -24.039 -25.999 1.00 30.89 572 MET B O 1
ATOM 4396 N N . SER B 1 260 ? 6.561 -22.570 -24.359 1.00 24.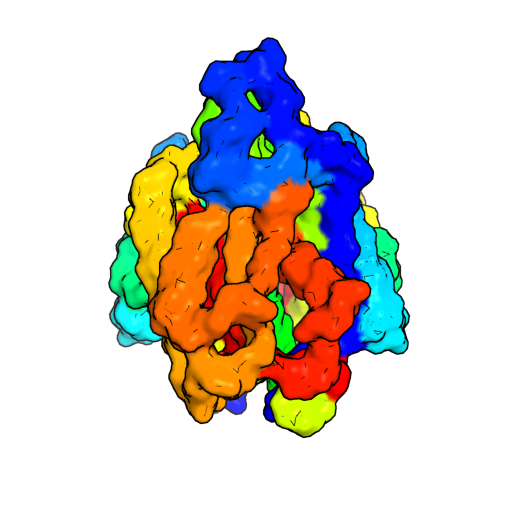95 573 SER B N 1
ATOM 4397 C CA . SER B 1 260 ? 7.269 -21.402 -24.931 1.00 24.57 573 SER B CA 1
ATOM 4398 C C . SER B 1 260 ? 8.755 -21.443 -24.534 1.00 22.94 573 SER B C 1
ATOM 4399 O O . SER B 1 260 ? 9.026 -21.548 -23.324 1.00 21.07 573 SER B O 1
ATOM 4402 N N . VAL B 1 261 ? 9.670 -21.369 -25.517 1.00 21.95 574 VAL B N 1
ATOM 4403 C CA . VAL B 1 261 ? 11.155 -21.307 -25.320 1.00 21.50 574 VAL B CA 1
ATOM 4404 C C . VAL B 1 261 ? 11.688 -20.039 -25.998 1.00 20.46 574 VAL B C 1
ATOM 4405 O O . VAL B 1 261 ? 11.566 -19.910 -27.230 1.00 23.63 574 VAL B O 1
ATOM 4409 N N . SER B 1 262 ? 12.189 -19.101 -25.207 1.00 20.68 575 SER B N 1
ATOM 4410 C CA . SER B 1 262 ? 12.761 -17.803 -25.661 1.00 19.20 575 SER B CA 1
ATOM 4411 C C . SER B 1 262 ? 14.067 -17.510 -24.906 1.00 18.43 575 SER B C 1
ATOM 4412 O O . SER B 1 262 ? 14.762 -16.585 -25.266 1.00 18.63 575 SER B O 1
ATOM 4415 N N . VAL B 1 263 ? 14.418 -18.317 -23.916 1.00 19.92 576 VAL B N 1
ATOM 4416 C CA . VAL B 1 263 ? 15.682 -18.155 -23.153 1.00 22.01 576 VAL B CA 1
ATOM 4417 C C . VAL B 1 263 ? 16.845 -18.209 -24.151 1.00 23.10 576 VAL B C 1
ATOM 4418 O O . VAL B 1 263 ? 17.923 -17.658 -23.851 1.00 24.53 576 VAL B O 1
ATOM 4422 N N . ASN B 1 264 ? 16.642 -18.869 -25.284 1.00 23.08 577 ASN B N 1
ATOM 4423 C CA . ASN B 1 264 ? 17.665 -18.973 -26.355 1.00 25.53 577 ASN B CA 1
ATOM 4424 C C . ASN B 1 264 ? 18.017 -17.572 -26.888 1.00 23.80 577 ASN B C 1
ATOM 4425 O O . ASN B 1 264 ? 19.147 -17.406 -27.354 1.00 24.79 577 ASN B O 1
ATOM 4430 N N . LYS B 1 265 ? 17.127 -16.584 -26.832 1.00 24.91 578 LYS B N 1
ATOM 4431 C CA . LYS B 1 265 ? 17.423 -15.290 -27.504 1.00 26.36 578 LYS B CA 1
ATOM 4432 C C . LYS B 1 265 ? 17.492 -14.124 -26.507 1.00 25.17 578 LYS B C 1
ATOM 4433 O O . LYS B 1 265 ? 18.028 -13.049 -26.908 1.00 24.37 578 LYS B O 1
ATOM 4439 N N . TYR B 1 266 ? 17.051 -14.319 -25.256 1.00 22.46 579 TYR B N 1
ATOM 4440 C CA . TYR B 1 266 ? 16.917 -13.227 -24.257 1.00 21.75 579 TYR B CA 1
ATOM 4441 C C . TYR B 1 266 ? 17.735 -13.474 -22.985 1.00 21.81 579 TYR B C 1
ATOM 4442 O O . TYR B 1 266 ? 17.912 -12.498 -22.235 1.00 23.44 579 TYR B O 1
ATOM 4451 N N . GLY B 1 267 ? 18.233 -14.696 -22.760 1.00 20.53 580 GLY B N 1
ATOM 4452 C CA . GLY B 1 267 ? 18.671 -15.178 -21.434 1.00 21.56 580 GLY B CA 1
ATOM 4453 C C . GLY B 1 267 ? 17.542 -15.101 -20.408 1.00 20.31 580 GLY B C 1
ATOM 4454 O O . GLY B 1 267 ? 16.367 -15.244 -20.799 1.00 19.38 580 GLY B O 1
ATOM 4455 N N . ASN B 1 268 ? 17.857 -14.853 -19.137 1.00 19.78 581 ASN B N 1
ATOM 4456 C CA . ASN B 1 268 ? 16.803 -14.508 -18.145 1.00 19.43 581 ASN B CA 1
ATOM 4457 C C . ASN B 1 268 ? 16.735 -12.988 -18.011 1.00 18.08 581 ASN B C 1
ATOM 4458 O O . ASN B 1 268 ? 17.777 -12.363 -17.877 1.00 16.55 581 ASN B O 1
ATOM 4463 N N . THR B 1 269 ? 15.524 -12.443 -18.051 1.00 19.25 582 THR B N 1
ATOM 4464 C CA . THR B 1 269 ? 15.237 -10.988 -18.010 1.00 20.07 582 THR B CA 1
ATOM 4465 C C . THR B 1 269 ? 14.292 -10.654 -16.851 1.00 19.02 582 THR B C 1
ATOM 4466 O O . THR B 1 269 ? 13.559 -9.671 -16.989 1.00 18.76 582 THR B O 1
ATOM 4470 N N . SER B 1 270 ? 14.271 -11.476 -15.798 1.00 18.75 583 SER B N 1
ATOM 4471 C CA . SER B 1 270 ? 13.509 -11.252 -14.540 1.00 19.00 583 SER B CA 1
ATOM 4472 C C . SER B 1 270 ? 12.035 -10.942 -14.842 1.00 18.08 583 SER B C 1
ATOM 4473 O O . SER B 1 270 ? 11.421 -11.708 -15.578 1.00 17.26 583 SER B O 1
ATOM 4476 N N . ALA B 1 271 ? 11.463 -9.850 -14.320 1.00 18.78 584 ALA B N 1
ATOM 4477 C CA . ALA B 1 271 ? 10.036 -9.502 -14.542 1.00 18.29 584 ALA B CA 1
ATOM 4478 C C . ALA B 1 271 ? 9.664 -9.498 -16.038 1.00 17.93 584 ALA B C 1
ATOM 4479 O O . ALA B 1 271 ? 8.443 -9.546 -16.346 1.00 16.52 584 ALA B O 1
ATOM 4481 N N . ALA B 1 272 ? 10.629 -9.355 -16.955 1.00 16.98 585 ALA B N 1
ATOM 4482 C CA . ALA B 1 272 ? 10.343 -9.257 -18.407 1.00 17.74 585 ALA B CA 1
ATOM 4483 C C . ALA B 1 272 ? 10.242 -10.656 -19.039 1.00 17.76 585 ALA B C 1
ATOM 4484 O O . ALA B 1 272 ? 9.744 -10.760 -20.149 1.00 18.59 585 ALA B O 1
ATOM 4486 N N . SER B 1 273 ? 10.706 -11.706 -18.371 1.00 18.79 586 SER B N 1
ATOM 4487 C CA . SER B 1 273 ? 10.917 -13.044 -18.983 1.00 19.14 586 SER B CA 1
ATOM 4488 C C . SER B 1 273 ? 9.627 -13.581 -19.626 1.00 20.22 586 SER B C 1
ATOM 4489 O O . SER B 1 273 ? 9.661 -13.944 -20.840 1.00 22.13 586 SER B O 1
ATOM 4492 N N . ILE B 1 274 ? 8.531 -13.651 -18.865 1.00 19.44 587 ILE B N 1
ATOM 4493 C CA . ILE B 1 274 ? 7.261 -14.273 -19.350 1.00 20.13 587 ILE B CA 1
ATOM 4494 C C . ILE B 1 274 ? 6.703 -13.413 -20.477 1.00 19.73 587 ILE B C 1
ATOM 4495 O O . ILE B 1 274 ? 6.432 -13.934 -21.546 1.00 19.69 587 ILE B O 1
ATOM 4500 N N . PRO B 1 275 ? 6.558 -12.084 -20.299 1.00 20.25 588 PRO B N 1
ATOM 4501 C CA . PRO B 1 275 ? 6.081 -11.223 -21.379 1.00 20.19 588 PRO B CA 1
ATOM 4502 C C . PRO B 1 275 ? 6.865 -11.333 -22.693 1.00 20.41 588 PRO B C 1
ATOM 4503 O O . PRO B 1 275 ? 6.217 -11.214 -23.712 1.00 19.14 588 PRO B O 1
ATOM 4507 N N . LEU B 1 276 ? 8.203 -11.484 -22.656 1.00 20.16 589 LEU B N 1
ATOM 4508 C CA . LEU B 1 276 ? 9.013 -11.589 -23.905 1.00 20.14 589 LEU B CA 1
ATOM 4509 C C . LEU B 1 276 ? 8.681 -12.906 -24.621 1.00 20.41 589 LEU B C 1
ATOM 4510 O O . LEU B 1 276 ? 8.636 -12.896 -25.854 1.00 20.51 589 LEU B O 1
ATOM 4515 N N . SER B 1 277 ? 8.412 -13.984 -23.880 1.00 21.41 590 SER B N 1
ATOM 4516 C CA . SER B 1 277 ? 8.000 -15.299 -24.453 1.00 21.72 590 SER B CA 1
ATOM 4517 C C . SER B 1 277 ? 6.577 -15.165 -25.007 1.00 22.80 590 SER B C 1
ATOM 4518 O O . SER B 1 277 ? 6.338 -15.611 -26.143 1.00 23.54 590 SER B O 1
ATOM 4521 N N . ILE B 1 278 ? 5.674 -14.499 -24.280 1.00 21.30 591 ILE B N 1
ATOM 4522 C CA . ILE B 1 278 ? 4.269 -14.297 -24.753 1.00 21.29 591 ILE B CA 1
ATOM 4523 C C . ILE B 1 278 ? 4.310 -13.613 -26.118 1.00 21.18 591 ILE B C 1
ATOM 4524 O O . ILE B 1 278 ? 3.580 -14.063 -26.996 1.00 21.78 591 ILE B O 1
ATOM 4529 N N . ASP B 1 279 ? 5.120 -12.560 -26.262 1.00 21.43 592 ASP B N 1
ATOM 4530 C CA . ASP B 1 279 ? 5.228 -11.731 -27.496 1.00 23.12 592 ASP B CA 1
ATOM 4531 C C . ASP B 1 279 ? 5.694 -12.590 -28.682 1.00 22.76 592 ASP B C 1
ATOM 4532 O O . ASP B 1 279 ? 5.179 -12.394 -29.769 1.00 21.07 592 ASP B O 1
ATOM 4537 N N . GLN B 1 280 ? 6.697 -13.446 -28.473 1.00 24.43 593 GLN B N 1
ATOM 4538 C CA . GLN B 1 280 ? 7.212 -14.399 -29.493 1.00 24.23 593 GLN B CA 1
ATOM 4539 C C . GLN B 1 280 ? 6.079 -15.334 -29.926 1.00 23.58 593 GLN B C 1
ATOM 4540 O O . GLN B 1 280 ? 5.900 -15.506 -31.105 1.00 22.43 593 GLN B O 1
ATOM 4546 N N . GLU B 1 281 ? 5.344 -15.917 -28.983 1.00 24.54 594 GLU B N 1
ATOM 4547 C CA . GLU B 1 281 ? 4.215 -16.826 -29.312 1.00 26.72 594 GLU B CA 1
ATOM 4548 C C . GLU B 1 281 ? 3.127 -16.054 -30.058 1.00 25.09 594 GLU B C 1
ATOM 4549 O O . GLU B 1 281 ? 2.510 -16.651 -30.949 1.00 28.13 594 GLU B O 1
ATOM 4555 N N . LEU B 1 282 ? 2.921 -14.770 -29.762 1.00 26.04 595 LEU B N 1
ATOM 4556 C CA . LEU B 1 282 ? 1.835 -13.982 -30.410 1.00 26.11 595 LEU B CA 1
ATOM 4557 C C . LEU B 1 282 ? 2.180 -13.817 -31.886 1.00 24.66 595 LEU B C 1
ATOM 4558 O O . LEU B 1 282 ? 1.372 -14.247 -32.738 1.00 25.65 595 LEU B O 1
ATOM 4563 N N . LYS B 1 283 ? 3.357 -13.255 -32.155 1.00 24.79 596 LYS B N 1
ATOM 4564 C CA . LYS B 1 283 ? 3.804 -12.870 -33.518 1.00 25.08 596 LYS B CA 1
ATOM 4565 C C . LYS B 1 283 ? 4.075 -14.140 -34.333 1.00 23.84 596 LYS B C 1
ATOM 4566 O O . LYS B 1 283 ? 3.855 -14.074 -35.544 1.00 25.50 596 LYS B O 1
ATOM 4572 N N . ASN B 1 284 ? 4.479 -15.251 -33.697 1.00 21.77 597 ASN B N 1
ATOM 4573 C CA . ASN B 1 284 ? 4.645 -16.561 -34.389 1.00 22.64 597 ASN B CA 1
ATOM 4574 C C . ASN B 1 284 ? 3.275 -17.251 -34.562 1.00 22.73 597 ASN B C 1
ATOM 4575 O O . ASN B 1 284 ? 3.258 -18.377 -35.094 1.00 22.37 597 ASN B O 1
ATOM 4580 N N . GLY B 1 285 ? 2.174 -16.612 -34.147 1.00 24.46 598 GLY B N 1
ATOM 4581 C CA . GLY B 1 285 ? 0.802 -17.163 -34.234 1.00 26.74 598 GLY B CA 1
ATOM 4582 C C . GLY B 1 285 ? 0.598 -18.453 -33.440 1.00 28.13 598 GLY B C 1
ATOM 4583 O O . GLY B 1 285 ? -0.242 -19.273 -33.867 1.00 30.27 598 GLY B O 1
ATOM 4584 N N . LYS B 1 286 ? 1.282 -18.637 -32.304 1.00 27.40 599 LYS B N 1
ATOM 4585 C CA . LYS B 1 286 ? 1.128 -19.846 -31.444 1.00 28.00 599 LYS B CA 1
ATOM 4586 C C . LYS B 1 286 ? 0.172 -19.568 -30.277 1.00 28.52 599 LYS B C 1
ATOM 4587 O O . LYS B 1 286 ? -0.078 -20.519 -29.467 1.00 26.98 599 LYS B O 1
ATOM 4593 N N . LEU B 1 287 ? -0.339 -18.336 -30.174 1.00 27.43 600 LEU B N 1
ATOM 4594 C CA . LEU B 1 287 ? -1.192 -17.882 -29.036 1.00 29.24 600 LEU B CA 1
ATOM 4595 C C . LEU B 1 287 ? -2.356 -17.065 -29.587 1.00 27.78 600 LEU B C 1
ATOM 4596 O O . LEU B 1 287 ? -2.115 -16.018 -30.228 1.00 25.72 600 LEU B O 1
ATOM 4601 N N . LYS B 1 288 ? -3.565 -17.549 -29.328 1.00 28.38 601 LYS B N 1
ATOM 4602 C CA . LYS B 1 288 ? -4.823 -17.034 -29.921 1.00 31.78 601 LYS B CA 1
ATOM 4603 C C . LYS B 1 288 ? -5.865 -16.808 -28.826 1.00 29.95 601 LYS B C 1
ATOM 4604 O O . LYS B 1 288 ? -5.716 -17.384 -27.704 1.00 25.58 601 LYS B O 1
ATOM 4610 N N . ASP B 1 289 ? -6.910 -16.060 -29.184 1.00 28.58 602 ASP B N 1
ATOM 4611 C CA . ASP B 1 289 ? -8.106 -15.831 -28.337 1.00 29.24 602 ASP B CA 1
ATOM 4612 C C . ASP B 1 289 ? -8.626 -17.206 -27.876 1.00 28.20 602 ASP B C 1
ATOM 4613 O O . ASP B 1 289 ? -8.638 -18.135 -28.704 1.00 29.10 602 ASP B O 1
ATOM 4618 N N . ASP B 1 290 ? -8.889 -17.339 -26.569 1.00 26.33 603 ASP B N 1
ATOM 4619 C CA . ASP B 1 290 ? -9.518 -18.506 -25.882 1.00 27.98 603 ASP B CA 1
ATOM 4620 C C . ASP B 1 290 ? -8.516 -19.646 -25.670 1.00 27.75 603 ASP B C 1
ATOM 4621 O O . ASP B 1 290 ? -8.931 -20.712 -25.131 1.00 25.91 603 ASP B O 1
ATOM 4626 N N . ASP B 1 291 ? -7.249 -19.435 -26.020 1.00 28.13 604 ASP B N 1
ATOM 4627 C CA . ASP B 1 291 ? -6.165 -20.347 -25.591 1.00 29.41 604 ASP B CA 1
ATOM 4628 C C . ASP B 1 291 ? -6.002 -20.217 -24.074 1.00 30.94 604 ASP B C 1
ATOM 4629 O O . ASP B 1 291 ? -6.092 -19.079 -23.543 1.00 31.87 604 ASP B O 1
ATOM 4634 N N . THR B 1 292 ? -5.789 -21.352 -23.411 1.00 31.50 605 THR B N 1
ATOM 4635 C CA . THR B 1 292 ? -5.561 -21.451 -21.953 1.00 33.67 605 THR B CA 1
ATOM 4636 C C . THR B 1 292 ? -4.053 -21.589 -21.772 1.00 33.01 605 THR B C 1
ATOM 4637 O O . THR B 1 292 ? -3.480 -22.589 -22.288 1.00 31.82 605 THR B O 1
ATOM 4641 N N . ILE B 1 293 ? -3.430 -20.591 -21.141 1.00 28.82 606 ILE B N 1
ATOM 4642 C CA . ILE B 1 293 ? -1.962 -20.573 -20.925 1.00 27.07 606 ILE B CA 1
ATOM 4643 C C . ILE B 1 293 ? -1.706 -20.746 -19.434 1.00 27.16 606 ILE B C 1
ATOM 4644 O O . ILE B 1 293 ? -2.587 -20.363 -18.645 1.00 27.48 606 ILE B O 1
ATOM 4649 N N . VAL B 1 294 ? -0.576 -21.369 -19.090 1.00 25.00 607 VAL B N 1
ATOM 4650 C CA . VAL B 1 294 ? -0.123 -21.562 -17.687 1.00 24.89 607 VAL B CA 1
ATOM 4651 C C . VAL B 1 294 ? 1.183 -20.793 -17.501 1.00 24.30 607 VAL B C 1
ATOM 4652 O O . VAL B 1 294 ? 2.119 -21.053 -18.263 1.00 27.61 607 VAL B O 1
ATOM 4656 N N . LEU B 1 295 ? 1.238 -19.872 -16.537 1.00 23.51 608 LEU B N 1
ATOM 4657 C CA . LEU B 1 295 ? 2.487 -19.152 -16.184 1.00 23.40 608 LEU B CA 1
ATOM 4658 C C . LEU B 1 295 ? 3.023 -19.743 -14.877 1.00 22.07 608 LEU B C 1
ATOM 4659 O O . LEU B 1 295 ? 2.220 -20.091 -14.005 1.00 21.72 608 LEU B O 1
ATOM 4664 N N . VAL B 1 296 ? 4.336 -19.885 -14.761 1.00 21.55 609 VAL B N 1
ATOM 4665 C CA . VAL B 1 296 ? 4.977 -20.209 -13.458 1.00 23.68 609 VAL B CA 1
ATOM 4666 C C . VAL B 1 296 ? 6.355 -19.561 -13.437 1.00 23.27 609 VAL B C 1
ATOM 4667 O O . VAL B 1 296 ? 6.890 -19.269 -14.516 1.00 22.97 609 VAL B O 1
ATOM 4671 N N . GLY B 1 297 ? 6.882 -19.318 -12.242 1.00 21.57 610 GLY B N 1
ATOM 4672 C CA . GLY B 1 297 ? 8.148 -18.592 -12.070 1.00 21.49 610 GLY B CA 1
ATOM 4673 C C . GLY B 1 297 ? 8.572 -18.594 -10.625 1.00 21.88 610 GLY B C 1
ATOM 4674 O O . GLY B 1 297 ? 7.709 -18.783 -9.751 1.00 24.01 610 GLY B O 1
ATOM 4675 N N . PHE B 1 298 ? 9.864 -18.432 -10.388 1.00 23.13 611 PHE B N 1
ATOM 4676 C CA . PHE B 1 298 ? 10.449 -18.187 -9.046 1.00 24.32 611 PHE B CA 1
ATOM 4677 C C . PHE B 1 298 ? 11.374 -16.968 -9.146 1.00 22.85 611 PHE B C 1
ATOM 4678 O O . PHE B 1 298 ? 11.773 -16.571 -10.255 1.00 19.39 611 PHE B O 1
ATOM 4686 N N . GLY B 1 299 ? 11.692 -16.362 -8.005 1.00 22.60 612 GLY B N 1
ATOM 4687 C CA . GLY B 1 299 ? 12.670 -15.258 -7.967 1.00 20.45 612 GLY B CA 1
ATOM 4688 C C . GLY B 1 299 ? 13.477 -15.242 -6.690 1.00 19.26 612 GLY B C 1
ATOM 4689 O O . GLY B 1 299 ? 13.094 -15.943 -5.716 1.00 18.85 612 GLY B O 1
ATOM 4690 N N . GLY B 1 300 ? 14.528 -14.427 -6.672 1.00 18.50 613 GLY B N 1
ATOM 4691 C CA . GLY B 1 300 ? 15.210 -14.058 -5.419 1.00 20.66 613 GLY B CA 1
ATOM 4692 C C . GLY B 1 300 ? 14.193 -13.652 -4.359 1.00 20.21 613 GLY B C 1
ATOM 4693 O O . GLY B 1 300 ? 13.251 -12.970 -4.708 1.00 22.38 613 GLY B O 1
ATOM 4694 N N . GLY B 1 301 ? 14.368 -14.076 -3.112 1.00 20.13 614 GLY B N 1
ATOM 4695 C CA . GLY B 1 301 ? 13.443 -13.748 -2.018 1.00 20.20 614 GLY B CA 1
ATOM 4696 C C . GLY B 1 301 ? 13.477 -14.807 -0.923 1.00 20.20 614 GLY B C 1
ATOM 4697 O O . GLY B 1 301 ? 13.713 -14.491 0.239 1.00 18.61 614 GLY B O 1
ATOM 4698 N N . LEU B 1 302 ? 13.202 -16.064 -1.285 1.00 20.24 615 LEU B N 1
ATOM 4699 C CA . LEU B 1 302 ? 12.714 -16.476 -2.587 1.00 20.29 615 LEU B CA 1
ATOM 4700 C C . LEU B 1 302 ? 11.246 -16.093 -2.787 1.00 19.72 615 LEU B C 1
ATOM 4701 O O . LEU B 1 302 ? 10.508 -16.026 -1.784 1.00 19.90 615 LEU B O 1
ATOM 4706 N N . THR B 1 303 ? 10.824 -15.924 -4.044 1.00 18.27 616 THR B N 1
ATOM 4707 C CA . THR B 1 303 ? 9.403 -15.728 -4.415 1.00 18.35 616 THR B CA 1
ATOM 4708 C C . THR B 1 303 ? 9.009 -16.794 -5.429 1.00 18.29 616 THR B C 1
ATOM 4709 O O . THR B 1 303 ? 9.915 -17.438 -5.990 1.00 17.90 616 THR B O 1
ATOM 4713 N N . TRP B 1 304 ? 7.708 -16.978 -5.647 1.00 19.90 617 TRP B N 1
ATOM 4714 C CA . TRP B 1 304 ? 7.197 -17.742 -6.815 1.00 20.73 617 TRP B CA 1
ATOM 4715 C C . TRP B 1 304 ? 5.812 -17.252 -7.175 1.00 20.61 617 TRP B C 1
ATOM 4716 O O . TRP B 1 304 ? 5.171 -16.600 -6.326 1.00 23.10 617 TRP B O 1
ATOM 4727 N N . GLY B 1 305 ? 5.418 -17.548 -8.404 1.00 20.84 618 GLY B N 1
ATOM 4728 C CA . GLY B 1 305 ? 4.077 -17.276 -8.927 1.00 21.56 618 GLY B CA 1
ATOM 4729 C C . GLY B 1 305 ? 3.670 -18.358 -9.910 1.00 21.68 618 GLY B C 1
ATOM 4730 O O . GLY B 1 305 ? 4.533 -18.977 -10.504 1.00 20.99 618 GLY B O 1
ATOM 4731 N N . ALA B 1 306 ? 2.375 -18.555 -10.075 1.00 21.58 619 ALA B N 1
ATOM 4732 C CA . ALA B 1 306 ? 1.779 -19.444 -11.080 1.00 23.37 619 ALA B CA 1
ATOM 4733 C C . ALA B 1 306 ? 0.423 -18.828 -11.376 1.00 23.99 619 ALA B C 1
ATOM 4734 O O . ALA B 1 306 ? -0.151 -18.247 -10.443 1.00 25.03 619 ALA B O 1
ATOM 4736 N N . MET B 1 307 ? -0.001 -18.830 -12.628 1.00 23.83 620 MET B N 1
ATOM 4737 C CA . MET B 1 307 ? -1.377 -18.435 -12.975 1.00 25.08 620 MET B CA 1
ATOM 4738 C C . MET B 1 307 ? -1.854 -19.261 -14.167 1.00 24.34 620 MET B C 1
ATOM 4739 O O . MET B 1 307 ? -1.021 -19.767 -14.937 1.00 22.89 620 MET B O 1
ATOM 4744 N N . THR B 1 308 ? -3.167 -19.395 -14.266 1.00 22.71 621 THR B N 1
ATOM 4745 C CA . THR B 1 308 ? -3.864 -19.877 -15.466 1.00 24.56 621 THR B CA 1
ATOM 4746 C C . THR B 1 308 ? -4.588 -18.667 -16.030 1.00 23.78 621 THR B C 1
ATOM 4747 O O . THR B 1 308 ? -5.239 -17.956 -15.250 1.00 23.93 621 THR B O 1
ATOM 4751 N N . ILE B 1 309 ? -4.431 -18.425 -17.321 1.00 23.97 622 ILE B N 1
ATOM 4752 C CA . ILE B 1 309 ? -5.060 -17.268 -18.019 1.00 23.85 622 ILE B CA 1
ATOM 4753 C C . ILE B 1 309 ? -5.660 -17.795 -19.314 1.00 24.42 622 ILE B C 1
ATOM 4754 O O . ILE B 1 309 ? -4.980 -18.589 -20.001 1.00 20.39 622 ILE B O 1
ATOM 4759 N N . LYS B 1 310 ? -6.879 -17.359 -19.617 1.00 25.28 623 LYS B N 1
ATOM 4760 C CA . LYS B 1 310 ? -7.522 -17.588 -20.920 1.00 26.22 623 LYS B CA 1
ATOM 4761 C C . LYS B 1 310 ? -7.366 -16.290 -21.693 1.00 25.08 623 LYS B C 1
ATOM 4762 O O . LYS B 1 310 ? -7.873 -15.258 -21.219 1.00 23.80 623 LYS B O 1
ATOM 4768 N N . TRP B 1 311 ? -6.703 -16.365 -22.846 1.00 24.68 624 TRP B N 1
ATOM 4769 C CA . TRP B 1 311 ? -6.290 -15.196 -23.658 1.00 24.49 624 TRP B CA 1
ATOM 4770 C C . TRP B 1 311 ? -7.491 -14.492 -24.280 1.00 23.95 624 TRP B C 1
ATOM 4771 O O . TRP B 1 311 ? -8.407 -15.172 -24.755 1.00 27.89 624 TRP B O 1
ATOM 4782 N N . GLY B 1 312 ? -7.371 -13.180 -24.388 1.00 22.85 625 GLY B N 1
ATOM 4783 C CA . GLY B 1 312 ? -8.214 -12.310 -25.219 1.00 24.10 625 GLY B CA 1
ATOM 4784 C C . GLY B 1 312 ? -8.955 -11.313 -24.357 1.00 24.61 625 GLY B C 1
ATOM 4785 O O . GLY B 1 312 ? -9.034 -11.530 -23.108 1.00 21.89 625 GLY B O 1
ATOM 4786 N N . LYS B 1 313 ? -9.491 -10.281 -24.995 1.00 26.67 626 LYS B N 1
ATOM 4787 C CA . LYS B 1 313 ? -10.333 -9.256 -24.341 1.00 31.35 626 LYS B CA 1
ATOM 4788 C C . LYS B 1 313 ? -11.812 -9.625 -24.510 1.00 33.10 626 LYS B C 1
ATOM 4789 O O . LYS B 1 313 ? -12.554 -9.095 -23.679 1.00 33.75 626 LYS B O 1
#

Nearest PDB structures (foldseek):
  1zow-assembly2_C  TM=9.982E-01  e=9.292E-70  Staphylococcus aureus subsp. aureus MW2
  1u6s-assembly1_B  TM=9.627E-01  e=1.563E-39  Mycobacterium tuberculosis
  2ahb-assembly1_A  TM=9.584E-01  e=1.784E-39  Mycobacterium tuberculosis
  2aj9-assembly1_B  TM=9.567E-01  e=1.670E-39  Mycobacterium tuberculosis
  1mzj-assembly1_B  TM=9.565E-01  e=5.712E-36  Streptomyces sp. R1128

InterPro domains:
  IPR004655 Beta-ketoacyl-[acyl-carrier-protein] synthase III [MF_01815] (1-311)
  IPR004655 Beta-ketoacyl-[acyl-carrier-protein] synthase III [TIGR00747] (1-311)
  IPR013747 Beta-ketoacyl-[acyl-carrier-protein] synthase III, C-terminal [PF08541] (223-311)
  IPR013751 Beta-ketoacyl-[acyl-carrier-protein] synthase III, N-terminal [PF08545] (106-184)
  IPR016039 Thiolase-like [G3DSA:3.40.47.10] (1-173)
  IPR016039 Thiolase-like [G3DSA:3.40.47.10] (174-313)
  IPR016039 Thiolase-like [SSF53901] (3-311)

B-factor: mean 25.79, std 9.47, range [9.87, 79.18]

Foldseek 3Di:
DFKAFLFKFKDFDDDKAAQVNLVVQDPGHCVRLCVWFVAGIAGADPPVQFQLNQQLRQQVRQCVRNVHALQLAQEEEEAEPGFPDQPPGSQVVNCVVSVYPPHHTHYDYQWLARQQVQLVVVVVVQVVVNGAWHKYKYWYNLCQQAPSNDPVGVSFAHTMMMITTIHHDDPPFRWLFKDKDFDQVCLVQWDQPPPPRHIDHPDVVCLVVLLVQLQVRQLVRCVSSVHALVLALAEQEQRGGPVSQVSSCVSRPHDPVRYQHPCHGHRGHRRSRRSVSVVVCVVVVSDDAQHWYKYWYFRNSGIIMITIGGDDD/DFKAFLFKFKDFADDKAAQVNLVVQDPGDQVRLCVWFVAGIAGAHPPPQFQLNQQLRQQVRRCVRSVHALQQAQEEEEEEPGFPDQPPGSQCVNCVVSVYPPHYGHYDYQWLARQQVVLVVVVVVQVVVNGAWHKYKYWYNLCQAAPSNDPVGVSQAHTMMMITTIHDDDPPFRWQFKDKDFDQVCLVQWHQDPVPRHIDHPPVVVLVVLLVQLQVGLCVQCVVSVHAQVLALAEQEQRGHVVSQVSNCVSSPYDPLRYQHDCHRHRGHRSNRRSVSVVVCVVVVSADAQHWYWYWYFRNSTMIMITIGGDDD